Protein AF-A0A4V1ZKJ9-F1 (afdb_monomer_lite)

Secondary structure (DSSP, 8-state):
-PPPPPPPTT------HHHHHHHHHHHHSS--TT---HHHHHHHHHHT--HHHHHHHHHHS-HHHHHHHHS-SS--HHHHHHHHHHHHHTTTS---GGGGGSHHHHHHHHHHHHH-HHHHHHHHHHHHHH-HHHHHHTSTT--HHHHHHHHHHH-THHHHHHHHHHT-HHHHHHHHHHHH-GGGT------PPPPPPPPPPPPP----HHHHHHHHHHHHHHHHHHHHHHHHHHHHHHHHHHHHHHHHHHHHHHHHHHHHHHHHHHHHHHHHHHHHHHHHHHHHHHHHHHHHHHHHHHHHHHHHHHHHHHHHHHHHHHHHHHHHHHHHHHHHHHHHHHHHHHHHHHHHHHHTT----------PPPPPP-----------GGG-EEEEEETTEEEEEEHHHHHHHHHTT-HHHHHHHHHHHHTB-GGGHHHHHHHHHHHHTT-HHHHHHHHS--EEEEEEHHHHHHTSB-TTS-B-HHHHHHHHHHHHHHTEEEEEEEE-GGGGGSBS-HHHHHHHHHHTSEEEPPTTS-HHHHHHHHHHHH--EEE-S-TTTTTTT-TT----EE-EEEETTEEEETT-

pLDDT: mean 84.05, std 17.79, range [28.64, 98.5]

Structure (mmCIF, N/CA/C/O backbone):
data_AF-A0A4V1ZKJ9-F1
#
_entry.id   AF-A0A4V1ZKJ9-F1
#
loop_
_atom_site.group_PDB
_atom_site.id
_atom_site.type_symbol
_atom_site.label_atom_id
_atom_site.label_alt_id
_atom_site.label_comp_id
_atom_site.label_asym_id
_atom_site.label_entity_id
_atom_site.label_seq_id
_atom_site.pdbx_PDB_ins_code
_atom_site.Cartn_x
_atom_site.Cartn_y
_atom_site.Cartn_z
_atom_site.occupancy
_atom_site.B_iso_or_equiv
_atom_site.auth_seq_id
_atom_site.auth_comp_id
_atom_site.auth_asym_id
_atom_site.auth_atom_id
_atom_site.pdbx_PDB_model_num
ATOM 1 N N . MET A 1 1 ? -34.339 -5.865 -39.884 1.00 40.44 1 MET A N 1
ATOM 2 C CA . MET A 1 1 ? -33.201 -5.173 -39.247 1.00 40.44 1 MET A CA 1
ATOM 3 C C . MET A 1 1 ? -32.028 -6.129 -39.272 1.00 40.44 1 MET A C 1
ATOM 5 O O . MET A 1 1 ? -32.041 -7.119 -38.556 1.00 40.44 1 MET A O 1
ATOM 9 N N . THR A 1 2 ? -31.114 -5.911 -40.208 1.00 28.64 2 THR A N 1
ATOM 10 C CA . THR A 1 2 ? -29.888 -6.688 -40.403 1.00 28.64 2 THR A CA 1
ATOM 11 C C . THR A 1 2 ? -28.915 -6.398 -39.261 1.00 28.64 2 THR A C 1
ATOM 13 O O . THR A 1 2 ? -28.700 -5.240 -38.908 1.00 28.64 2 THR A O 1
ATOM 16 N N . VAL A 1 3 ? -28.387 -7.458 -38.651 1.00 33.72 3 VAL A N 1
ATOM 17 C CA . VAL A 1 3 ? -27.419 -7.398 -37.550 1.00 33.72 3 VAL A CA 1
ATOM 18 C C . VAL A 1 3 ? -26.058 -7.035 -38.138 1.00 33.72 3 VAL A C 1
ATOM 20 O O . VAL A 1 3 ? -25.574 -7.729 -39.027 1.00 33.72 3 VAL A O 1
ATOM 23 N N . ALA A 1 4 ? -25.481 -5.925 -37.680 1.00 30.28 4 ALA A N 1
ATOM 24 C CA . ALA A 1 4 ? -24.136 -5.502 -38.048 1.00 30.28 4 ALA A CA 1
ATOM 25 C C . ALA A 1 4 ? -23.095 -6.315 -37.264 1.00 30.28 4 ALA A C 1
ATOM 27 O O . ALA A 1 4 ? -23.229 -6.495 -36.052 1.00 30.28 4 ALA A O 1
ATOM 28 N N . GLU A 1 5 ? -22.077 -6.805 -37.968 1.00 30.25 5 GLU A N 1
ATOM 29 C CA . GLU A 1 5 ? -20.934 -7.529 -37.407 1.00 30.25 5 GLU A CA 1
ATOM 30 C C . GLU A 1 5 ? -20.033 -6.618 -36.546 1.00 30.25 5 GLU A C 1
ATOM 32 O O . GLU A 1 5 ? -19.982 -5.402 -36.772 1.00 30.25 5 GLU A O 1
ATOM 37 N N . PRO A 1 6 ? -19.317 -7.178 -35.551 1.00 34.59 6 PRO A N 1
ATOM 38 C CA . PRO A 1 6 ? -18.464 -6.404 -34.659 1.00 34.59 6 PRO A CA 1
ATOM 39 C C . PRO A 1 6 ? -17.169 -5.980 -35.369 1.00 34.59 6 PRO A C 1
ATOM 41 O O . PRO A 1 6 ? -16.446 -6.807 -35.921 1.00 34.59 6 PRO A O 1
ATOM 44 N N . ARG A 1 7 ? -16.871 -4.676 -35.331 1.00 31.25 7 ARG A N 1
ATOM 45 C CA . ARG A 1 7 ? -15.583 -4.107 -35.755 1.00 31.25 7 ARG A CA 1
ATOM 46 C C . ARG A 1 7 ? -14.477 -4.532 -34.782 1.00 31.25 7 ARG A C 1
ATOM 48 O O . ARG A 1 7 ? -14.687 -4.506 -33.574 1.00 31.25 7 ARG A O 1
ATOM 55 N N . SER A 1 8 ? -13.316 -4.911 -35.312 1.00 32.84 8 SER A N 1
ATOM 56 C CA . SER A 1 8 ? -12.093 -5.188 -34.553 1.00 32.84 8 SER A CA 1
ATOM 57 C C . SER A 1 8 ? -11.481 -3.893 -34.005 1.00 32.84 8 SER A C 1
ATOM 59 O O . SER A 1 8 ? -11.223 -2.969 -34.773 1.00 32.84 8 SER A O 1
ATOM 61 N N . ASP A 1 9 ? -11.203 -3.849 -32.703 1.00 34.47 9 ASP A N 1
ATOM 62 C CA . ASP A 1 9 ? -10.701 -2.677 -31.961 1.00 34.47 9 ASP A CA 1
ATOM 63 C C . ASP A 1 9 ? -9.195 -2.352 -32.164 1.00 34.47 9 ASP A C 1
ATOM 65 O O . ASP A 1 9 ? -8.625 -1.590 -31.385 1.00 34.47 9 ASP A O 1
ATOM 69 N N . ASP A 1 10 ? -8.536 -2.869 -33.209 1.00 34.28 10 ASP A N 1
ATOM 70 C CA . ASP A 1 10 ? -7.093 -2.642 -33.458 1.00 34.28 10 ASP A CA 1
ATOM 71 C C . ASP A 1 10 ? -6.773 -1.548 -34.501 1.00 34.28 10 ASP A C 1
ATOM 73 O O . ASP A 1 10 ? -5.603 -1.259 -34.766 1.00 34.28 10 ASP A O 1
ATOM 77 N N . GLU A 1 11 ? -7.772 -0.868 -35.069 1.00 31.95 11 GLU A N 1
ATOM 78 C CA . GLU A 1 11 ? -7.526 0.273 -35.960 1.00 31.95 11 GLU A CA 1
ATOM 79 C C . GLU A 1 11 ? -7.388 1.577 -35.157 1.00 31.95 11 GLU A C 1
ATOM 81 O O . GLU A 1 11 ? -8.350 2.302 -34.896 1.00 31.95 11 GLU A O 1
ATOM 86 N N . LEU A 1 12 ? -6.151 1.887 -34.752 1.00 38.09 12 LEU A N 1
ATOM 87 C CA . LEU A 1 12 ? -5.776 3.230 -34.304 1.00 38.09 12 LEU A CA 1
ATOM 88 C C . LEU A 1 12 ? -6.080 4.263 -35.409 1.00 38.09 12 LEU A C 1
ATOM 90 O O . LEU A 1 12 ? -5.963 3.946 -36.594 1.00 38.09 12 LEU A O 1
ATOM 94 N N . PRO A 1 13 ? -6.405 5.523 -35.056 1.00 36.84 13 PRO A N 1
ATOM 95 C CA . PRO A 1 13 ? -6.551 6.582 -36.045 1.00 36.84 13 PRO A CA 1
ATOM 96 C C . PRO A 1 13 ? -5.250 6.700 -36.843 1.00 36.84 13 PRO A C 1
ATOM 98 O O . PRO A 1 13 ? -4.185 6.916 -36.259 1.00 36.84 13 PRO A O 1
ATOM 101 N N . ASN A 1 14 ? -5.350 6.526 -38.165 1.00 43.41 14 ASN A N 1
ATOM 102 C CA . ASN A 1 14 ? -4.244 6.650 -39.110 1.00 43.41 14 ASN A CA 1
ATOM 103 C C . ASN A 1 14 ? -3.388 7.870 -38.758 1.00 43.41 14 ASN A C 1
ATOM 105 O O . ASN A 1 14 ? -3.849 9.010 -38.837 1.00 43.41 14 ASN A O 1
ATOM 109 N N . PHE A 1 15 ? -2.141 7.620 -38.357 1.00 44.50 15 PHE A N 1
ATOM 110 C CA . PHE A 1 15 ? -1.123 8.651 -38.220 1.00 44.50 15 PHE A CA 1
ATOM 111 C C . PHE A 1 15 ? -0.969 9.330 -39.587 1.00 44.50 15 PHE A C 1
ATOM 113 O O . PHE A 1 15 ? -0.374 8.768 -40.505 1.00 44.50 15 PHE A O 1
ATOM 120 N N . ASN A 1 16 ? -1.581 10.506 -39.753 1.00 56.38 16 ASN A N 1
ATOM 121 C CA . ASN A 1 16 ? -1.550 11.234 -41.014 1.00 56.38 16 ASN A CA 1
ATOM 122 C C . ASN A 1 16 ? -0.203 11.951 -41.145 1.00 56.38 16 ASN A C 1
ATOM 124 O O . ASN A 1 16 ? -0.035 13.092 -40.712 1.00 56.38 16 ASN A O 1
ATOM 128 N N . VAL A 1 17 ? 0.751 11.246 -41.751 1.00 45.47 17 VAL A N 1
ATOM 129 C CA . VAL A 1 17 ? 2.124 11.699 -42.020 1.00 45.47 17 VAL A CA 1
ATOM 130 C C . VAL A 1 17 ? 2.145 13.074 -42.707 1.00 45.47 17 VAL A C 1
ATOM 132 O O . VAL A 1 17 ? 2.996 13.901 -42.392 1.00 45.47 17 VAL A O 1
ATOM 135 N N . ARG A 1 18 ? 1.161 13.369 -43.570 1.00 47.19 18 ARG A N 1
ATOM 136 C CA . ARG A 1 18 ? 1.062 14.650 -44.292 1.00 47.19 18 ARG A CA 1
ATOM 137 C C . ARG A 1 18 ? 0.609 15.814 -43.411 1.00 47.19 18 ARG A C 1
ATOM 139 O O . ARG A 1 18 ? 1.107 16.925 -43.567 1.00 47.19 18 ARG A O 1
ATOM 146 N N . ASP A 1 19 ? -0.320 15.582 -42.481 1.00 51.22 19 ASP A N 1
ATOM 147 C CA . ASP A 1 19 ? -0.752 16.625 -41.532 1.00 51.22 19 ASP A CA 1
ATOM 148 C C . ASP A 1 19 ? 0.359 16.958 -40.530 1.00 51.22 19 ASP A C 1
ATOM 150 O O . ASP A 1 19 ? 0.494 18.105 -40.100 1.00 51.22 19 ASP A O 1
ATOM 154 N N . PHE A 1 20 ? 1.168 15.957 -40.183 1.00 48.69 20 PHE A N 1
ATOM 155 C CA . PHE A 1 20 ? 2.356 16.107 -39.352 1.00 48.69 20 PHE A CA 1
ATOM 156 C C . PHE A 1 20 ? 3.432 16.962 -40.045 1.00 48.69 20 PHE A C 1
ATOM 158 O O . PHE A 1 20 ? 3.874 17.947 -39.459 1.00 48.69 20 PHE A O 1
ATOM 165 N N . ALA A 1 21 ? 3.785 16.659 -41.299 1.00 46.66 21 ALA A N 1
ATOM 166 C CA . ALA A 1 21 ? 4.784 17.420 -42.054 1.00 46.66 21 ALA A CA 1
ATOM 167 C C . ALA A 1 21 ? 4.358 18.872 -42.340 1.00 46.66 21 ALA A C 1
ATOM 169 O O . ALA A 1 21 ? 5.161 19.797 -42.227 1.00 46.66 21 ALA A O 1
ATOM 170 N N . ARG A 1 22 ? 3.066 19.105 -42.615 1.00 53.69 22 ARG A N 1
ATOM 171 C CA . ARG A 1 22 ? 2.527 20.458 -42.829 1.00 53.69 22 ARG A CA 1
ATOM 172 C C . ARG A 1 22 ? 2.668 21.345 -41.587 1.00 53.69 22 ARG A C 1
ATOM 174 O O . ARG A 1 22 ? 3.196 22.443 -41.692 1.00 53.69 22 ARG A O 1
ATOM 181 N N . ARG A 1 23 ? 2.260 20.855 -40.407 1.00 51.94 23 ARG A N 1
ATOM 182 C CA . ARG A 1 23 ? 2.394 21.601 -39.137 1.00 51.94 23 ARG A CA 1
ATOM 183 C C . ARG A 1 23 ? 3.852 21.868 -38.755 1.00 51.94 23 ARG A C 1
ATOM 185 O O . ARG A 1 23 ? 4.117 22.784 -37.989 1.00 51.94 23 ARG A O 1
ATOM 192 N N . TRP A 1 24 ? 4.775 21.051 -39.257 1.00 50.19 24 TRP A N 1
ATOM 193 C CA . TRP A 1 24 ? 6.209 21.165 -39.010 1.00 50.19 24 TRP A CA 1
ATOM 194 C C . TRP A 1 24 ? 6.863 22.266 -39.842 1.00 50.19 24 TRP A C 1
ATOM 196 O O . TRP A 1 24 ? 7.629 23.067 -39.312 1.00 50.19 24 TRP A O 1
ATOM 206 N N . LYS A 1 25 ? 6.500 22.345 -41.125 1.00 51.47 25 LYS A N 1
ATOM 207 C CA . LYS A 1 25 ? 6.930 23.411 -42.032 1.00 51.47 25 LYS A CA 1
ATOM 208 C C . LYS A 1 25 ? 6.532 24.799 -41.506 1.00 51.47 25 LYS A C 1
ATOM 210 O O . LYS A 1 25 ? 7.367 25.694 -41.468 1.00 51.47 25 LYS A O 1
ATOM 215 N N . ASP A 1 26 ? 5.312 24.927 -40.979 1.00 54.53 26 ASP A N 1
ATOM 216 C CA . ASP A 1 26 ? 4.792 26.182 -40.412 1.00 54.53 26 ASP A CA 1
ATOM 217 C C . ASP A 1 26 ? 5.560 26.662 -39.156 1.00 54.53 26 ASP A C 1
ATOM 219 O O . ASP A 1 26 ? 5.637 27.861 -38.898 1.00 54.53 26 ASP A O 1
ATOM 223 N N . VAL A 1 27 ? 6.129 25.745 -38.360 1.00 51.62 27 VAL A N 1
ATOM 224 C CA . VAL A 1 27 ? 6.942 26.074 -37.168 1.00 51.62 27 VAL A CA 1
ATOM 225 C C . VAL A 1 27 ? 8.355 26.518 -37.558 1.00 51.62 27 VAL A C 1
ATOM 227 O O . VAL A 1 27 ? 8.963 27.320 -36.853 1.00 51.62 27 VAL A O 1
ATOM 230 N N . TRP A 1 28 ? 8.875 25.997 -38.669 1.00 47.66 28 TRP A N 1
ATOM 231 C CA . TRP A 1 28 ? 10.239 26.243 -39.134 1.00 47.66 28 TRP A CA 1
ATOM 232 C C . TRP A 1 28 ? 10.366 27.511 -39.989 1.00 47.66 28 TRP A C 1
ATOM 234 O O . TRP A 1 28 ? 11.391 28.177 -39.937 1.00 47.66 28 TRP A O 1
ATOM 244 N N . GLU A 1 29 ? 9.324 27.896 -40.731 1.00 54.41 29 GLU A N 1
ATOM 245 C CA . GLU A 1 29 ? 9.313 29.122 -41.551 1.00 54.41 29 GLU A CA 1
ATOM 246 C C . GLU A 1 29 ? 9.174 30.429 -40.724 1.00 54.41 29 GLU A C 1
ATOM 248 O O . GLU A 1 29 ? 9.190 31.522 -41.291 1.00 54.41 29 GLU A O 1
ATOM 253 N N . GLY A 1 30 ? 9.071 30.351 -39.389 1.00 49.09 30 GLY A N 1
ATOM 254 C CA . GLY A 1 30 ? 9.054 31.511 -38.487 1.00 49.09 30 GLY A CA 1
ATOM 255 C C . GLY A 1 30 ? 10.456 31.985 -38.070 1.00 49.09 30 GLY A C 1
ATOM 256 O O . GLY A 1 30 ? 11.146 31.274 -37.348 1.00 49.09 30 GLY A O 1
ATOM 257 N N . ASP A 1 31 ? 10.847 33.194 -38.507 1.00 48.91 31 ASP A N 1
ATOM 258 C CA . ASP A 1 31 ? 12.057 33.979 -38.162 1.00 48.91 31 ASP A CA 1
ATOM 259 C C . ASP A 1 31 ? 13.334 33.176 -37.814 1.00 48.91 31 ASP A C 1
ATOM 261 O O . ASP A 1 31 ? 13.815 33.134 -36.680 1.00 48.91 31 ASP A O 1
ATOM 265 N N . VAL A 1 32 ? 13.935 32.593 -38.857 1.00 44.16 32 VAL A N 1
ATOM 266 C CA . VAL A 1 32 ? 15.170 31.781 -38.831 1.00 44.16 32 VAL A CA 1
ATOM 267 C C . VAL A 1 32 ? 16.464 32.623 -38.764 1.00 44.16 32 VAL A C 1
ATOM 269 O O . VAL A 1 32 ? 17.537 32.092 -38.483 1.00 44.16 32 VAL A O 1
ATOM 272 N N . GLU A 1 33 ? 16.403 33.948 -38.938 1.00 45.47 33 GLU A N 1
ATOM 273 C CA . GLU A 1 33 ? 17.594 34.815 -39.073 1.00 45.47 33 GLU A CA 1
ATOM 274 C C . GLU A 1 33 ? 18.464 34.994 -37.801 1.00 45.47 33 GLU A C 1
ATOM 276 O O . GLU A 1 33 ? 19.472 35.694 -37.857 1.00 45.47 33 GLU A O 1
ATOM 281 N N . GLN A 1 34 ? 18.156 34.365 -36.655 1.00 44.09 34 GLN A N 1
ATOM 282 C CA . GLN A 1 34 ? 18.895 34.591 -35.391 1.00 44.09 34 GLN A CA 1
ATOM 283 C C . GLN A 1 34 ? 19.581 33.368 -34.742 1.00 44.09 34 GLN A C 1
ATOM 285 O O . GLN A 1 34 ? 20.068 33.480 -33.616 1.00 44.09 34 GLN A O 1
ATOM 290 N N . LEU A 1 35 ? 19.661 32.196 -35.386 1.00 43.91 35 LEU A N 1
ATOM 291 C CA . LEU A 1 35 ? 20.007 30.945 -34.680 1.00 43.91 35 LEU A CA 1
ATOM 292 C C . LEU A 1 35 ? 21.227 30.196 -35.256 1.00 43.91 35 LEU A C 1
ATOM 294 O O . LEU A 1 35 ? 21.085 29.143 -35.867 1.00 43.91 35 LEU A O 1
ATOM 298 N N . GLU A 1 36 ? 22.442 30.682 -34.976 1.00 41.34 36 GLU A N 1
ATOM 299 C CA . GLU A 1 36 ? 23.720 30.077 -35.420 1.00 41.34 36 GLU A CA 1
ATOM 300 C C . GLU A 1 36 ? 24.306 28.980 -34.487 1.00 41.34 36 GLU A C 1
ATOM 302 O O . GLU A 1 36 ? 25.503 28.701 -34.528 1.00 41.34 36 GLU A O 1
ATOM 307 N N . HIS A 1 37 ? 23.528 28.327 -33.612 1.00 55.03 37 HIS A N 1
ATOM 308 C CA . HIS A 1 37 ? 24.042 27.220 -32.775 1.00 55.03 37 HIS A CA 1
ATOM 309 C C . HIS A 1 37 ? 23.110 25.999 -32.787 1.00 55.03 37 HIS A C 1
ATOM 311 O O . HIS A 1 37 ? 21.963 26.086 -32.350 1.00 55.03 37 HIS A O 1
ATOM 317 N N . ASN A 1 38 ? 23.640 24.835 -33.192 1.00 54.88 38 ASN A N 1
ATOM 318 C CA . ASN A 1 38 ? 22.926 23.547 -33.302 1.00 54.88 38 ASN A CA 1
ATOM 319 C C . ASN A 1 38 ? 22.143 23.152 -32.032 1.00 54.88 38 ASN A C 1
ATOM 321 O O . ASN A 1 38 ? 21.087 22.528 -32.112 1.00 54.88 38 ASN A O 1
ATOM 325 N N . GLY A 1 39 ? 22.616 23.554 -30.845 1.00 56.22 39 GLY A N 1
ATOM 326 C CA . GLY A 1 39 ? 21.907 23.305 -29.584 1.00 56.22 39 GLY A CA 1
ATOM 327 C C . GLY A 1 39 ? 20.585 24.074 -29.444 1.00 56.22 39 GLY A C 1
ATOM 328 O O . GLY A 1 39 ? 19.665 23.596 -28.783 1.00 56.22 39 GLY A O 1
ATOM 329 N N . THR A 1 40 ? 20.455 25.240 -30.080 1.00 64.69 40 THR A N 1
ATOM 330 C CA . THR A 1 40 ? 19.247 26.074 -30.006 1.00 64.69 40 THR A CA 1
ATOM 331 C C . THR A 1 40 ? 18.155 25.560 -30.944 1.00 64.69 40 THR A C 1
ATOM 333 O O . THR A 1 40 ? 16.985 25.541 -30.566 1.00 64.69 40 THR A O 1
ATOM 336 N N . GLN A 1 41 ? 18.533 25.042 -32.117 1.00 65.69 41 GLN A N 1
ATOM 337 C CA . GLN A 1 41 ? 17.602 24.443 -33.080 1.00 65.69 41 GLN A CA 1
ATOM 338 C C . GLN A 1 41 ? 16.984 23.142 -32.548 1.00 65.69 41 GLN A C 1
ATOM 340 O O . GLN A 1 41 ? 15.765 22.989 -32.558 1.00 65.69 41 GLN A O 1
ATOM 345 N N . GLN A 1 42 ? 17.793 22.237 -31.980 1.00 67.50 42 GLN A N 1
ATOM 346 C CA . GLN A 1 42 ? 17.291 20.997 -31.362 1.00 67.50 42 GLN A CA 1
ATOM 347 C C . GLN A 1 42 ? 16.326 21.268 -30.199 1.00 67.50 42 GLN A C 1
ATOM 349 O O . GLN A 1 42 ? 15.373 20.518 -29.981 1.00 67.50 42 GLN A O 1
ATOM 354 N N . LYS A 1 43 ? 16.569 22.341 -29.441 1.00 71.06 43 LYS A N 1
ATOM 355 C CA . LYS A 1 43 ? 15.706 22.749 -28.334 1.00 71.06 43 LYS A CA 1
ATOM 356 C C . LYS A 1 43 ? 14.352 23.260 -28.839 1.00 71.06 43 LYS A C 1
ATOM 358 O O . LYS A 1 43 ? 13.328 22.770 -28.371 1.00 71.06 43 LYS A O 1
ATOM 363 N N . LEU A 1 44 ? 14.346 24.151 -29.833 1.00 73.19 44 LEU A N 1
ATOM 364 C CA . LEU A 1 44 ? 13.125 24.667 -30.471 1.00 73.19 44 LEU A CA 1
ATOM 365 C C . LEU A 1 44 ? 12.297 23.560 -31.142 1.00 73.19 44 LEU A C 1
ATOM 367 O O . LEU A 1 44 ? 11.071 23.547 -31.029 1.00 73.19 44 LEU A O 1
ATOM 371 N N . LEU A 1 45 ? 12.961 22.589 -31.779 1.00 70.81 45 LEU A N 1
ATOM 372 C CA . LEU A 1 45 ? 12.321 21.407 -32.369 1.00 70.81 45 LEU A CA 1
ATOM 373 C C . LEU A 1 45 ? 11.545 20.589 -31.331 1.00 70.81 45 LEU A C 1
ATOM 375 O O . LEU A 1 45 ? 10.462 20.081 -31.611 1.00 70.81 45 LEU A O 1
ATOM 379 N N . ILE A 1 46 ? 12.084 20.464 -30.121 1.00 75.25 46 ILE A N 1
ATOM 380 C CA . ILE A 1 46 ? 11.489 19.650 -29.057 1.00 75.25 46 ILE A CA 1
ATOM 381 C C . ILE A 1 46 ? 10.416 20.414 -28.284 1.00 75.25 46 ILE A C 1
ATOM 383 O O . ILE A 1 46 ? 9.401 19.817 -27.907 1.00 75.25 46 ILE A O 1
ATOM 387 N N . GLU A 1 47 ? 10.603 21.722 -28.096 1.00 80.19 47 GLU A N 1
ATOM 388 C CA . GLU A 1 47 ? 9.589 22.621 -27.534 1.00 80.19 47 GLU A CA 1
ATOM 389 C C . GLU A 1 47 ? 8.304 22.610 -28.374 1.00 80.19 47 GLU A C 1
ATOM 391 O O . GLU A 1 47 ? 7.212 22.605 -27.807 1.00 80.19 47 GLU A O 1
ATOM 396 N N . ASN A 1 48 ? 8.429 22.480 -29.699 1.00 79.88 48 ASN A N 1
ATOM 397 C CA . ASN A 1 48 ? 7.301 22.440 -30.633 1.00 79.88 48 ASN A CA 1
ATOM 398 C C . ASN A 1 48 ? 6.936 21.030 -31.138 1.00 79.88 48 ASN A C 1
ATOM 400 O O . ASN A 1 48 ? 6.057 20.887 -31.990 1.00 79.88 48 ASN A O 1
ATOM 404 N N . ALA A 1 49 ? 7.580 19.971 -30.632 1.00 77.69 49 ALA A N 1
ATOM 405 C CA . ALA A 1 49 ? 7.324 18.609 -31.098 1.00 77.69 49 ALA A CA 1
ATOM 406 C C . ALA A 1 49 ? 5.860 18.198 -30.847 1.00 77.69 49 ALA A C 1
ATOM 408 O O . ALA A 1 49 ? 5.390 18.286 -29.717 1.00 77.69 49 ALA A O 1
ATOM 409 N N . PRO A 1 50 ? 5.107 17.689 -31.829 1.00 81.56 50 PRO A N 1
ATOM 410 C CA . PRO A 1 50 ? 3.748 17.225 -31.568 1.00 81.56 50 PRO A CA 1
ATOM 411 C C . PRO A 1 50 ? 3.756 15.975 -30.673 1.00 81.56 50 PRO A C 1
ATOM 413 O O . PRO A 1 50 ? 4.706 15.192 -30.658 1.00 81.56 50 PRO A O 1
ATOM 416 N N . GLU A 1 51 ? 2.661 15.736 -29.951 1.00 83.31 51 GLU A N 1
ATOM 417 C CA . GLU A 1 51 ? 2.535 14.615 -29.006 1.00 83.31 51 GLU A CA 1
ATOM 418 C C . GLU A 1 51 ? 2.831 13.243 -29.648 1.00 83.31 51 GLU A C 1
ATOM 420 O O . GLU A 1 51 ? 3.405 12.350 -29.021 1.00 83.31 51 GLU A O 1
ATOM 425 N N . THR A 1 52 ? 2.494 13.069 -30.929 1.00 79.94 52 THR A N 1
ATOM 426 C CA . THR A 1 52 ? 2.787 11.848 -31.695 1.00 79.94 52 THR A CA 1
ATOM 427 C C . THR A 1 52 ? 4.284 11.548 -31.772 1.00 79.94 52 THR A C 1
ATOM 429 O O . THR A 1 52 ? 4.674 10.381 -31.755 1.00 79.94 52 THR A O 1
ATOM 432 N N . TRP A 1 53 ? 5.127 12.582 -31.791 1.00 83.81 53 TRP A N 1
ATOM 433 C CA . TRP A 1 53 ? 6.580 12.450 -31.760 1.00 83.81 53 TRP A CA 1
ATOM 434 C C . TRP A 1 53 ? 7.078 11.997 -30.386 1.00 83.81 53 TRP A C 1
ATOM 436 O O . TRP A 1 53 ? 7.902 11.093 -30.289 1.00 83.81 53 TRP A O 1
ATOM 446 N N . LEU A 1 54 ? 6.518 12.542 -29.303 1.00 85.88 54 LEU A N 1
ATOM 447 C CA . LEU A 1 54 ? 6.836 12.077 -27.950 1.00 85.88 54 LEU A CA 1
ATOM 448 C C . LEU A 1 54 ? 6.439 10.607 -27.753 1.00 85.88 54 LEU A C 1
ATOM 450 O O . LEU A 1 54 ? 7.186 9.844 -27.140 1.00 85.88 54 LEU A O 1
ATOM 454 N N . ARG A 1 55 ? 5.297 10.182 -28.316 1.00 86.50 55 ARG A N 1
ATOM 455 C CA . ARG A 1 55 ? 4.871 8.768 -28.322 1.00 86.50 55 ARG A CA 1
ATOM 456 C C . ARG A 1 55 ? 5.865 7.884 -29.061 1.00 86.50 55 ARG A C 1
ATOM 458 O O . ARG A 1 55 ? 6.250 6.842 -28.534 1.00 86.50 55 ARG A O 1
ATOM 465 N N . ALA A 1 56 ? 6.291 8.310 -30.246 1.00 82.31 56 ALA A N 1
ATOM 466 C CA . ALA A 1 56 ? 7.327 7.636 -31.018 1.00 82.31 56 ALA A CA 1
ATOM 467 C C . ALA A 1 56 ? 8.623 7.494 -30.211 1.00 82.31 56 ALA A C 1
ATOM 469 O O . ALA A 1 56 ? 9.117 6.386 -30.021 1.00 82.31 56 ALA A O 1
ATOM 470 N N . LEU A 1 57 ? 9.122 8.597 -29.654 1.00 84.69 57 LEU A N 1
ATOM 471 C CA . LEU A 1 57 ? 10.350 8.625 -28.868 1.00 84.69 57 LEU A CA 1
ATOM 472 C C . LEU A 1 57 ? 10.284 7.672 -27.664 1.00 84.69 57 LEU A C 1
ATOM 474 O O . LEU A 1 57 ? 11.188 6.865 -27.462 1.00 84.69 57 LEU A O 1
ATOM 478 N N . VAL A 1 58 ? 9.195 7.705 -26.889 1.00 87.62 58 VAL A N 1
ATOM 479 C CA . VAL A 1 58 ? 8.994 6.808 -25.736 1.00 87.62 58 VAL A CA 1
ATOM 480 C C . VAL A 1 58 ? 8.944 5.335 -26.147 1.00 87.62 58 VAL A C 1
ATOM 482 O O . VAL A 1 58 ? 9.406 4.475 -25.395 1.00 87.62 58 VAL A O 1
ATOM 485 N N . ARG A 1 59 ? 8.389 5.032 -27.323 1.00 86.44 59 ARG A N 1
ATOM 486 C CA . ARG A 1 59 ? 8.256 3.662 -27.824 1.00 86.44 59 ARG A CA 1
ATOM 487 C C . ARG A 1 59 ? 9.582 3.089 -28.323 1.00 86.44 59 ARG A C 1
ATOM 489 O O . ARG A 1 59 ? 9.869 1.925 -28.052 1.00 86.44 59 ARG A O 1
ATOM 496 N N . GLU A 1 60 ? 10.365 3.896 -29.034 1.00 83.38 60 GLU A N 1
ATOM 497 C CA . GLU A 1 60 ? 11.602 3.455 -29.688 1.00 83.38 60 GLU A CA 1
ATOM 498 C C . GLU A 1 60 ? 12.815 3.450 -28.740 1.00 83.38 60 GLU A C 1
ATOM 500 O O . GLU A 1 60 ? 13.772 2.703 -28.956 1.00 83.38 60 GLU A O 1
ATOM 505 N N . VAL A 1 61 ? 12.807 4.239 -27.656 1.00 82.88 61 VAL A N 1
ATOM 506 C CA . VAL A 1 61 ? 13.884 4.182 -26.654 1.00 82.88 61 VAL A CA 1
ATOM 507 C C . VAL A 1 61 ? 13.837 2.837 -25.910 1.00 82.88 61 VAL A C 1
ATOM 509 O O . VAL A 1 61 ? 12.823 2.500 -25.291 1.00 82.88 61 VAL A O 1
ATOM 512 N N . PRO A 1 62 ? 14.943 2.064 -25.870 1.00 84.75 62 PRO A N 1
ATOM 513 C CA . PRO A 1 62 ? 14.981 0.803 -25.142 1.00 84.75 62 PRO A CA 1
ATOM 514 C C . PRO A 1 62 ? 14.595 0.975 -23.672 1.00 84.75 62 PRO A C 1
ATOM 516 O O . PRO A 1 62 ? 15.169 1.791 -22.949 1.00 84.75 62 PRO A O 1
ATOM 519 N N . ALA A 1 63 ? 13.672 0.136 -23.201 1.00 85.12 63 ALA A N 1
ATOM 520 C CA . ALA A 1 63 ? 13.126 0.223 -21.849 1.00 85.12 63 ALA A CA 1
ATOM 521 C C . ALA A 1 63 ? 14.198 0.205 -20.738 1.00 85.12 63 ALA A C 1
ATOM 523 O O . ALA A 1 63 ? 14.026 0.840 -19.707 1.00 85.12 63 ALA A O 1
ATOM 524 N N . THR A 1 64 ? 15.337 -0.466 -20.944 1.00 82.19 64 THR A N 1
ATOM 525 C CA . THR A 1 64 ? 16.468 -0.479 -19.996 1.00 82.19 64 THR A CA 1
ATOM 526 C C . THR A 1 64 ? 17.181 0.869 -19.883 1.00 82.19 64 THR A C 1
ATOM 528 O O . THR A 1 64 ? 17.628 1.243 -18.800 1.00 82.19 64 THR A O 1
ATOM 531 N N . ILE A 1 65 ? 17.271 1.613 -20.982 1.00 79.94 65 ILE A N 1
ATOM 532 C CA . ILE A 1 65 ? 17.880 2.947 -21.030 1.00 79.94 65 ILE A CA 1
ATOM 533 C C . ILE A 1 65 ? 16.919 3.953 -20.439 1.00 79.94 65 ILE A C 1
ATOM 535 O O . ILE A 1 65 ? 17.302 4.744 -19.581 1.00 79.94 65 ILE A O 1
ATOM 539 N N . LEU A 1 66 ? 15.654 3.852 -20.836 1.00 84.75 66 LEU A N 1
ATOM 540 C CA . LEU A 1 66 ? 14.592 4.655 -20.270 1.00 84.75 66 LEU A CA 1
ATOM 541 C C . LEU A 1 66 ? 14.487 4.452 -18.752 1.00 84.75 66 LEU A C 1
ATOM 543 O O . LEU A 1 66 ? 14.346 5.406 -17.994 1.00 84.75 66 LEU A O 1
ATOM 547 N N . TRP A 1 67 ? 14.658 3.213 -18.290 1.00 89.75 67 TRP A N 1
ATOM 548 C CA . TRP A 1 67 ? 14.726 2.874 -16.875 1.00 89.75 67 TRP A CA 1
ATOM 549 C C . TRP A 1 67 ? 15.919 3.515 -16.164 1.00 89.75 67 TRP A C 1
ATOM 551 O O . TRP A 1 67 ? 15.753 4.133 -15.115 1.00 89.75 67 TRP A O 1
ATOM 561 N N . ALA A 1 68 ? 17.124 3.392 -16.728 1.00 85.06 68 ALA A N 1
ATOM 562 C CA . ALA A 1 68 ? 18.322 4.024 -16.178 1.00 85.06 68 ALA A CA 1
ATOM 563 C C . ALA A 1 68 ? 18.194 5.556 -16.152 1.00 85.06 68 ALA A C 1
ATOM 565 O O . ALA A 1 68 ? 18.679 6.214 -15.228 1.00 85.06 68 ALA A O 1
ATOM 566 N N . PHE A 1 69 ? 17.494 6.127 -17.134 1.00 86.31 69 PHE A N 1
ATOM 567 C CA . PHE A 1 69 ? 17.157 7.537 -17.140 1.00 86.31 69 PHE A CA 1
ATOM 568 C C . PHE A 1 69 ? 16.189 7.884 -16.005 1.00 86.31 69 PHE A C 1
ATOM 570 O O . PHE A 1 69 ? 16.480 8.744 -15.187 1.00 86.31 69 PHE A O 1
ATOM 577 N N . LEU A 1 70 ? 15.070 7.192 -15.871 1.00 88.06 70 LEU A N 1
ATOM 578 C CA . LEU A 1 70 ? 14.089 7.487 -14.826 1.00 88.06 70 LEU A CA 1
ATOM 579 C C . LEU A 1 70 ? 14.585 7.143 -13.405 1.00 88.06 70 LEU A C 1
ATOM 581 O O . LEU A 1 70 ? 13.990 7.576 -12.421 1.00 88.06 70 LEU A O 1
ATOM 585 N N . ASN A 1 71 ? 15.685 6.393 -13.274 1.00 87.00 71 ASN A N 1
ATOM 586 C CA . ASN A 1 71 ? 16.254 5.960 -11.998 1.00 87.00 71 ASN A CA 1
ATOM 587 C C . ASN A 1 71 ? 17.715 6.430 -11.803 1.00 87.00 71 ASN A C 1
ATOM 589 O O . ASN A 1 71 ? 18.643 5.612 -11.820 1.00 87.00 71 ASN A O 1
ATOM 593 N N . PRO A 1 72 ? 17.951 7.746 -11.641 1.00 82.94 72 PRO A N 1
ATOM 594 C CA . PRO A 1 72 ? 19.294 8.277 -11.443 1.00 82.94 72 PRO A CA 1
ATOM 595 C C . PRO A 1 72 ? 19.914 7.809 -10.118 1.00 82.94 72 PRO A C 1
ATOM 597 O O . PRO A 1 72 ? 19.246 7.722 -9.092 1.00 82.94 72 PRO A O 1
ATOM 600 N N . LYS A 1 73 ? 21.230 7.556 -10.125 1.00 77.62 73 LYS A N 1
ATOM 601 C CA . LYS A 1 73 ? 21.986 7.133 -8.929 1.00 77.62 73 LYS A CA 1
ATOM 602 C C . LYS A 1 73 ? 22.384 8.284 -7.994 1.00 77.62 73 LYS A C 1
ATOM 604 O O . LYS A 1 73 ? 22.732 8.025 -6.847 1.00 77.62 73 LYS A O 1
ATOM 609 N N . SER A 1 74 ? 22.379 9.532 -8.467 1.00 74.00 74 SER A N 1
ATOM 610 C CA . SER A 1 74 ? 22.766 10.715 -7.680 1.00 74.00 74 SER A CA 1
ATOM 611 C C . SER A 1 74 ? 21.556 11.594 -7.345 1.00 74.00 74 SER A C 1
ATOM 613 O O . SER A 1 74 ? 20.488 11.443 -7.934 1.00 74.00 74 SER A O 1
ATOM 615 N N . LYS A 1 75 ? 21.703 12.529 -6.401 1.00 59.44 75 LYS A N 1
ATOM 616 C CA . LYS A 1 75 ? 20.665 13.506 -6.027 1.00 59.44 75 LYS A CA 1
ATOM 617 C C . LYS A 1 75 ? 21.058 14.902 -6.528 1.00 59.44 75 LYS A C 1
ATOM 619 O O . LYS A 1 75 ? 21.725 15.631 -5.807 1.00 59.44 75 LYS A O 1
ATOM 624 N N . SER A 1 76 ? 20.709 15.243 -7.765 1.00 79.25 76 SER A N 1
ATOM 625 C CA . SER A 1 76 ? 20.744 16.621 -8.280 1.00 79.25 76 SER A CA 1
ATOM 626 C C . SER A 1 76 ? 19.316 17.110 -8.530 1.00 79.25 76 SER A C 1
ATOM 628 O O . SER A 1 76 ? 18.413 16.284 -8.656 1.00 79.25 76 SER A O 1
ATOM 630 N N . ASP A 1 77 ? 19.096 18.419 -8.655 1.00 53.38 77 ASP A N 1
ATOM 631 C CA . ASP A 1 77 ? 17.760 18.982 -8.936 1.00 53.38 77 ASP A CA 1
ATOM 632 C C . ASP A 1 77 ? 17.162 18.416 -10.235 1.00 53.38 77 ASP A C 1
ATOM 634 O O . ASP A 1 77 ? 15.985 18.070 -10.309 1.00 53.38 77 ASP A O 1
ATOM 638 N N . PHE A 1 78 ? 18.014 18.171 -11.232 1.00 67.00 78 PHE A N 1
ATOM 639 C CA . PHE A 1 78 ? 17.633 17.503 -12.475 1.00 67.00 78 PHE A CA 1
ATOM 640 C C . PHE A 1 78 ? 17.175 16.045 -12.263 1.00 67.00 78 PHE A C 1
ATOM 642 O O . PHE A 1 78 ? 16.356 15.503 -13.007 1.00 67.00 78 PHE A O 1
ATOM 649 N N . ASN A 1 79 ? 17.679 15.387 -11.220 1.00 76.81 79 ASN A N 1
ATOM 650 C CA . ASN A 1 79 ? 17.239 14.050 -10.843 1.00 76.81 79 ASN A CA 1
ATOM 651 C C . ASN A 1 79 ? 15.889 14.062 -10.128 1.00 76.81 79 ASN A C 1
ATOM 653 O O . ASN A 1 79 ? 15.206 13.044 -10.187 1.00 76.81 79 ASN A O 1
ATOM 657 N N . GLN A 1 80 ? 15.469 15.183 -9.530 1.00 77.81 80 GLN A N 1
ATOM 658 C CA . GLN A 1 80 ? 14.133 15.294 -8.950 1.00 77.81 80 GLN A CA 1
ATOM 659 C C . GLN A 1 80 ? 13.057 15.245 -10.040 1.00 77.81 80 GLN A C 1
ATOM 661 O O . GLN A 1 80 ? 12.183 14.390 -9.966 1.00 77.81 80 GLN A O 1
ATOM 666 N N . LEU A 1 81 ? 13.206 16.017 -11.124 1.00 79.12 81 LEU A N 1
ATOM 667 C CA . LEU A 1 81 ? 12.322 15.933 -12.300 1.00 79.12 81 LEU A CA 1
ATOM 668 C C . LEU A 1 81 ? 12.232 14.500 -12.850 1.00 79.12 81 LEU A C 1
ATOM 670 O O . LEU A 1 81 ? 11.148 13.998 -13.138 1.00 79.12 81 LEU A O 1
ATOM 674 N N . ARG A 1 82 ? 13.364 13.791 -12.937 1.00 83.06 82 ARG A N 1
ATOM 675 C CA . ARG A 1 82 ? 13.408 12.385 -13.386 1.00 83.06 82 ARG A CA 1
ATOM 676 C C . ARG A 1 82 ? 12.680 11.444 -12.422 1.00 83.06 82 ARG A C 1
ATOM 678 O O . ARG A 1 82 ? 11.988 10.529 -12.869 1.00 83.06 82 ARG A O 1
ATOM 685 N N . ILE A 1 83 ? 12.826 11.667 -11.114 1.00 82.38 83 ILE A N 1
ATOM 686 C CA . ILE A 1 83 ? 12.119 10.921 -10.068 1.00 82.38 83 ILE A CA 1
ATOM 687 C C . ILE A 1 83 ? 10.612 11.173 -10.163 1.00 82.38 83 ILE A C 1
ATOM 689 O O . ILE A 1 83 ? 9.849 10.211 -10.077 1.00 82.38 83 ILE A O 1
ATOM 693 N N . ASP A 1 84 ? 10.188 12.411 -10.400 1.00 86.56 84 ASP A N 1
ATOM 694 C CA . ASP A 1 84 ? 8.779 12.781 -10.530 1.00 86.56 84 ASP A CA 1
ATOM 695 C C . ASP A 1 84 ? 8.170 12.137 -11.781 1.00 86.56 84 ASP A C 1
ATOM 697 O O . ASP A 1 84 ? 7.140 11.466 -11.697 1.00 86.56 84 ASP A O 1
ATOM 701 N N . GLY A 1 85 ? 8.865 12.206 -12.923 1.00 86.00 85 GLY A N 1
ATOM 702 C CA . GLY A 1 85 ? 8.474 11.508 -14.150 1.00 86.00 85 GLY A CA 1
ATOM 703 C C . GLY A 1 85 ? 8.345 10.000 -13.956 1.00 86.00 85 GLY A C 1
ATOM 704 O O . GLY A 1 85 ? 7.367 9.393 -14.397 1.00 86.00 85 GLY A O 1
ATOM 705 N N . ARG A 1 86 ? 9.277 9.388 -13.212 1.00 89.75 86 ARG A N 1
ATOM 706 C CA . ARG A 1 86 ? 9.191 7.974 -12.824 1.00 89.75 86 ARG A CA 1
ATOM 707 C C . ARG A 1 86 ? 7.953 7.702 -11.975 1.00 89.75 86 ARG A C 1
ATOM 709 O O . ARG A 1 86 ? 7.234 6.746 -12.247 1.00 89.75 86 ARG A O 1
ATOM 716 N N . GLN A 1 87 ? 7.717 8.499 -10.935 1.00 89.44 87 GLN A N 1
ATOM 717 C CA . GLN A 1 87 ? 6.585 8.312 -10.027 1.00 89.44 87 GLN A CA 1
ATOM 718 C C . GLN A 1 87 ? 5.248 8.462 -10.758 1.00 89.44 87 GLN A C 1
ATOM 720 O O . GLN A 1 87 ? 4.344 7.660 -10.534 1.00 89.44 87 GLN A O 1
ATOM 725 N N . ILE A 1 88 ? 5.142 9.434 -11.667 1.00 88.06 88 ILE A N 1
ATOM 726 C CA . ILE A 1 88 ? 3.952 9.676 -12.486 1.00 88.06 88 ILE A CA 1
ATOM 727 C C . ILE A 1 88 ? 3.727 8.519 -13.464 1.00 88.06 88 ILE A C 1
ATOM 729 O O . ILE A 1 88 ? 2.644 7.927 -13.477 1.00 88.06 88 ILE A O 1
ATOM 733 N N . ALA A 1 89 ? 4.745 8.157 -14.252 1.00 86.56 89 ALA A N 1
ATOM 734 C CA . ALA A 1 89 ? 4.630 7.108 -15.262 1.00 86.56 89 ALA A CA 1
ATOM 735 C C . ALA A 1 89 ? 4.309 5.744 -14.629 1.00 86.56 89 ALA A C 1
ATOM 737 O O . ALA A 1 89 ? 3.417 5.034 -15.096 1.00 86.56 89 ALA A O 1
ATOM 738 N N . LEU A 1 90 ? 4.979 5.410 -13.521 1.00 87.75 90 LEU A N 1
ATOM 739 C CA . LEU A 1 90 ? 4.896 4.102 -12.866 1.00 87.75 90 LEU A CA 1
ATOM 740 C C . LEU A 1 90 ? 3.843 4.015 -11.755 1.00 87.75 90 LEU A C 1
ATOM 742 O O . LEU A 1 90 ? 3.789 3.012 -11.043 1.00 87.75 90 LEU A O 1
ATOM 746 N N . ARG A 1 91 ? 3.000 5.038 -11.565 1.00 85.75 91 ARG A N 1
ATOM 747 C CA . ARG A 1 91 ? 2.009 5.051 -10.479 1.00 85.75 91 ARG A CA 1
ATOM 748 C C . ARG A 1 91 ? 1.082 3.828 -10.544 1.00 85.75 91 ARG A C 1
ATOM 750 O O . ARG A 1 91 ? 0.303 3.693 -11.486 1.00 85.75 91 ARG A O 1
ATOM 757 N N . GLY A 1 92 ? 1.127 2.973 -9.522 1.00 79.94 92 GLY A N 1
ATOM 758 C CA . GLY A 1 92 ? 0.308 1.753 -9.448 1.00 79.94 92 GLY A CA 1
ATOM 759 C C . GLY A 1 92 ? 0.842 0.569 -10.262 1.00 79.94 92 GLY A C 1
ATOM 760 O O . GLY A 1 92 ? 0.109 -0.382 -10.503 1.00 79.94 92 GLY A O 1
ATOM 761 N N . PHE A 1 93 ? 2.100 0.627 -10.699 1.00 84.31 93 PHE A N 1
ATOM 762 C CA . PHE A 1 93 ? 2.776 -0.448 -11.416 1.00 84.31 93 PHE A CA 1
ATOM 763 C C . PHE A 1 93 ? 4.054 -0.876 -10.682 1.00 84.31 93 PHE A C 1
ATOM 765 O O . PHE A 1 93 ? 4.694 -0.074 -9.999 1.00 84.31 93 PHE A O 1
ATOM 772 N N . GLN A 1 94 ? 4.455 -2.142 -10.842 1.00 83.31 94 GLN A N 1
ATOM 773 C CA . GLN A 1 94 ? 5.720 -2.631 -10.297 1.00 83.31 94 GLN A CA 1
ATOM 774 C C . GLN A 1 94 ? 6.895 -1.915 -10.972 1.00 83.31 94 GLN A C 1
ATOM 776 O O . GLN A 1 94 ? 6.964 -1.816 -12.197 1.00 83.31 94 GLN A O 1
ATOM 781 N N . GLN A 1 95 ? 7.844 -1.439 -10.171 1.00 89.12 95 GLN A N 1
ATOM 782 C CA . GLN A 1 95 ? 8.997 -0.669 -10.629 1.00 89.12 95 GLN A CA 1
ATOM 783 C C . GLN A 1 95 ? 10.065 -1.568 -11.282 1.00 89.12 95 GLN A C 1
ATOM 785 O O . GLN A 1 95 ? 11.125 -1.811 -10.711 1.00 89.12 95 GLN A O 1
ATOM 790 N N . THR A 1 96 ? 9.790 -2.045 -12.499 1.00 88.88 96 THR A N 1
ATOM 791 C CA . THR A 1 96 ? 10.714 -2.853 -13.312 1.00 88.88 96 THR A CA 1
ATOM 792 C C . THR A 1 96 ? 10.922 -2.243 -14.704 1.00 88.88 96 THR A C 1
ATOM 794 O O . THR A 1 96 ? 10.025 -1.580 -15.216 1.00 88.88 96 THR A O 1
ATOM 797 N N . PRO A 1 97 ? 12.065 -2.477 -15.380 1.00 89.56 97 PRO A N 1
ATOM 798 C CA . PRO A 1 97 ? 12.290 -1.954 -16.730 1.00 89.56 97 PRO A CA 1
ATOM 799 C C . PRO A 1 97 ? 11.229 -2.390 -17.749 1.00 89.56 97 PRO A C 1
ATOM 801 O O . PRO A 1 97 ? 10.860 -1.612 -18.621 1.00 89.56 97 PRO A O 1
ATOM 804 N N . SER A 1 98 ? 10.710 -3.618 -17.644 1.00 87.75 98 SER A N 1
ATOM 805 C CA . SER A 1 98 ? 9.719 -4.163 -18.583 1.00 87.75 98 SER A CA 1
ATOM 806 C C . SER A 1 98 ? 8.397 -3.395 -18.569 1.00 87.75 98 SER A C 1
ATOM 808 O O . SER A 1 98 ? 7.736 -3.310 -19.604 1.00 87.75 98 SER A O 1
ATOM 810 N N . ILE A 1 99 ? 8.035 -2.780 -17.440 1.00 91.69 99 ILE A N 1
ATOM 811 C CA . ILE A 1 99 ? 6.751 -2.090 -17.283 1.00 91.69 99 ILE A CA 1
ATOM 812 C C . ILE A 1 99 ? 6.636 -0.826 -18.139 1.00 91.69 99 ILE A C 1
ATOM 814 O O . ILE A 1 99 ? 5.534 -0.398 -18.469 1.00 91.69 99 ILE A O 1
ATOM 818 N N . LEU A 1 100 ? 7.771 -0.257 -18.558 1.00 90.31 100 LEU A N 1
ATOM 819 C CA . LEU A 1 100 ? 7.821 0.910 -19.439 1.00 90.31 100 LEU A CA 1
ATOM 820 C C . LEU A 1 100 ? 7.292 0.617 -20.850 1.00 90.31 100 LEU A C 1
ATOM 822 O O . LEU A 1 100 ? 7.034 1.550 -21.603 1.00 90.31 100 LEU A O 1
ATOM 826 N N . ARG A 1 101 ? 7.103 -0.660 -21.213 1.00 91.19 101 ARG A N 1
ATOM 827 C CA . ARG A 1 101 ? 6.445 -1.059 -22.468 1.00 91.19 101 ARG A CA 1
ATOM 828 C C . ARG A 1 101 ? 4.920 -1.080 -22.374 1.00 91.19 101 ARG A C 1
ATOM 830 O O . ARG A 1 101 ? 4.256 -1.223 -23.393 1.00 91.19 101 ARG A O 1
ATOM 837 N N . HIS A 1 102 ? 4.354 -0.968 -21.174 1.00 91.12 102 HIS A N 1
ATOM 838 C CA . HIS A 1 102 ? 2.910 -0.994 -20.993 1.00 91.12 102 HIS A CA 1
ATOM 839 C C . HIS A 1 102 ? 2.280 0.295 -21.540 1.00 91.12 102 HIS A C 1
ATOM 841 O O . HIS A 1 102 ? 2.701 1.391 -21.169 1.00 91.12 102 HIS A O 1
ATOM 847 N N . ALA A 1 103 ? 1.230 0.183 -22.359 1.00 89.19 103 ALA A N 1
ATOM 848 C CA . ALA A 1 103 ? 0.620 1.324 -23.052 1.00 89.19 103 ALA A CA 1
ATOM 849 C C . ALA A 1 103 ? 0.198 2.458 -22.096 1.00 89.19 103 ALA A C 1
ATOM 851 O O . ALA A 1 103 ? 0.467 3.630 -22.345 1.00 89.19 103 ALA A O 1
ATOM 852 N N . THR A 1 104 ? -0.395 2.124 -20.944 1.00 87.25 104 THR A N 1
ATOM 853 C CA . THR A 1 104 ? -0.760 3.118 -19.915 1.00 87.25 104 THR A CA 1
ATOM 854 C C . THR A 1 104 ? 0.451 3.865 -19.352 1.00 87.25 104 THR A C 1
ATOM 856 O O . THR A 1 104 ? 0.364 5.065 -19.101 1.00 87.25 104 THR A O 1
ATOM 859 N N . VAL A 1 105 ? 1.576 3.172 -19.153 1.00 90.06 105 VAL A N 1
ATOM 860 C CA . VAL A 1 105 ? 2.816 3.772 -18.641 1.00 90.06 105 VAL A CA 1
ATOM 861 C C . VAL A 1 105 ? 3.429 4.675 -19.708 1.00 90.06 105 VAL A C 1
ATOM 863 O O . VAL A 1 105 ? 3.802 5.804 -19.398 1.00 90.06 105 VAL A O 1
ATOM 866 N N . GLN A 1 106 ? 3.451 4.227 -20.967 1.00 93.00 106 GLN A N 1
ATOM 867 C CA . GLN A 1 106 ? 3.916 5.028 -22.101 1.00 93.00 106 GLN A CA 1
ATOM 868 C C . GLN A 1 106 ? 3.084 6.300 -22.276 1.00 93.00 106 GLN A C 1
ATOM 870 O O . GLN A 1 106 ? 3.654 7.380 -22.355 1.00 93.00 106 GLN A O 1
ATOM 875 N N . ASN A 1 107 ? 1.751 6.207 -22.239 1.00 89.81 107 ASN A N 1
ATOM 876 C CA . ASN A 1 107 ? 0.873 7.374 -22.353 1.00 89.81 107 ASN A CA 1
ATOM 877 C C . ASN A 1 107 ? 1.118 8.388 -21.229 1.00 89.81 107 ASN A C 1
ATOM 879 O O . ASN A 1 107 ? 1.223 9.581 -21.489 1.00 89.81 107 ASN A O 1
ATOM 883 N N . ARG A 1 108 ? 1.274 7.927 -19.981 1.00 92.69 108 ARG A N 1
ATOM 884 C CA . ARG A 1 108 ? 1.597 8.820 -18.855 1.00 92.69 108 ARG A CA 1
ATOM 885 C C . ARG A 1 108 ? 2.959 9.475 -19.013 1.00 92.69 108 ARG A C 1
ATOM 887 O O . ARG A 1 108 ? 3.109 10.645 -18.676 1.00 92.69 108 ARG A O 1
ATOM 894 N N . LEU A 1 109 ? 3.938 8.728 -19.512 1.00 92.94 109 LEU A N 1
ATOM 895 C CA . LEU A 1 109 ? 5.271 9.252 -19.754 1.00 92.94 109 LEU A CA 1
ATOM 896 C C . LEU A 1 109 ? 5.265 10.296 -20.873 1.00 92.94 109 LEU A C 1
ATOM 898 O O . LEU A 1 109 ? 5.911 11.323 -20.734 1.00 92.94 109 LEU A O 1
ATOM 902 N N . VAL A 1 110 ? 4.480 10.082 -21.927 1.00 93.62 110 VAL A N 1
ATOM 903 C CA . VAL A 1 110 ? 4.250 11.057 -23.001 1.00 93.62 110 VAL A CA 1
ATOM 904 C C . VAL A 1 110 ? 3.598 12.321 -22.454 1.00 93.62 110 VAL A C 1
ATOM 906 O O . VAL A 1 110 ? 4.124 13.402 -22.677 1.00 93.62 110 VAL A O 1
ATOM 909 N N . THR A 1 111 ? 2.518 12.203 -21.673 1.00 92.69 111 THR A N 1
ATOM 910 C CA . THR A 1 111 ? 1.874 13.361 -21.024 1.00 92.69 111 THR A CA 1
ATOM 911 C C . THR A 1 111 ? 2.833 14.108 -20.099 1.00 92.69 111 THR A C 1
ATOM 913 O O . THR A 1 111 ? 2.747 15.324 -19.959 1.00 92.69 111 THR A O 1
ATOM 916 N N . TRP A 1 112 ? 3.740 13.390 -19.437 1.00 94.06 112 TRP A N 1
ATOM 917 C CA . TRP A 1 112 ? 4.761 14.006 -18.602 1.00 94.06 112 TRP A CA 1
ATOM 918 C C . TRP A 1 112 ? 5.819 14.735 -19.443 1.00 94.06 112 TRP A C 1
ATOM 920 O O . TRP A 1 112 ? 6.098 15.896 -19.168 1.00 94.06 112 TRP A O 1
ATOM 930 N N . LEU A 1 113 ? 6.346 14.114 -20.501 1.00 92.12 113 LEU A N 1
ATOM 931 C CA . LEU A 1 113 ? 7.301 14.748 -21.419 1.00 92.12 113 LEU A CA 1
ATOM 932 C C . LEU A 1 113 ? 6.713 15.967 -22.137 1.00 92.12 113 LEU A C 1
ATOM 934 O O . LEU A 1 113 ? 7.428 16.929 -22.384 1.00 92.12 113 LEU A O 1
ATOM 938 N N . ASP A 1 114 ? 5.415 15.944 -22.433 1.00 90.62 114 ASP A N 1
ATOM 939 C CA . ASP A 1 114 ? 4.695 17.059 -23.049 1.00 90.62 114 ASP A CA 1
ATOM 940 C C . ASP A 1 114 ? 4.704 18.310 -22.158 1.00 90.62 114 ASP A C 1
ATOM 942 O O . ASP A 1 114 ? 4.884 19.426 -22.645 1.00 90.62 114 ASP A O 1
ATOM 946 N N . LYS A 1 115 ? 4.603 18.105 -20.837 1.00 90.12 115 LYS A N 1
ATOM 947 C CA . LYS A 1 115 ? 4.690 19.155 -19.809 1.00 90.12 115 LYS A CA 1
ATOM 948 C C . LYS A 1 115 ? 6.125 19.555 -19.455 1.00 90.12 115 LYS A C 1
ATOM 950 O O . LYS A 1 115 ? 6.318 20.625 -18.890 1.00 90.12 115 LYS A O 1
ATOM 955 N N . HIS A 1 116 ? 7.098 18.697 -19.759 1.00 90.62 116 HIS A N 1
ATOM 956 C CA . HIS A 1 116 ? 8.512 18.844 -19.403 1.00 90.62 116 HIS A CA 1
ATOM 957 C C . HIS A 1 116 ? 9.398 18.656 -20.641 1.00 90.62 116 HIS A C 1
ATOM 959 O O . HIS A 1 116 ? 10.181 17.702 -20.746 1.00 90.62 116 HIS A O 1
ATOM 965 N N . ARG A 1 117 ? 9.243 19.561 -21.613 1.00 88.50 117 ARG A N 1
ATOM 966 C CA . ARG A 1 117 ? 9.904 19.500 -22.928 1.00 88.50 117 ARG A CA 1
ATOM 967 C C . ARG A 1 117 ? 11.427 19.493 -22.828 1.00 88.50 117 ARG A C 1
ATOM 969 O O . ARG A 1 117 ? 12.097 18.818 -23.607 1.00 88.50 117 ARG A O 1
ATOM 976 N N . GLU A 1 118 ? 11.979 20.144 -21.812 1.00 83.19 118 GLU A N 1
ATOM 977 C CA . GLU A 1 118 ? 13.402 20.122 -21.487 1.00 83.19 118 GLU A CA 1
ATOM 978 C C . GLU A 1 118 ? 13.933 18.701 -21.221 1.00 83.19 118 GLU A C 1
ATOM 980 O O . GLU A 1 118 ? 15.094 18.400 -21.501 1.00 83.19 118 GLU A O 1
ATOM 985 N N . VAL A 1 119 ? 13.079 17.793 -20.738 1.00 86.44 119 VAL A N 1
ATOM 986 C CA . VAL A 1 119 ? 13.439 16.392 -20.499 1.00 86.44 119 VAL A CA 1
ATOM 987 C C . VAL A 1 119 ? 13.299 15.545 -21.766 1.00 86.44 119 VAL A C 1
ATOM 989 O O . VAL A 1 119 ? 14.093 14.624 -21.976 1.00 86.44 119 VAL A O 1
ATOM 992 N N . ALA A 1 120 ? 12.359 15.877 -22.655 1.00 85.62 120 ALA A N 1
ATOM 993 C CA . ALA A 1 120 ? 12.227 15.217 -23.956 1.00 85.62 120 ALA A CA 1
ATOM 994 C C . ALA A 1 120 ? 13.498 15.373 -24.810 1.00 85.62 120 ALA A C 1
ATOM 996 O O . ALA A 1 120 ? 13.887 14.438 -25.511 1.00 85.62 120 ALA A O 1
ATOM 997 N N . HIS A 1 121 ? 14.215 16.492 -24.663 1.00 82.06 121 HIS A N 1
ATOM 998 C CA . HIS A 1 121 ? 15.511 16.681 -25.313 1.00 82.06 121 HIS A 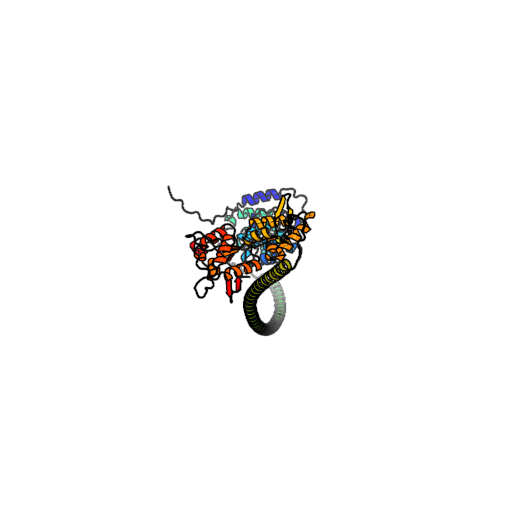CA 1
ATOM 999 C C . HIS A 1 121 ? 16.540 15.638 -24.885 1.00 82.06 121 HIS A C 1
ATOM 1001 O O . HIS A 1 121 ? 17.208 15.029 -25.719 1.00 82.06 121 HIS A O 1
ATOM 1007 N N . LEU A 1 122 ? 16.609 15.333 -23.591 1.00 81.81 122 LEU A N 1
ATOM 1008 C CA . LEU A 1 122 ? 17.511 14.295 -23.105 1.00 81.81 122 LEU A CA 1
ATOM 1009 C C . LEU A 1 122 ? 17.119 12.901 -23.584 1.00 81.81 122 LEU A C 1
ATOM 1011 O O . LEU A 1 122 ? 17.996 12.072 -23.811 1.00 81.81 122 LEU A O 1
ATOM 1015 N N . PHE A 1 123 ? 15.826 12.631 -23.763 1.00 81.38 123 PHE A N 1
ATOM 1016 C CA . PHE A 1 123 ? 15.381 11.369 -24.352 1.00 81.38 123 PHE A CA 1
ATOM 1017 C C . PHE A 1 123 ? 15.863 11.226 -25.796 1.00 81.38 123 PHE A C 1
ATOM 1019 O O . PHE A 1 123 ? 16.299 10.140 -26.175 1.00 81.38 123 PHE A O 1
ATOM 1026 N N . LEU A 1 124 ? 15.844 12.313 -26.571 1.00 82.12 124 LEU A N 1
ATOM 1027 C CA . LEU A 1 124 ? 16.379 12.324 -27.930 1.00 82.12 124 LEU A CA 1
ATOM 1028 C C . LEU A 1 124 ? 17.893 12.061 -27.944 1.00 82.12 124 LEU A C 1
ATOM 1030 O O . LEU A 1 124 ? 18.359 11.229 -28.719 1.00 82.12 124 LEU A O 1
ATOM 1034 N N . LEU A 1 125 ? 18.652 12.677 -27.030 1.00 80.50 125 LEU A N 1
ATOM 1035 C CA . LEU A 1 125 ? 20.092 12.412 -26.883 1.00 80.50 125 LEU A CA 1
ATOM 1036 C C . LEU A 1 125 ? 20.384 10.949 -26.505 1.00 80.50 125 LEU A C 1
ATOM 1038 O O . LEU A 1 125 ? 21.307 10.326 -27.031 1.00 80.50 125 LEU A O 1
ATOM 1042 N N . LEU A 1 126 ? 19.589 10.363 -25.607 1.00 77.31 126 LEU A N 1
ATOM 1043 C CA . LEU A 1 126 ? 19.737 8.955 -25.217 1.00 77.31 126 LEU A CA 1
ATOM 1044 C C . LEU A 1 126 ? 19.391 7.999 -26.356 1.00 77.31 126 LEU A C 1
ATOM 1046 O O . LEU A 1 126 ? 20.048 6.966 -26.511 1.00 77.31 126 LEU A O 1
ATOM 1050 N N . TRP A 1 127 ? 18.372 8.336 -27.148 1.00 85.12 127 TRP A N 1
ATOM 1051 C CA . TRP A 1 127 ? 18.040 7.609 -28.365 1.00 85.12 127 TRP A CA 1
ATOM 1052 C C . TRP A 1 127 ? 19.206 7.669 -29.365 1.00 85.12 127 TRP A C 1
ATOM 1054 O O . TRP A 1 127 ? 19.628 6.628 -29.876 1.00 85.12 127 TRP A O 1
ATOM 1064 N N . GLN A 1 128 ? 19.797 8.850 -29.567 1.00 84.38 128 GLN A N 1
ATOM 1065 C CA . GLN A 1 128 ? 20.920 9.074 -30.481 1.00 84.38 128 GLN A CA 1
ATOM 1066 C C . GLN A 1 128 ? 22.165 8.258 -30.106 1.00 84.38 128 GLN A C 1
ATOM 1068 O O . GLN A 1 128 ? 22.753 7.618 -30.974 1.00 84.38 128 GLN A O 1
ATOM 1073 N N . GLN A 1 129 ? 22.537 8.185 -28.824 1.00 79.00 129 GLN A N 1
ATOM 1074 C CA . GLN A 1 129 ? 23.707 7.401 -28.389 1.00 79.00 129 GLN A CA 1
ATOM 1075 C C . GLN A 1 129 ? 23.650 5.919 -28.789 1.00 79.00 129 GLN A C 1
ATOM 1077 O O . GLN A 1 129 ? 24.692 5.278 -28.937 1.00 79.00 129 GLN A O 1
ATOM 1082 N N . LYS A 1 130 ? 22.452 5.347 -28.940 1.00 76.94 130 LYS A N 1
ATOM 1083 C CA . LYS A 1 130 ? 22.274 3.952 -29.373 1.00 76.94 130 LYS A CA 1
ATOM 1084 C C . LYS A 1 130 ? 22.047 3.792 -30.860 1.00 76.94 130 LYS A C 1
ATOM 1086 O O . LYS A 1 130 ? 22.367 2.735 -31.391 1.00 76.94 130 LYS A O 1
ATOM 1091 N N . ASN A 1 131 ? 21.538 4.830 -31.505 1.00 81.56 131 ASN A N 1
ATOM 1092 C CA . ASN A 1 131 ? 21.246 4.850 -32.928 1.00 81.56 131 ASN A CA 1
ATOM 1093 C C . ASN A 1 131 ? 22.252 5.737 -33.673 1.00 81.56 131 ASN A C 1
ATOM 1095 O O . ASN A 1 131 ? 21.912 6.389 -34.652 1.00 81.56 131 ASN A O 1
ATOM 1099 N N . ILE A 1 132 ? 23.512 5.760 -33.220 1.00 82.69 132 ILE A N 1
ATOM 1100 C CA . ILE A 1 132 ? 24.558 6.589 -33.832 1.00 82.69 132 ILE A CA 1
ATOM 1101 C C . ILE A 1 132 ? 24.792 6.213 -35.299 1.00 82.69 132 ILE A C 1
ATOM 1103 O O . ILE A 1 132 ? 25.123 7.074 -36.101 1.00 82.69 132 ILE A O 1
ATOM 1107 N N . GLU A 1 133 ? 24.578 4.945 -35.660 1.00 79.00 133 GLU A N 1
ATOM 1108 C CA . GLU A 1 133 ? 24.630 4.467 -37.046 1.00 79.00 133 GLU A CA 1
ATOM 1109 C C . GLU A 1 133 ? 23.530 5.096 -37.906 1.00 79.00 133 GLU A C 1
ATOM 1111 O O . GLU A 1 133 ? 23.800 5.466 -39.041 1.00 79.00 133 GLU A O 1
ATOM 1116 N N . VAL A 1 134 ? 22.325 5.275 -37.350 1.00 83.25 134 VAL A N 1
ATOM 1117 C CA . VAL A 1 134 ? 21.210 5.965 -38.016 1.00 83.25 134 VAL A CA 1
ATOM 1118 C C . VAL A 1 134 ? 21.572 7.427 -38.233 1.00 83.25 134 VAL A C 1
ATOM 1120 O O . VAL A 1 134 ? 21.452 7.922 -39.340 1.00 83.25 134 VAL A O 1
ATOM 1123 N N . VAL A 1 135 ? 22.080 8.105 -37.203 1.00 83.81 135 VAL A N 1
ATOM 1124 C CA . VAL A 1 135 ? 22.472 9.519 -37.311 1.00 83.81 135 VAL A CA 1
ATOM 1125 C C . VAL A 1 135 ? 23.624 9.715 -38.300 1.00 83.81 135 VAL A C 1
ATOM 1127 O O . VAL A 1 135 ? 23.568 10.630 -39.106 1.00 83.81 135 VAL A O 1
ATOM 1130 N N . ARG A 1 136 ? 24.634 8.835 -38.296 1.00 84.19 136 ARG A N 1
ATOM 1131 C CA . ARG A 1 136 ? 25.747 8.872 -39.263 1.00 84.19 136 ARG A CA 1
ATOM 1132 C C . ARG A 1 136 ? 25.297 8.602 -40.693 1.00 84.19 136 ARG A C 1
ATOM 1134 O O . ARG A 1 136 ? 25.832 9.199 -41.613 1.00 84.19 136 ARG A O 1
ATOM 1141 N N . ALA A 1 137 ? 24.338 7.700 -40.879 1.00 80.75 137 ALA A N 1
ATOM 1142 C CA . ALA A 1 137 ? 23.762 7.429 -42.191 1.00 80.75 137 ALA A CA 1
ATOM 1143 C C . ALA A 1 137 ? 22.880 8.581 -42.703 1.00 80.75 137 ALA A C 1
ATOM 1145 O O . ALA A 1 137 ? 22.538 8.591 -43.880 1.00 80.75 137 ALA A O 1
ATOM 1146 N N . LEU A 1 138 ? 22.513 9.523 -41.828 1.00 83.19 138 LEU A N 1
ATOM 1147 C CA . LEU A 1 138 ? 21.691 10.691 -42.140 1.00 83.19 138 LEU A CA 1
ATOM 1148 C C . LEU A 1 138 ? 22.498 12.006 -42.203 1.00 83.19 138 LEU A C 1
ATOM 1150 O O . LEU A 1 138 ? 21.894 13.064 -42.345 1.00 83.19 138 LEU A O 1
ATOM 1154 N N . ASP A 1 139 ? 23.827 11.951 -42.085 1.00 83.25 139 ASP A N 1
ATOM 1155 C CA . ASP A 1 139 ? 24.724 13.119 -42.124 1.00 83.25 139 ASP A CA 1
ATOM 1156 C C . ASP A 1 139 ? 24.711 13.831 -43.497 1.00 83.25 139 ASP A C 1
ATOM 1158 O O . ASP A 1 139 ? 24.295 13.232 -44.478 1.00 83.25 139 ASP A O 1
ATOM 1162 N N . GLU A 1 140 ? 25.149 15.092 -43.593 1.00 68.50 140 GLU A N 1
ATOM 1163 C CA . GLU A 1 140 ? 24.810 16.069 -44.664 1.00 68.50 140 GLU A CA 1
ATOM 1164 C C . GLU A 1 140 ? 24.920 15.599 -46.139 1.00 68.50 140 GLU A C 1
ATOM 1166 O O . GLU A 1 140 ? 24.216 16.127 -47.009 1.00 68.50 140 GLU A O 1
ATOM 1171 N N . ASP A 1 141 ? 25.716 14.567 -46.419 1.00 77.06 141 ASP A N 1
ATOM 1172 C CA . ASP A 1 141 ? 25.892 13.940 -47.734 1.00 77.06 141 ASP A CA 1
ATOM 1173 C C . ASP A 1 141 ? 25.011 12.692 -47.956 1.00 77.06 141 ASP A C 1
ATOM 1175 O O . ASP A 1 141 ? 25.411 11.765 -48.665 1.00 77.06 141 ASP A O 1
ATOM 1179 N N . VAL A 1 142 ? 23.815 12.626 -47.356 1.00 75.31 142 VAL A N 1
ATOM 1180 C CA . VAL A 1 142 ? 22.964 11.432 -47.493 1.00 75.31 142 VAL A CA 1
ATOM 1181 C C . VAL A 1 142 ? 22.598 11.147 -48.950 1.00 75.31 142 VAL A C 1
ATOM 1183 O O . VAL A 1 142 ? 21.871 11.903 -49.597 1.00 75.31 142 VAL A O 1
ATOM 1186 N N . ASP A 1 143 ? 23.057 9.995 -49.424 1.00 83.00 143 ASP A N 1
ATOM 1187 C CA . ASP A 1 143 ? 22.541 9.293 -50.594 1.00 83.00 143 ASP A CA 1
ATOM 1188 C C . ASP A 1 143 ? 21.193 8.632 -50.240 1.00 83.00 143 ASP A C 1
ATOM 1190 O O . ASP A 1 143 ? 21.041 8.016 -49.179 1.00 83.00 143 ASP A O 1
ATOM 1194 N N . GLU A 1 144 ? 20.216 8.736 -51.143 1.00 86.31 144 GLU A N 1
ATOM 1195 C CA . GLU A 1 144 ? 18.916 8.053 -51.090 1.00 86.31 144 GLU A CA 1
ATOM 1196 C C . GLU A 1 144 ? 19.048 6.572 -50.688 1.00 86.31 144 GLU A C 1
ATOM 1198 O O . GLU A 1 144 ? 18.278 6.073 -49.867 1.00 86.31 144 GLU A O 1
ATOM 1203 N N . THR A 1 145 ? 20.085 5.886 -51.171 1.00 85.94 145 THR A N 1
ATOM 1204 C CA . THR A 1 145 ? 20.409 4.489 -50.858 1.00 85.94 145 THR A CA 1
ATOM 1205 C C . THR A 1 145 ? 20.659 4.265 -49.364 1.00 85.94 145 THR A C 1
ATOM 1207 O O . THR A 1 145 ? 20.170 3.290 -48.785 1.00 85.94 145 THR A O 1
ATOM 1210 N N . ALA A 1 146 ? 21.384 5.173 -48.704 1.00 85.19 146 ALA A N 1
ATOM 1211 C CA . ALA A 1 146 ? 21.636 5.094 -47.267 1.00 85.19 146 ALA A CA 1
ATOM 1212 C C . ALA A 1 146 ? 20.344 5.335 -46.472 1.00 85.19 146 ALA A C 1
ATOM 1214 O O . ALA A 1 146 ? 20.068 4.619 -45.506 1.00 85.19 146 ALA A O 1
ATOM 1215 N N . LEU A 1 147 ? 19.507 6.273 -46.920 1.00 86.12 147 LEU A N 1
ATOM 1216 C CA . LEU A 1 147 ? 18.209 6.556 -46.306 1.00 86.12 147 LEU A CA 1
ATOM 1217 C C . LEU A 1 147 ? 17.252 5.355 -46.437 1.00 86.12 147 LEU A C 1
ATOM 1219 O O . LEU A 1 147 ? 16.620 4.961 -45.455 1.00 86.12 147 LEU A O 1
ATOM 1223 N N . ILE A 1 148 ? 17.210 4.708 -47.609 1.00 86.69 148 ILE A N 1
ATOM 1224 C CA . ILE A 1 148 ? 16.460 3.467 -47.866 1.00 86.69 148 ILE A CA 1
ATOM 1225 C C . ILE A 1 148 ? 16.969 2.328 -46.979 1.00 86.69 148 ILE A C 1
ATOM 1227 O O . ILE A 1 148 ? 16.167 1.607 -46.382 1.00 86.69 148 ILE A O 1
ATOM 1231 N N . TYR A 1 149 ? 18.289 2.171 -46.846 1.00 86.88 149 TYR A N 1
ATOM 1232 C CA . TYR A 1 149 ? 18.876 1.165 -45.962 1.00 86.88 149 TYR A CA 1
ATOM 1233 C C . TYR A 1 149 ? 18.433 1.371 -44.509 1.00 86.88 149 TYR A C 1
ATOM 1235 O O . TYR A 1 149 ? 18.011 0.420 -43.845 1.00 86.88 149 TYR A O 1
ATOM 1243 N N . VAL A 1 150 ? 18.477 2.612 -44.015 1.00 85.31 150 VAL A N 1
ATOM 1244 C CA . VAL A 1 150 ? 18.035 2.942 -42.656 1.00 85.31 150 VAL A CA 1
ATOM 1245 C C . VAL A 1 150 ? 16.531 2.700 -42.497 1.00 85.31 150 VAL A C 1
ATOM 1247 O O . VAL A 1 150 ? 16.124 2.098 -41.502 1.00 85.31 150 VAL A O 1
ATOM 1250 N N . LEU A 1 151 ? 15.712 3.100 -43.474 1.00 84.31 151 LEU A N 1
ATOM 1251 C CA . LEU A 1 151 ? 14.266 2.856 -43.490 1.00 84.31 151 LEU A CA 1
ATOM 1252 C C . LEU A 1 151 ? 13.939 1.359 -43.424 1.00 84.31 151 LEU A C 1
ATOM 1254 O O . LEU A 1 151 ? 13.128 0.950 -42.593 1.00 84.31 151 LEU A O 1
ATOM 1258 N N . LYS A 1 152 ? 14.608 0.531 -44.237 1.00 83.56 152 LYS A N 1
ATOM 1259 C CA . LYS A 1 152 ? 14.431 -0.930 -44.242 1.00 83.56 152 LYS A CA 1
ATOM 1260 C C . LYS A 1 152 ? 14.879 -1.566 -42.924 1.00 83.56 152 LYS A C 1
ATOM 1262 O O . LYS A 1 152 ? 14.198 -2.443 -42.400 1.00 83.56 152 LYS A O 1
ATOM 1267 N N . LYS A 1 153 ? 16.025 -1.140 -42.381 1.00 83.06 153 LYS A N 1
ATOM 1268 C CA . LYS A 1 153 ? 16.649 -1.775 -41.209 1.00 83.06 153 LYS A CA 1
ATOM 1269 C C . LYS A 1 153 ? 16.032 -1.351 -39.876 1.00 83.06 153 LYS A C 1
ATOM 1271 O O . LYS A 1 153 ? 15.947 -2.175 -38.967 1.00 83.06 153 LYS A O 1
ATOM 1276 N N . TYR A 1 154 ? 15.630 -0.089 -39.743 1.00 79.75 154 TYR A N 1
ATOM 1277 C CA . TYR A 1 154 ? 15.181 0.497 -38.473 1.00 79.75 154 TYR A CA 1
ATOM 1278 C C . TYR A 1 154 ? 13.728 1.005 -38.507 1.00 79.75 154 TYR A C 1
ATOM 1280 O O . TYR A 1 154 ? 13.208 1.433 -37.477 1.00 79.75 154 TYR A O 1
ATOM 1288 N N . GLY A 1 155 ? 13.053 0.930 -39.659 1.00 83.44 155 GLY A N 1
ATOM 1289 C CA . GLY A 1 155 ? 11.673 1.380 -39.846 1.00 83.44 155 GLY A CA 1
ATOM 1290 C C . GLY A 1 155 ? 11.541 2.895 -40.028 1.00 83.44 155 GLY A C 1
ATOM 1291 O O . GLY A 1 155 ? 12.481 3.654 -39.817 1.00 83.44 155 GLY A O 1
ATOM 1292 N N . ALA A 1 156 ? 10.335 3.351 -40.386 1.00 80.00 156 ALA A N 1
ATOM 1293 C CA . ALA A 1 156 ? 10.038 4.748 -40.735 1.00 80.00 156 ALA A CA 1
ATOM 1294 C C . ALA A 1 156 ? 10.381 5.780 -39.646 1.00 80.00 156 ALA A C 1
ATOM 1296 O O . ALA A 1 156 ? 10.730 6.914 -39.951 1.00 80.00 156 ALA A O 1
ATOM 1297 N N . LEU A 1 157 ? 10.285 5.408 -38.370 1.00 75.62 157 LEU A N 1
ATOM 1298 C CA . LEU A 1 157 ? 10.425 6.347 -37.253 1.00 75.62 157 LEU A CA 1
ATOM 1299 C C . LEU A 1 157 ? 11.872 6.701 -36.917 1.00 75.62 157 LEU A C 1
ATOM 1301 O O . LEU A 1 157 ? 12.129 7.808 -36.446 1.00 75.62 157 LEU A O 1
ATOM 1305 N N . ALA A 1 158 ? 12.816 5.789 -37.153 1.00 79.88 158 ALA A N 1
ATOM 1306 C CA . ALA A 1 158 ? 14.217 6.027 -36.832 1.00 79.88 158 ALA A CA 1
ATOM 1307 C C . ALA A 1 158 ? 14.848 7.134 -37.707 1.00 79.88 158 ALA A C 1
ATOM 1309 O O . ALA A 1 158 ? 15.482 8.023 -37.136 1.00 79.88 158 ALA A O 1
ATOM 1310 N N . PRO A 1 159 ? 14.623 7.183 -39.036 1.00 81.31 159 PRO A N 1
ATOM 1311 C CA . PRO A 1 159 ? 15.024 8.311 -39.872 1.00 81.31 159 PRO A CA 1
ATOM 1312 C C . PRO A 1 159 ? 14.419 9.647 -39.447 1.00 81.31 159 PRO A C 1
ATOM 1314 O O . PRO A 1 159 ? 15.137 10.636 -39.405 1.00 81.31 159 PRO A O 1
ATOM 1317 N N . TRP A 1 160 ? 13.138 9.683 -39.058 1.00 79.75 160 TRP A N 1
ATOM 1318 C CA . TRP A 1 160 ? 12.495 10.910 -38.564 1.00 79.75 160 TRP A CA 1
ATOM 1319 C C . TRP A 1 160 ? 13.134 11.431 -37.272 1.00 79.75 160 TRP A C 1
ATOM 1321 O O . TRP A 1 160 ? 13.364 12.630 -37.130 1.00 79.75 160 TRP A O 1
ATOM 1331 N N . LEU A 1 161 ? 13.441 10.539 -36.325 1.00 77.38 161 LEU A N 1
ATOM 1332 C CA . LEU A 1 161 ? 14.134 10.903 -35.085 1.00 77.38 161 LEU A CA 1
ATOM 1333 C C . LEU A 1 161 ? 15.584 11.341 -35.347 1.00 77.38 161 LEU A C 1
ATOM 1335 O O . LEU A 1 161 ? 16.069 12.266 -34.697 1.00 77.38 161 LEU A O 1
ATOM 1339 N N . GLY A 1 162 ? 16.256 10.720 -36.320 1.00 82.00 162 GLY A N 1
ATOM 1340 C CA . GLY A 1 162 ? 17.596 11.106 -36.760 1.00 82.00 162 GLY A CA 1
ATOM 1341 C C . GLY A 1 162 ? 17.629 12.463 -37.467 1.00 82.00 162 GLY A C 1
ATOM 1342 O O . GLY A 1 162 ? 18.460 13.299 -37.122 1.00 82.00 162 GLY A O 1
ATOM 1343 N N . ALA A 1 163 ? 16.680 12.726 -38.368 1.00 80.38 163 ALA A N 1
ATOM 1344 C CA . ALA A 1 163 ? 16.505 14.019 -39.031 1.00 80.38 163 ALA A CA 1
ATOM 1345 C C . ALA A 1 163 ? 16.205 15.133 -38.014 1.00 80.38 163 ALA A C 1
ATOM 1347 O O . ALA A 1 163 ? 16.835 16.189 -38.047 1.00 80.38 163 ALA A O 1
ATOM 1348 N N . ALA A 1 164 ? 15.323 14.864 -37.041 1.00 73.75 164 ALA A N 1
ATOM 1349 C CA . ALA A 1 164 ? 15.018 15.786 -35.945 1.00 73.75 164 ALA A CA 1
ATOM 1350 C C . ALA A 1 164 ? 16.229 16.087 -35.058 1.00 73.75 164 ALA A C 1
ATOM 1352 O O . ALA A 1 164 ? 16.375 17.205 -34.576 1.00 73.75 164 ALA A O 1
ATOM 1353 N N . TYR A 1 165 ? 17.107 15.107 -34.847 1.00 79.25 165 TYR A N 1
ATOM 1354 C CA . TYR A 1 165 ? 18.357 15.332 -34.132 1.00 79.25 165 TYR A CA 1
ATOM 1355 C C . TYR A 1 165 ? 19.335 16.192 -34.944 1.00 79.25 165 TYR A C 1
ATOM 1357 O O . TYR A 1 165 ? 19.954 17.096 -34.389 1.00 79.25 165 TYR A O 1
ATOM 1365 N N . LEU A 1 166 ? 19.479 15.930 -36.243 1.00 81.25 166 LEU A N 1
ATOM 1366 C CA . LEU A 1 166 ? 20.403 16.670 -37.106 1.00 81.25 166 LEU A CA 1
ATOM 1367 C C . LEU A 1 166 ? 19.930 18.095 -37.415 1.00 81.25 166 LEU A C 1
ATOM 1369 O O . LEU A 1 166 ? 20.753 18.933 -37.757 1.00 81.25 166 LEU A O 1
ATOM 1373 N N . GLY A 1 167 ? 18.627 18.373 -37.301 1.00 77.56 167 GLY A N 1
ATOM 1374 C CA . GLY A 1 167 ? 18.058 19.674 -37.662 1.00 77.56 167 GLY A CA 1
ATOM 1375 C C . GLY A 1 167 ? 18.146 19.980 -39.163 1.00 77.56 167 GLY A C 1
ATOM 1376 O O . GLY A 1 167 ? 18.009 21.132 -39.556 1.00 77.56 167 GLY A O 1
ATOM 1377 N N . SER A 1 168 ? 18.386 18.966 -40.005 1.00 81.00 168 SER A N 1
ATOM 1378 C CA . SER A 1 168 ? 18.603 19.137 -41.445 1.00 81.00 168 SER A CA 1
ATOM 1379 C C . SER A 1 168 ? 17.293 19.053 -42.227 1.00 81.00 168 SER A C 1
ATOM 1381 O O . SER A 1 168 ? 16.708 17.977 -42.373 1.00 81.00 168 SER A O 1
ATOM 1383 N N . GLU A 1 169 ? 16.852 20.187 -42.772 1.00 75.00 169 GLU A N 1
ATOM 1384 C CA . GLU A 1 169 ? 15.639 20.301 -43.596 1.00 75.00 169 GLU A CA 1
ATOM 1385 C C . GLU A 1 169 ? 15.676 19.373 -44.819 1.00 75.00 169 GLU A C 1
ATOM 1387 O O . GLU A 1 169 ? 14.682 18.728 -45.153 1.00 75.00 169 GLU A O 1
ATOM 1392 N N . ARG A 1 170 ? 16.852 19.231 -45.442 1.00 81.38 170 ARG A N 1
ATOM 1393 C CA . ARG A 1 170 ? 17.055 18.340 -46.590 1.00 81.38 170 ARG A CA 1
ATOM 1394 C C . ARG A 1 170 ? 16.763 16.884 -46.230 1.00 81.38 170 ARG A C 1
ATOM 1396 O O . ARG A 1 170 ? 16.058 16.203 -46.968 1.00 81.38 170 ARG A O 1
ATOM 1403 N N . VAL A 1 171 ? 17.279 16.415 -45.093 1.00 80.25 171 VAL A N 1
ATOM 1404 C CA . VAL A 1 171 ? 17.063 15.036 -44.627 1.00 80.25 171 VAL A CA 1
ATOM 1405 C C . VAL A 1 171 ? 15.587 14.816 -44.301 1.00 80.25 171 VAL A C 1
ATOM 1407 O O . VAL A 1 171 ? 15.029 13.781 -44.655 1.00 80.25 171 VAL A O 1
ATOM 1410 N N . PHE A 1 172 ? 14.928 15.800 -43.687 1.00 80.00 172 PHE A N 1
ATOM 1411 C CA . PHE A 1 172 ? 13.489 15.758 -43.428 1.00 80.00 172 PHE A CA 1
ATOM 1412 C C . PHE A 1 172 ? 12.659 15.621 -44.710 1.00 80.00 172 PHE A C 1
ATOM 1414 O O . PHE A 1 172 ? 11.822 14.721 -44.796 1.00 80.00 172 PHE A O 1
ATOM 1421 N N . ALA A 1 173 ? 12.918 16.472 -45.705 1.00 82.69 173 ALA A N 1
ATOM 1422 C CA . ALA A 1 173 ? 12.219 16.440 -46.987 1.00 82.69 173 ALA A CA 1
ATOM 1423 C C . ALA A 1 173 ? 12.418 15.097 -47.709 1.00 82.69 173 ALA A C 1
ATOM 1425 O O . ALA A 1 173 ? 11.478 14.556 -48.289 1.00 82.69 173 ALA A O 1
ATOM 1426 N N . GLU A 1 174 ? 13.619 14.524 -47.624 1.00 84.06 174 GLU A N 1
ATOM 1427 C CA . GLU A 1 174 ? 13.945 13.254 -48.270 1.00 84.06 174 GLU A CA 1
ATOM 1428 C C . GLU A 1 174 ? 13.287 12.051 -47.573 1.00 84.06 174 GLU A C 1
ATOM 1430 O O . GLU A 1 174 ? 12.704 11.186 -48.233 1.00 84.06 174 GLU A O 1
ATOM 1435 N N . VAL A 1 175 ? 13.280 12.030 -46.233 1.00 83.56 175 VAL A N 1
ATOM 1436 C CA . VAL A 1 175 ? 12.535 11.031 -45.447 1.00 83.56 175 VAL A CA 1
ATOM 1437 C C . VAL A 1 175 ? 11.036 11.114 -45.762 1.00 83.56 175 VAL A C 1
ATOM 1439 O O . VAL A 1 175 ? 10.388 10.084 -45.959 1.00 83.56 175 VAL A O 1
ATOM 1442 N N . GLU A 1 176 ? 10.470 12.321 -45.844 1.00 83.31 176 GLU A N 1
ATOM 1443 C CA . GLU A 1 176 ? 9.060 12.523 -46.193 1.00 83.31 176 GLU A CA 1
ATOM 1444 C C . GLU A 1 176 ? 8.745 12.058 -47.622 1.00 83.31 176 GLU A C 1
ATOM 1446 O O . GLU A 1 176 ? 7.728 11.387 -47.845 1.00 83.31 176 GLU A O 1
ATOM 1451 N N . ARG A 1 177 ? 9.626 12.364 -48.584 1.00 88.69 177 ARG A N 1
ATOM 1452 C CA . ARG A 1 177 ? 9.492 11.952 -49.986 1.00 88.69 177 ARG A CA 1
ATOM 1453 C C . ARG A 1 177 ? 9.431 10.432 -50.112 1.00 88.69 177 ARG A C 1
ATOM 1455 O O . ARG A 1 177 ? 8.514 9.930 -50.767 1.00 88.69 177 ARG A O 1
ATOM 1462 N N . LEU A 1 178 ? 10.353 9.716 -49.464 1.00 86.00 178 LEU A N 1
ATOM 1463 C CA . LEU A 1 178 ? 10.407 8.249 -49.489 1.00 86.00 178 LEU A CA 1
ATOM 1464 C C . LEU A 1 178 ? 9.213 7.607 -48.778 1.00 86.00 178 LEU A C 1
ATOM 1466 O O . LEU A 1 178 ? 8.654 6.625 -49.259 1.00 86.00 178 LEU A O 1
ATOM 1470 N N . LEU A 1 179 ? 8.762 8.165 -47.655 1.00 81.00 179 LEU A N 1
ATOM 1471 C CA . LEU A 1 179 ? 7.594 7.630 -46.948 1.00 81.00 179 LEU A CA 1
ATOM 1472 C C . LEU A 1 179 ? 6.274 7.900 -47.670 1.00 81.00 179 LEU A C 1
ATOM 1474 O O . LEU A 1 179 ? 5.321 7.141 -47.503 1.00 81.00 179 LEU A O 1
ATOM 1478 N N . SER A 1 180 ? 6.215 8.959 -48.476 1.00 83.56 180 SER A N 1
ATOM 1479 C CA . SER A 1 180 ? 5.051 9.270 -49.308 1.00 83.56 180 SER A CA 1
ATOM 1480 C C . SER A 1 180 ? 4.918 8.356 -50.530 1.00 83.56 180 SER A C 1
ATOM 1482 O O . SER A 1 180 ? 3.833 8.313 -51.107 1.00 83.56 180 SER A O 1
ATOM 1484 N N . HIS A 1 181 ? 5.987 7.635 -50.891 1.00 85.75 181 HIS A N 1
ATOM 1485 C CA . HIS A 1 181 ? 6.059 6.727 -52.039 1.00 85.75 181 HIS A CA 1
ATOM 1486 C C . HIS A 1 181 ? 6.644 5.371 -51.605 1.00 85.75 181 HIS A C 1
ATOM 1488 O O . HIS A 1 181 ? 7.772 5.040 -51.968 1.00 85.75 181 HIS A O 1
ATOM 1494 N N . PRO A 1 182 ? 5.933 4.582 -50.779 1.00 80.44 182 PRO A N 1
ATOM 1495 C CA . PRO A 1 182 ? 6.456 3.331 -50.226 1.00 80.44 182 PRO A CA 1
ATOM 1496 C C . PRO A 1 182 ? 6.942 2.331 -51.286 1.00 80.44 182 PRO A C 1
ATOM 1498 O O . PRO A 1 182 ? 7.857 1.549 -51.032 1.00 80.44 182 PRO A O 1
ATOM 1501 N N . GLU A 1 183 ? 6.385 2.394 -52.493 1.00 83.75 183 GLU A N 1
ATOM 1502 C CA . GLU A 1 183 ? 6.794 1.623 -53.664 1.00 83.75 183 GLU A CA 1
ATOM 1503 C C . GLU A 1 183 ? 8.258 1.823 -54.085 1.00 83.75 183 GLU A C 1
ATOM 1505 O O . GLU A 1 183 ? 8.837 0.904 -54.660 1.00 83.75 183 GLU A O 1
ATOM 1510 N N . THR A 1 184 ? 8.886 2.966 -53.787 1.00 78.62 184 THR A N 1
ATOM 1511 C CA . THR A 1 184 ? 10.275 3.230 -54.207 1.00 78.62 184 THR A CA 1
ATOM 1512 C C . THR A 1 184 ? 11.301 2.479 -53.368 1.00 78.62 184 THR A C 1
ATOM 1514 O O . THR A 1 184 ? 12.383 2.166 -53.857 1.00 78.62 184 THR A O 1
ATOM 1517 N N . TRP A 1 185 ? 10.969 2.143 -52.120 1.00 81.50 185 TRP A N 1
ATOM 1518 C CA . TRP A 1 185 ? 11.890 1.475 -51.201 1.00 81.50 185 TRP A CA 1
ATOM 1519 C C . TRP A 1 185 ? 11.424 0.086 -50.761 1.00 81.50 185 TRP A C 1
ATOM 1521 O O . TRP A 1 185 ? 12.207 -0.647 -50.165 1.00 81.50 185 TRP A O 1
ATOM 1531 N N . ALA A 1 186 ? 10.198 -0.330 -51.086 1.00 75.12 186 ALA A N 1
ATOM 1532 C CA . ALA A 1 186 ? 9.692 -1.674 -50.793 1.00 75.12 186 ALA A CA 1
ATOM 1533 C C . ALA A 1 186 ? 10.179 -2.772 -51.766 1.00 75.12 186 ALA A C 1
ATOM 1535 O O . ALA A 1 186 ? 9.839 -3.936 -51.572 1.00 75.12 186 ALA A O 1
ATOM 1536 N N . ILE A 1 187 ? 10.973 -2.442 -52.793 1.00 68.56 187 ILE A N 1
ATOM 1537 C CA . ILE A 1 187 ? 11.447 -3.425 -53.781 1.00 68.56 187 ILE A CA 1
ATOM 1538 C C . ILE A 1 187 ? 12.462 -4.381 -53.121 1.00 68.56 187 ILE A C 1
ATOM 1540 O O . ILE A 1 187 ? 13.486 -3.947 -52.571 1.00 68.56 187 ILE A O 1
ATOM 1544 N N . GLU A 1 188 ? 12.144 -5.681 -53.133 1.00 55.84 188 GLU A N 1
ATOM 1545 C CA . GLU A 1 188 ? 13.029 -6.778 -52.726 1.00 55.84 188 GLU A CA 1
ATOM 1546 C C . GLU A 1 188 ? 14.142 -6.949 -53.771 1.00 55.84 188 GLU A C 1
ATOM 1548 O O . GLU A 1 188 ? 13.873 -7.035 -54.966 1.00 55.84 188 GLU A O 1
ATOM 1553 N N . GLU A 1 189 ? 15.404 -6.968 -53.331 1.00 51.47 189 GLU A N 1
ATOM 1554 C CA . GLU A 1 189 ? 16.548 -7.195 -54.220 1.00 51.47 189 GLU A CA 1
ATOM 1555 C C . GLU A 1 189 ? 16.523 -8.632 -54.761 1.00 51.47 189 GLU A C 1
ATOM 1557 O O . GLU A 1 189 ? 16.854 -9.593 -54.059 1.00 51.47 189 GLU A O 1
ATOM 1562 N N . GLU A 1 190 ? 16.159 -8.775 -56.033 1.00 46.94 190 GLU A N 1
ATOM 1563 C CA . GLU A 1 190 ? 16.377 -9.991 -56.808 1.00 46.94 190 GLU A CA 1
ATOM 1564 C C . GLU A 1 190 ? 17.889 -10.117 -57.078 1.00 46.94 190 GLU A C 1
ATOM 1566 O O . GLU A 1 190 ? 18.483 -9.338 -57.823 1.00 46.94 190 GLU A O 1
ATOM 1571 N N . LYS A 1 191 ? 18.550 -11.062 -56.398 1.00 43.53 191 LYS A N 1
ATOM 1572 C CA . LYS A 1 191 ? 19.994 -11.318 -56.527 1.00 43.53 191 LYS A CA 1
ATOM 1573 C C . LYS A 1 191 ? 20.351 -11.731 -57.961 1.00 43.53 191 LYS A C 1
ATOM 1575 O O . LYS A 1 191 ? 20.125 -12.878 -58.335 1.00 43.53 191 LYS A O 1
ATOM 1580 N N . SER A 1 192 ? 20.980 -10.843 -58.726 1.00 44.44 192 SER A N 1
ATOM 1581 C CA . SER A 1 192 ? 21.636 -11.183 -59.994 1.00 44.44 192 SER A CA 1
ATOM 1582 C C . SER A 1 192 ? 23.082 -11.644 -59.754 1.00 44.44 192 SER A C 1
ATOM 1584 O O . SER A 1 192 ? 23.887 -10.899 -59.192 1.00 44.44 192 SER A O 1
ATOM 1586 N N . GLU A 1 193 ? 23.408 -12.870 -60.168 1.00 36.59 193 GLU A N 1
ATOM 1587 C CA . GLU A 1 193 ? 24.765 -13.438 -60.143 1.00 36.59 193 GLU A CA 1
ATOM 1588 C C . GLU A 1 193 ? 25.681 -12.798 -61.211 1.00 36.59 193 GLU A C 1
ATOM 1590 O O . GLU A 1 193 ? 25.201 -12.450 -62.292 1.00 36.59 193 GLU A O 1
ATOM 1595 N N . PRO A 1 194 ? 26.995 -12.644 -60.949 1.00 45.12 194 PRO A N 1
ATOM 1596 C CA . PRO A 1 194 ? 27.919 -12.010 -61.886 1.00 45.12 194 PRO A CA 1
ATOM 1597 C C . PRO A 1 194 ? 28.436 -12.996 -62.947 1.00 45.12 194 PRO A C 1
ATOM 1599 O O . PRO A 1 194 ? 28.986 -14.049 -62.627 1.00 45.12 194 PRO A O 1
ATOM 1602 N N . THR A 1 195 ? 28.311 -12.618 -64.218 1.00 37.38 195 THR A N 1
ATOM 1603 C CA . THR A 1 195 ? 28.887 -13.310 -65.380 1.00 37.38 195 THR A CA 1
ATOM 1604 C C . THR A 1 195 ? 30.352 -12.919 -65.597 1.00 37.38 195 THR A C 1
ATOM 1606 O O . THR A 1 195 ? 30.674 -11.742 -65.734 1.00 37.38 195 THR A O 1
ATOM 1609 N N . THR A 1 196 ? 31.229 -13.921 -65.650 1.00 40.59 196 THR A N 1
ATOM 1610 C CA . THR A 1 196 ? 32.644 -13.856 -66.055 1.00 40.59 196 THR A CA 1
ATOM 1611 C C . THR A 1 196 ? 32.796 -13.709 -67.574 1.00 40.59 196 THR A C 1
ATOM 1613 O O . THR A 1 196 ? 32.292 -14.555 -68.310 1.00 40.59 196 THR A O 1
ATOM 1616 N N . GLU A 1 197 ? 33.518 -12.680 -68.027 1.00 37.84 197 GLU A N 1
ATOM 1617 C CA . GLU A 1 197 ? 33.976 -12.498 -69.416 1.00 37.84 197 GLU A CA 1
ATOM 1618 C C . GLU A 1 197 ? 35.362 -13.142 -69.632 1.00 37.84 197 GLU A C 1
ATOM 1620 O O . GLU A 1 197 ? 36.240 -13.051 -68.772 1.00 37.84 197 GLU A O 1
ATOM 1625 N N . GLU A 1 198 ? 35.529 -13.822 -70.773 1.00 38.00 198 GLU A N 1
ATOM 1626 C CA . GLU A 1 198 ? 36.741 -14.524 -71.221 1.00 38.00 198 GLU A CA 1
ATOM 1627 C C . GLU A 1 198 ? 37.645 -13.617 -72.082 1.00 38.00 198 GLU A C 1
ATOM 1629 O O . GLU A 1 198 ? 37.179 -12.987 -73.033 1.00 38.00 198 GLU A O 1
ATOM 1634 N N . ASP A 1 199 ? 38.951 -13.615 -71.791 1.00 38.47 199 ASP A N 1
ATOM 1635 C CA . ASP A 1 199 ? 40.002 -12.952 -72.576 1.00 38.47 199 ASP A CA 1
ATOM 1636 C C . ASP A 1 199 ? 40.421 -13.782 -73.809 1.00 38.47 199 ASP A C 1
ATOM 1638 O O . ASP A 1 199 ? 40.726 -14.974 -73.713 1.00 38.47 199 ASP A O 1
ATOM 1642 N N . GLY A 1 200 ? 40.495 -13.131 -74.975 1.00 38.19 200 GLY A N 1
ATOM 1643 C CA . GLY A 1 200 ? 40.988 -13.705 -76.235 1.00 38.19 200 GLY A CA 1
ATOM 1644 C C . GLY A 1 200 ? 42.512 -13.551 -76.444 1.00 38.19 200 GLY A C 1
ATOM 1645 O O . GLY A 1 200 ? 43.120 -12.631 -75.896 1.00 38.19 200 GLY A O 1
ATOM 1646 N N . PRO A 1 201 ? 43.161 -14.416 -77.255 1.00 46.88 201 PRO A N 1
ATOM 1647 C CA . PRO A 1 201 ? 44.618 -14.454 -77.399 1.00 46.88 201 PRO A CA 1
ATOM 1648 C C . PRO A 1 201 ? 45.148 -13.484 -78.473 1.00 46.88 201 PRO A C 1
ATOM 1650 O O . PRO A 1 201 ? 44.587 -13.373 -79.564 1.00 46.88 201 PRO A O 1
ATOM 1653 N N . VAL A 1 202 ? 46.279 -12.831 -78.183 1.00 42.81 202 VAL A N 1
ATOM 1654 C CA . VAL A 1 202 ? 47.016 -11.933 -79.094 1.00 42.81 202 VAL A CA 1
ATOM 1655 C C . VAL A 1 202 ? 48.250 -12.654 -79.648 1.00 42.81 202 VAL A C 1
ATOM 1657 O O . VAL A 1 202 ? 48.993 -13.284 -78.898 1.00 42.81 202 VAL A O 1
ATOM 1660 N N . GLY A 1 203 ? 48.428 -12.581 -80.971 1.00 43.84 203 GLY A N 1
ATOM 1661 C CA . GLY A 1 203 ? 49.458 -13.279 -81.743 1.00 43.84 203 GLY A CA 1
ATOM 1662 C C . GLY A 1 203 ? 50.871 -12.690 -81.652 1.00 43.84 203 GLY A C 1
ATOM 1663 O O . GLY A 1 203 ? 51.068 -11.511 -81.361 1.00 43.84 203 GLY A O 1
ATOM 1664 N N . GLU A 1 204 ? 51.844 -13.556 -81.933 1.00 49.84 204 GLU A N 1
ATOM 1665 C CA . GLU A 1 204 ? 53.286 -13.294 -81.985 1.00 49.84 204 GLU A CA 1
ATOM 1666 C C . GLU A 1 204 ? 53.682 -12.479 -83.231 1.00 49.84 204 GLU A C 1
ATOM 1668 O O . GLU A 1 204 ? 53.230 -12.810 -84.332 1.00 49.84 204 GLU A O 1
ATOM 1673 N N . PRO A 1 205 ? 54.578 -11.480 -83.106 1.00 46.25 205 PRO A N 1
ATOM 1674 C CA . PRO A 1 205 ? 55.320 -10.961 -84.243 1.00 46.25 205 PRO A CA 1
ATOM 1675 C C . PRO A 1 205 ? 56.826 -11.248 -84.163 1.00 46.25 205 PRO A C 1
ATOM 1677 O O . PRO A 1 205 ? 57.424 -11.427 -83.100 1.00 46.25 205 PRO A O 1
ATOM 1680 N N . GLU A 1 206 ? 57.391 -11.305 -85.364 1.00 48.03 206 GLU A N 1
ATOM 1681 C CA . GLU A 1 206 ? 58.730 -11.735 -85.741 1.00 48.03 206 GLU A CA 1
ATOM 1682 C C . GLU A 1 206 ? 59.872 -10.881 -85.164 1.00 48.03 206 GLU A C 1
ATOM 1684 O O . GLU A 1 206 ? 59.725 -9.718 -84.792 1.00 48.03 206 GLU A O 1
ATOM 1689 N N . ALA A 1 207 ? 61.036 -11.526 -85.078 1.00 50.78 207 ALA A N 1
ATOM 1690 C CA . ALA A 1 207 ? 62.227 -11.066 -84.387 1.00 50.78 207 ALA A CA 1
ATOM 1691 C C . ALA A 1 207 ? 62.994 -9.980 -85.159 1.00 50.78 207 ALA A C 1
ATOM 1693 O O . ALA A 1 207 ? 63.834 -10.286 -86.005 1.00 50.78 207 ALA A O 1
ATOM 1694 N N . ASP A 1 208 ? 62.784 -8.727 -84.762 1.00 51.00 208 ASP A N 1
ATOM 1695 C CA . ASP A 1 208 ? 63.704 -7.624 -85.034 1.00 51.00 208 ASP A CA 1
ATOM 1696 C C . ASP A 1 208 ? 64.708 -7.449 -83.884 1.00 51.00 208 ASP A C 1
ATOM 1698 O O . ASP A 1 208 ? 64.410 -7.676 -82.713 1.00 51.00 208 ASP A O 1
ATOM 1702 N N . SER A 1 209 ? 65.928 -7.022 -84.211 1.00 57.22 209 SER A N 1
ATOM 1703 C CA . SER A 1 209 ? 67.060 -6.828 -83.286 1.00 57.22 209 SER A CA 1
ATOM 1704 C C . SER A 1 209 ? 66.780 -5.874 -82.105 1.00 57.22 209 SER A C 1
ATOM 1706 O O . SER A 1 209 ? 67.559 -5.845 -81.149 1.00 57.22 209 SER A O 1
ATOM 1708 N N . GLU A 1 210 ? 65.681 -5.119 -82.133 1.00 57.31 210 GLU A N 1
ATOM 1709 C CA . GLU A 1 210 ? 65.180 -4.311 -81.013 1.00 57.31 210 GLU A CA 1
ATOM 1710 C C . GLU A 1 210 ? 64.498 -5.169 -79.932 1.00 57.31 210 GLU A C 1
ATOM 1712 O O . GLU A 1 210 ? 64.578 -4.855 -78.742 1.00 57.31 210 GLU A O 1
ATOM 1717 N N . ALA A 1 211 ? 63.932 -6.322 -80.308 1.00 60.25 211 ALA A N 1
ATOM 1718 C CA . ALA A 1 211 ? 63.335 -7.276 -79.379 1.00 60.25 211 ALA A CA 1
ATOM 1719 C C . ALA A 1 211 ? 64.375 -7.817 -78.388 1.00 60.25 211 ALA A C 1
ATOM 1721 O O . ALA A 1 211 ? 64.073 -7.984 -77.213 1.00 60.25 211 ALA A O 1
ATOM 1722 N N . ALA A 1 212 ? 65.624 -8.036 -78.809 1.00 65.69 212 ALA A N 1
ATOM 1723 C CA . ALA A 1 212 ? 66.677 -8.518 -77.911 1.00 65.69 212 ALA A CA 1
ATOM 1724 C C . ALA A 1 212 ? 67.032 -7.499 -76.809 1.00 65.69 212 ALA A C 1
ATOM 1726 O O . ALA A 1 212 ? 67.246 -7.885 -75.658 1.00 65.69 212 ALA A O 1
ATOM 1727 N N . GLN A 1 213 ? 67.056 -6.199 -77.131 1.00 74.38 213 GLN A N 1
ATOM 1728 C CA . GLN A 1 213 ? 67.263 -5.143 -76.131 1.00 74.38 213 GLN A CA 1
ATOM 1729 C C . GLN A 1 213 ? 66.052 -5.014 -75.203 1.00 74.38 213 GLN A C 1
ATOM 1731 O O . GLN A 1 213 ? 66.224 -4.962 -73.985 1.00 74.38 213 GLN A O 1
ATOM 1736 N N . PHE A 1 214 ? 64.841 -5.079 -75.762 1.00 80.25 214 PHE A N 1
ATOM 1737 C CA . PHE A 1 214 ? 63.600 -5.121 -74.993 1.00 80.25 214 PHE A CA 1
ATOM 1738 C C . PHE A 1 214 ? 63.567 -6.303 -74.012 1.00 80.25 214 PHE A C 1
ATOM 1740 O O . PHE A 1 214 ? 63.262 -6.123 -72.835 1.00 80.25 214 PHE A O 1
ATOM 1747 N N . TRP A 1 215 ? 63.953 -7.507 -74.446 1.00 80.56 215 TRP A N 1
ATOM 1748 C CA . TRP A 1 215 ? 64.000 -8.690 -73.585 1.00 80.56 215 TRP A CA 1
ATOM 1749 C C . TRP A 1 215 ? 65.075 -8.591 -72.498 1.00 80.56 215 TRP A C 1
ATOM 1751 O O . TRP A 1 215 ? 64.840 -9.050 -71.380 1.00 80.56 215 TRP A O 1
ATOM 1761 N N . HIS A 1 216 ? 66.219 -7.955 -72.765 1.00 80.75 216 HIS A N 1
ATOM 1762 C CA . HIS A 1 216 ? 67.230 -7.697 -71.736 1.00 80.75 216 HIS A CA 1
ATOM 1763 C C . HIS A 1 216 ? 66.767 -6.677 -70.691 1.00 80.75 216 HIS A C 1
ATOM 1765 O O . HIS A 1 216 ? 66.953 -6.904 -69.492 1.00 80.75 216 HIS A O 1
ATOM 1771 N N . GLU A 1 217 ? 66.131 -5.584 -71.113 1.00 86.31 217 GLU A N 1
ATOM 1772 C CA . GLU A 1 217 ? 65.568 -4.592 -70.195 1.00 86.31 217 GLU A CA 1
ATOM 1773 C C . GLU A 1 217 ? 64.402 -5.180 -69.388 1.00 86.31 217 GLU A C 1
ATOM 1775 O O . GLU A 1 217 ? 64.340 -5.012 -68.167 1.00 86.31 217 GLU A O 1
ATOM 1780 N N . ARG A 1 218 ? 63.550 -5.988 -70.029 1.00 90.56 218 ARG A N 1
ATOM 1781 C CA . ARG A 1 218 ? 62.463 -6.724 -69.376 1.00 90.56 218 ARG A CA 1
ATOM 1782 C C . ARG A 1 218 ? 62.982 -7.753 -68.376 1.00 90.56 218 ARG A C 1
ATOM 1784 O O . ARG A 1 218 ? 62.443 -7.847 -67.277 1.00 90.56 218 ARG A O 1
ATOM 1791 N N . ALA A 1 219 ? 64.042 -8.490 -68.705 1.00 87.19 219 ALA A N 1
ATOM 1792 C CA . ALA A 1 219 ? 64.678 -9.425 -67.779 1.00 87.19 219 ALA A CA 1
ATOM 1793 C C . ALA A 1 219 ? 65.286 -8.697 -66.567 1.00 87.19 219 ALA A C 1
ATOM 1795 O O . ALA A 1 219 ? 65.121 -9.146 -65.433 1.00 87.19 219 ALA A O 1
ATOM 1796 N N . ALA A 1 220 ? 65.925 -7.541 -66.776 1.00 89.00 220 ALA A N 1
ATOM 1797 C CA . ALA A 1 220 ? 66.442 -6.715 -65.686 1.00 89.00 220 ALA A CA 1
ATOM 1798 C C . ALA A 1 220 ? 65.316 -6.138 -64.808 1.00 89.00 220 ALA A C 1
ATOM 1800 O O . ALA A 1 220 ? 65.457 -6.083 -63.586 1.00 89.00 220 ALA A O 1
ATOM 1801 N N . GLN A 1 221 ? 64.189 -5.738 -65.405 1.00 93.25 221 GLN A N 1
ATOM 1802 C CA . GLN A 1 221 ? 62.999 -5.298 -64.676 1.00 93.25 221 GLN A CA 1
ATOM 1803 C C . GLN A 1 221 ? 62.410 -6.434 -63.832 1.00 93.25 221 GLN A C 1
ATOM 1805 O O . GLN A 1 221 ? 62.188 -6.247 -62.638 1.00 93.25 221 GLN A O 1
ATOM 1810 N N . LEU A 1 222 ? 62.234 -7.621 -64.419 1.00 92.75 222 LEU A N 1
ATOM 1811 C CA . LEU A 1 222 ? 61.743 -8.807 -63.714 1.00 92.75 222 LEU A CA 1
ATOM 1812 C C . LEU A 1 222 ? 62.666 -9.199 -62.556 1.00 92.75 222 LEU A C 1
ATOM 1814 O O . LEU A 1 222 ? 62.185 -9.548 -61.482 1.00 92.75 222 LEU A O 1
ATOM 1818 N N . GLN A 1 223 ? 63.985 -9.078 -62.727 1.00 91.88 223 GLN A N 1
ATOM 1819 C CA . GLN A 1 223 ? 64.930 -9.324 -61.640 1.00 91.88 223 GLN A CA 1
ATOM 1820 C C . GLN A 1 223 ? 64.752 -8.324 -60.483 1.00 91.88 223 GLN A C 1
ATOM 1822 O O . GLN A 1 223 ? 64.745 -8.731 -59.323 1.00 91.88 223 GLN A O 1
ATOM 1827 N N . ARG A 1 224 ? 64.534 -7.030 -60.772 1.00 93.69 224 ARG A N 1
ATOM 1828 C CA . ARG A 1 224 ? 64.227 -6.026 -59.732 1.00 93.69 224 ARG A CA 1
ATOM 1829 C C . ARG A 1 224 ? 62.899 -6.321 -59.033 1.00 93.69 224 ARG A C 1
ATOM 1831 O O . ARG A 1 224 ? 62.817 -6.185 -57.815 1.00 93.69 224 ARG A O 1
ATOM 1838 N N . GLU A 1 225 ? 61.874 -6.736 -59.775 1.00 93.81 225 GLU A N 1
ATOM 1839 C CA . GLU A 1 225 ? 60.577 -7.127 -59.208 1.00 93.81 225 GLU A CA 1
ATOM 1840 C C . GLU A 1 225 ? 60.705 -8.352 -58.291 1.00 93.81 225 GLU A C 1
ATOM 1842 O O . GLU A 1 225 ? 60.127 -8.371 -57.203 1.00 93.81 225 GLU A O 1
ATOM 1847 N N . LEU A 1 226 ? 61.508 -9.349 -58.679 1.00 93.69 226 LEU A N 1
ATOM 1848 C CA . LEU A 1 226 ? 61.808 -10.513 -57.842 1.00 93.69 226 LEU A CA 1
ATOM 1849 C C . LEU A 1 226 ? 62.558 -10.122 -56.564 1.00 93.69 226 LEU A C 1
ATOM 1851 O O . LEU A 1 226 ? 62.216 -10.619 -55.491 1.00 93.69 226 LEU A O 1
ATOM 1855 N N . ASP A 1 227 ? 63.520 -9.203 -56.648 1.00 93.25 227 ASP A N 1
ATOM 1856 C CA . ASP A 1 227 ? 64.251 -8.709 -55.478 1.00 93.25 227 ASP A CA 1
ATOM 1857 C C . ASP A 1 227 ? 63.343 -7.919 -54.519 1.00 93.25 227 ASP A C 1
ATOM 1859 O O . ASP A 1 227 ? 63.469 -8.053 -53.298 1.00 93.25 227 ASP A O 1
ATOM 1863 N N . ILE A 1 228 ? 62.405 -7.120 -55.044 1.00 94.25 228 ILE A N 1
ATOM 1864 C CA . ILE A 1 228 ? 61.388 -6.421 -54.240 1.00 94.25 228 ILE A CA 1
ATOM 1865 C C . ILE A 1 228 ? 60.486 -7.441 -53.540 1.00 94.25 228 ILE A C 1
ATOM 1867 O O . ILE A 1 228 ? 60.381 -7.411 -52.313 1.00 94.25 228 ILE A O 1
ATOM 1871 N N . ARG A 1 229 ? 59.933 -8.412 -54.279 1.00 92.88 229 ARG A N 1
ATOM 1872 C CA . ARG A 1 229 ? 59.096 -9.480 -53.706 1.00 92.88 229 ARG A CA 1
ATOM 1873 C C . ARG A 1 229 ? 59.840 -10.306 -52.661 1.00 92.88 229 ARG A C 1
ATOM 1875 O O . ARG A 1 229 ? 59.261 -10.691 -51.649 1.00 92.88 229 ARG A O 1
ATOM 1882 N N . ALA A 1 230 ? 61.131 -10.568 -52.858 1.00 93.38 230 ALA A N 1
ATOM 1883 C CA . ALA A 1 230 ? 61.947 -11.278 -51.879 1.00 93.38 230 ALA A CA 1
ATOM 1884 C C . ALA A 1 230 ? 62.097 -10.486 -50.566 1.00 93.38 230 ALA A C 1
ATOM 1886 O O . ALA A 1 230 ? 62.059 -11.080 -49.484 1.00 93.38 230 ALA A O 1
ATOM 1887 N N . ARG A 1 231 ? 62.224 -9.151 -50.636 1.00 94.19 231 ARG A N 1
ATOM 1888 C CA . ARG A 1 231 ? 62.240 -8.278 -49.447 1.00 94.19 231 ARG A CA 1
ATOM 1889 C C . ARG A 1 231 ? 60.878 -8.223 -48.764 1.00 94.19 231 ARG A C 1
ATOM 1891 O O . ARG A 1 231 ? 60.832 -8.347 -47.544 1.00 94.19 231 ARG A O 1
ATOM 1898 N N . GLU A 1 232 ? 59.795 -8.110 -49.527 1.00 94.12 232 GLU A N 1
ATOM 1899 C CA . GLU A 1 232 ? 58.423 -8.139 -48.999 1.00 94.12 232 GLU A CA 1
ATOM 1900 C C . GLU A 1 232 ? 58.129 -9.460 -48.279 1.00 94.12 232 GLU A C 1
ATOM 1902 O O . GLU A 1 232 ? 57.638 -9.458 -47.154 1.00 94.12 232 GLU A O 1
ATOM 1907 N N . LEU A 1 233 ? 58.519 -10.599 -48.863 1.00 94.25 233 LEU A N 1
ATOM 1908 C CA . LEU A 1 233 ? 58.379 -11.910 -48.222 1.00 94.25 233 LEU A CA 1
ATOM 1909 C C . LEU A 1 233 ? 59.212 -12.032 -46.945 1.00 94.25 233 LEU A C 1
ATOM 1911 O O . LEU A 1 233 ? 58.801 -12.718 -46.008 1.00 94.25 233 LEU A O 1
ATOM 1915 N N . LYS A 1 234 ? 60.386 -11.394 -46.890 1.00 95.25 234 LYS A N 1
ATOM 1916 C CA . LYS A 1 234 ? 61.203 -11.360 -45.675 1.00 95.25 234 LYS A CA 1
ATOM 1917 C C . LYS A 1 234 ? 60.522 -10.534 -44.578 1.00 95.25 234 LYS A C 1
ATOM 1919 O O . LYS A 1 234 ? 60.398 -11.037 -43.465 1.00 95.25 234 LYS A O 1
ATOM 1924 N N . LEU A 1 235 ? 60.024 -9.340 -44.907 1.00 94.94 235 LEU A N 1
ATOM 1925 C CA . LEU A 1 235 ? 59.287 -8.480 -43.977 1.00 94.94 235 LEU A CA 1
ATOM 1926 C C . LEU A 1 235 ? 58.018 -9.179 -43.462 1.00 94.94 235 LEU A C 1
ATOM 1928 O O . LEU A 1 235 ? 57.805 -9.265 -42.259 1.00 94.94 235 LEU A O 1
ATOM 1932 N N . ALA A 1 236 ? 57.250 -9.812 -44.352 1.00 92.56 236 ALA A N 1
ATOM 1933 C CA . ALA A 1 236 ? 56.060 -10.575 -43.983 1.00 92.56 236 ALA A CA 1
ATOM 1934 C C . ALA A 1 236 ? 56.376 -11.770 -43.064 1.00 92.56 236 ALA A C 1
ATOM 1936 O O . ALA A 1 236 ? 55.554 -12.160 -42.233 1.00 92.56 236 ALA A O 1
ATOM 1937 N N . ARG A 1 237 ? 57.558 -12.393 -43.188 1.00 94.00 237 ARG A N 1
ATOM 1938 C CA . ARG A 1 237 ? 58.001 -13.444 -42.253 1.00 94.00 237 ARG A CA 1
ATOM 1939 C C . ARG A 1 237 ? 58.331 -12.863 -40.881 1.00 94.00 237 ARG A C 1
ATOM 1941 O O . ARG A 1 237 ? 57.933 -13.461 -39.886 1.00 94.00 237 ARG A O 1
ATOM 1948 N N . GLU A 1 238 ? 59.008 -11.719 -40.827 1.00 94.75 238 GLU A N 1
ATOM 1949 C CA . GLU A 1 238 ? 59.319 -11.012 -39.577 1.00 94.75 238 GLU A CA 1
ATOM 1950 C C . GLU A 1 238 ? 58.025 -10.575 -38.861 1.00 94.75 238 GLU A C 1
ATOM 1952 O O . GLU A 1 238 ? 57.818 -10.936 -37.700 1.00 94.75 238 GLU A O 1
ATOM 1957 N N . GLU A 1 239 ? 57.080 -9.958 -39.574 1.00 94.81 239 GLU A N 1
ATOM 1958 C CA . GLU A 1 239 ? 55.752 -9.606 -39.047 1.00 94.81 239 GLU A CA 1
ATOM 1959 C C . GLU A 1 239 ? 54.981 -10.836 -38.544 1.00 94.81 239 GLU A C 1
ATOM 1961 O O . GLU A 1 239 ? 54.403 -10.822 -37.455 1.00 94.81 239 GLU A O 1
ATOM 1966 N N . ASN A 1 240 ? 55.011 -11.951 -39.283 1.00 92.50 240 ASN A N 1
ATOM 1967 C CA . ASN A 1 240 ? 54.370 -13.191 -38.840 1.00 92.50 240 ASN A CA 1
ATOM 1968 C C . ASN A 1 240 ? 55.003 -13.755 -37.561 1.00 92.50 240 ASN A C 1
ATOM 1970 O O . ASN A 1 240 ? 54.282 -14.278 -36.703 1.00 92.50 240 ASN A O 1
ATOM 1974 N N . THR A 1 241 ? 56.325 -13.639 -37.394 1.00 94.94 241 THR A N 1
ATOM 1975 C CA . THR A 1 241 ? 56.975 -14.027 -36.136 1.00 94.94 241 THR A CA 1
ATOM 1976 C C . THR A 1 241 ? 56.536 -13.128 -34.985 1.00 94.94 241 THR A C 1
ATOM 1978 O O . THR 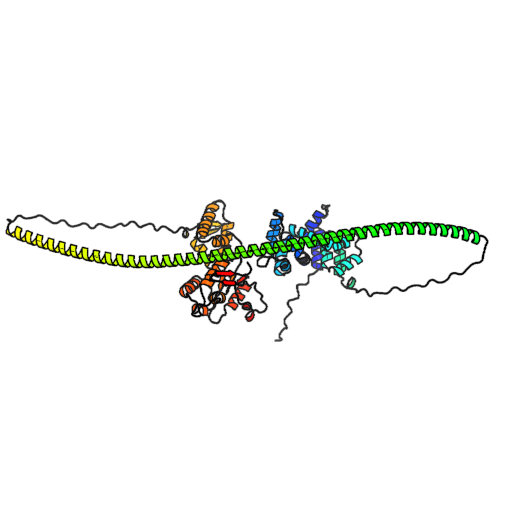A 1 241 ? 56.158 -13.649 -33.935 1.00 94.94 241 THR A O 1
ATOM 1981 N N . GLU A 1 242 ? 56.451 -11.811 -35.182 1.00 95.56 242 GLU A N 1
ATOM 1982 C CA . GLU A 1 242 ? 55.979 -10.882 -34.153 1.00 95.56 242 GLU A CA 1
ATOM 1983 C C . GLU A 1 242 ? 54.523 -11.172 -33.753 1.00 95.56 242 GLU A C 1
ATOM 1985 O O . GLU A 1 242 ? 54.230 -11.360 -32.567 1.00 95.56 242 GLU A O 1
ATOM 1990 N N . ILE A 1 243 ? 53.633 -11.357 -34.734 1.00 93.75 243 ILE A N 1
ATOM 1991 C CA . ILE A 1 243 ? 52.234 -11.755 -34.515 1.00 93.75 243 ILE A CA 1
ATOM 1992 C C . ILE A 1 243 ? 52.152 -13.073 -33.732 1.00 93.75 243 ILE A C 1
ATOM 1994 O O . ILE A 1 243 ? 51.302 -13.215 -32.846 1.00 93.75 243 ILE A O 1
ATOM 1998 N N . SER A 1 244 ? 53.026 -14.045 -34.017 1.00 94.25 244 SER A N 1
ATOM 1999 C CA . SER A 1 244 ? 53.052 -15.316 -33.284 1.00 94.25 244 SER A CA 1
ATOM 2000 C C . SER A 1 244 ? 53.419 -15.121 -31.807 1.00 94.25 244 SER A C 1
ATOM 2002 O O . SER A 1 244 ? 52.699 -15.612 -30.933 1.00 94.25 244 SER A O 1
ATOM 2004 N N . THR A 1 245 ? 54.441 -14.308 -31.509 1.00 95.62 245 THR A N 1
ATOM 2005 C CA . THR A 1 245 ? 54.844 -14.013 -30.125 1.00 95.62 245 THR A CA 1
ATOM 2006 C C . THR A 1 245 ? 53.773 -13.225 -29.365 1.00 95.62 245 THR A C 1
ATOM 2008 O O . THR A 1 245 ? 53.510 -13.498 -28.190 1.00 95.62 245 THR A O 1
ATOM 2011 N N . LEU A 1 246 ? 53.080 -12.294 -30.032 1.00 95.50 246 LEU A N 1
ATOM 2012 C CA . LEU A 1 246 ? 51.948 -11.566 -29.455 1.00 95.50 246 LEU A CA 1
ATOM 2013 C C . LEU A 1 246 ? 50.784 -12.509 -29.128 1.00 95.50 246 LEU A C 1
ATOM 2015 O O . LEU A 1 246 ? 50.217 -12.431 -28.036 1.00 95.50 246 LEU A O 1
ATOM 2019 N N . ARG A 1 247 ? 50.459 -13.455 -30.020 1.00 95.38 247 ARG A N 1
ATOM 2020 C CA . ARG A 1 247 ? 49.429 -14.478 -29.767 1.00 95.38 247 ARG A CA 1
ATOM 2021 C C . ARG A 1 247 ? 49.781 -15.367 -28.577 1.00 95.38 247 ARG A C 1
ATOM 2023 O O . ARG A 1 247 ? 48.893 -15.700 -27.792 1.00 95.38 247 ARG A O 1
ATOM 2030 N N . GLU A 1 248 ? 51.048 -15.728 -28.402 1.00 96.06 248 GLU A N 1
ATOM 2031 C CA . GLU A 1 248 ? 51.502 -16.489 -27.233 1.00 96.06 248 GLU A CA 1
ATOM 2032 C C . GLU A 1 248 ? 51.374 -15.690 -25.932 1.00 96.06 248 GLU A C 1
ATOM 2034 O O . GLU A 1 248 ? 50.832 -16.209 -24.951 1.00 96.06 248 GLU A O 1
ATOM 2039 N N . ARG A 1 249 ? 51.765 -14.408 -25.931 1.00 96.62 249 ARG A N 1
ATOM 2040 C CA . ARG A 1 249 ? 51.582 -13.515 -24.773 1.00 96.62 249 ARG A CA 1
ATOM 2041 C C . ARG A 1 249 ? 50.109 -13.336 -24.410 1.00 96.62 249 ARG A C 1
ATOM 2043 O O . ARG A 1 249 ? 49.763 -13.429 -23.233 1.00 96.62 249 ARG A O 1
ATOM 2050 N N . MET A 1 250 ? 49.229 -13.156 -25.398 1.00 94.56 250 MET A N 1
ATOM 2051 C CA . MET A 1 250 ? 47.782 -13.082 -25.162 1.00 94.56 250 MET A CA 1
ATOM 2052 C C . MET A 1 250 ? 47.235 -14.384 -24.567 1.00 94.56 250 MET A C 1
ATOM 2054 O O . MET A 1 250 ? 46.466 -14.342 -23.610 1.00 94.56 250 MET A O 1
ATOM 2058 N N . ARG A 1 251 ? 47.666 -15.551 -25.067 1.00 95.44 251 ARG A N 1
ATOM 2059 C CA . ARG A 1 251 ? 47.275 -16.855 -24.499 1.00 95.44 251 ARG A CA 1
ATOM 2060 C C . ARG A 1 251 ? 47.757 -17.024 -23.056 1.00 95.44 251 ARG A C 1
ATOM 2062 O O . ARG A 1 251 ? 47.017 -17.567 -22.240 1.00 95.44 251 ARG A O 1
ATOM 2069 N N . ALA A 1 252 ? 48.968 -16.573 -22.730 1.00 95.25 252 ALA A N 1
ATOM 2070 C CA . ALA A 1 252 ? 49.490 -16.605 -21.364 1.00 95.25 252 ALA A CA 1
ATOM 2071 C C . ALA A 1 252 ? 48.699 -15.675 -20.427 1.00 95.25 252 ALA A C 1
ATOM 2073 O O . ALA A 1 252 ? 48.275 -16.103 -19.355 1.00 95.25 252 ALA A O 1
ATOM 2074 N N . SER A 1 253 ? 48.415 -14.444 -20.864 1.00 93.69 253 SER A N 1
ATOM 2075 C CA . SER A 1 253 ? 47.589 -13.491 -20.113 1.00 93.69 253 SER A CA 1
ATOM 2076 C C . SER A 1 253 ? 46.167 -14.017 -19.885 1.00 93.69 253 SER A C 1
ATOM 2078 O O . SER A 1 253 ? 45.653 -13.941 -18.769 1.00 93.69 253 SER A O 1
ATOM 2080 N N . GLN A 1 254 ? 45.563 -14.653 -20.895 1.00 95.31 254 GLN A N 1
ATOM 2081 C CA . GLN A 1 254 ? 44.241 -15.266 -20.771 1.00 95.31 254 GLN A CA 1
ATOM 2082 C C . GLN A 1 254 ? 44.220 -16.394 -19.728 1.00 95.31 254 GLN A C 1
ATOM 2084 O O . GLN A 1 254 ? 43.284 -16.475 -18.935 1.00 95.31 254 GLN A O 1
ATOM 2089 N N . LYS A 1 255 ? 45.269 -17.229 -19.672 1.00 97.12 255 LYS A N 1
ATOM 2090 C CA . LYS A 1 255 ? 45.395 -18.286 -18.654 1.00 97.12 255 LYS A CA 1
ATOM 2091 C C . LYS A 1 255 ? 45.486 -17.722 -17.232 1.00 97.12 255 LYS A C 1
ATOM 2093 O O . LYS A 1 255 ? 44.871 -18.288 -16.329 1.00 97.12 255 LYS A O 1
ATOM 2098 N N . GLU A 1 256 ? 46.209 -16.621 -17.029 1.00 96.69 256 GLU A N 1
ATOM 2099 C CA . GLU A 1 256 ? 46.274 -15.949 -15.723 1.00 96.69 256 GLU A CA 1
ATOM 2100 C C . GLU A 1 256 ? 44.928 -15.321 -15.334 1.00 96.69 256 GLU A C 1
ATOM 2102 O O . GLU A 1 256 ? 44.470 -15.500 -14.205 1.00 96.69 256 GLU A O 1
ATOM 2107 N N . LEU A 1 257 ? 44.223 -14.680 -16.273 1.00 94.25 257 LEU A N 1
ATOM 2108 C CA . LEU A 1 257 ? 42.869 -14.169 -16.025 1.00 94.25 257 LEU A CA 1
ATOM 2109 C C . LEU A 1 257 ? 41.892 -15.287 -15.640 1.00 94.25 257 LEU A C 1
ATOM 2111 O O . LEU A 1 257 ? 41.094 -15.123 -14.717 1.00 94.25 257 LEU A O 1
ATOM 2115 N N . ASP A 1 258 ? 41.965 -16.442 -16.300 1.00 94.62 258 ASP A N 1
ATOM 2116 C CA . ASP A 1 258 ? 41.116 -17.589 -15.972 1.00 94.62 258 ASP A CA 1
ATOM 2117 C C . ASP A 1 258 ? 41.454 -18.192 -14.600 1.00 94.62 258 ASP A C 1
ATOM 2119 O O . ASP A 1 258 ? 40.556 -18.668 -13.897 1.00 94.62 258 ASP A O 1
ATOM 2123 N N . LYS A 1 259 ? 42.724 -18.140 -14.179 1.00 97.56 259 LYS A N 1
ATOM 2124 C CA . LYS A 1 259 ? 43.152 -18.532 -12.830 1.00 97.56 259 LYS A CA 1
ATOM 2125 C C . LYS A 1 259 ? 42.583 -17.586 -11.770 1.00 97.56 259 LYS A C 1
ATOM 2127 O O . LYS A 1 259 ? 41.941 -18.061 -10.834 1.00 97.56 259 LYS A O 1
ATOM 2132 N N . VAL A 1 260 ? 42.717 -16.271 -11.957 1.00 96.44 260 VAL A N 1
ATOM 2133 C CA . VAL A 1 260 ? 42.149 -15.257 -11.048 1.00 96.44 260 VAL A CA 1
ATOM 2134 C C . VAL A 1 260 ? 40.629 -15.400 -10.953 1.00 96.44 260 VAL A C 1
ATOM 2136 O O . VAL A 1 260 ? 40.086 -15.455 -9.852 1.00 96.44 260 VAL A O 1
ATOM 2139 N N . ARG A 1 261 ? 39.932 -15.587 -12.082 1.00 94.81 261 ARG A N 1
ATOM 2140 C CA . ARG A 1 261 ? 38.475 -15.821 -12.101 1.00 94.81 261 ARG A CA 1
ATOM 2141 C C . ARG A 1 261 ? 38.060 -17.065 -11.315 1.00 94.81 261 ARG A C 1
ATOM 2143 O O . ARG A 1 261 ? 37.009 -17.064 -10.675 1.00 94.81 261 ARG A O 1
ATOM 2150 N N . LYS A 1 262 ? 38.846 -18.147 -11.363 1.00 96.75 262 LYS A N 1
ATOM 2151 C CA . LYS A 1 262 ? 38.584 -19.355 -10.560 1.00 96.75 262 LYS A CA 1
ATOM 2152 C C . LYS A 1 262 ? 38.769 -19.088 -9.067 1.00 96.75 262 LYS A C 1
ATOM 2154 O O . LYS A 1 262 ? 37.941 -19.532 -8.274 1.00 96.75 262 LYS A O 1
ATOM 2159 N N . GLU A 1 263 ? 39.808 -18.348 -8.687 1.00 96.75 263 GLU A N 1
ATOM 2160 C CA . GLU A 1 263 ? 40.047 -17.956 -7.294 1.00 96.75 263 GLU A CA 1
ATOM 2161 C C . GLU A 1 263 ? 38.947 -17.025 -6.761 1.00 96.75 263 GLU A C 1
ATOM 2163 O O . GLU A 1 263 ? 38.455 -17.233 -5.650 1.00 96.75 263 GLU A O 1
ATOM 2168 N N . GLU A 1 264 ? 38.495 -16.053 -7.558 1.00 95.25 264 GLU A N 1
ATOM 2169 C CA . GLU A 1 264 ? 37.387 -15.158 -7.205 1.00 95.25 264 GLU A CA 1
ATOM 2170 C C . GLU A 1 264 ? 36.075 -15.919 -7.006 1.00 95.25 264 GLU A C 1
ATOM 2172 O O . GLU A 1 264 ? 35.435 -15.747 -5.970 1.00 95.25 264 GLU A O 1
ATOM 2177 N N . LYS A 1 265 ? 35.720 -16.843 -7.911 1.00 93.94 265 LYS A N 1
ATOM 2178 C CA . LYS A 1 265 ? 34.552 -17.726 -7.729 1.00 93.94 265 LYS A CA 1
ATOM 2179 C C . LYS A 1 265 ? 34.664 -18.583 -6.462 1.00 93.94 265 LYS A C 1
ATOM 2181 O O . LYS A 1 265 ? 33.676 -18.804 -5.758 1.00 93.94 265 LYS A O 1
ATOM 2186 N N . GLY A 1 266 ? 35.869 -19.050 -6.130 1.00 96.31 266 GLY A N 1
ATOM 2187 C CA . GLY A 1 266 ? 36.132 -19.762 -4.876 1.00 96.31 266 GLY A CA 1
ATOM 2188 C C . GLY A 1 266 ? 35.896 -18.889 -3.638 1.00 96.31 266 GLY A C 1
ATOM 2189 O O . GLY A 1 266 ? 35.282 -19.333 -2.667 1.00 96.31 266 GLY A O 1
ATOM 2190 N N . ARG A 1 267 ? 36.321 -17.621 -3.676 1.00 96.50 267 ARG A N 1
ATOM 2191 C CA . ARG A 1 267 ? 36.069 -16.656 -2.593 1.00 96.50 267 ARG A CA 1
ATOM 2192 C C . ARG A 1 267 ? 34.591 -16.299 -2.487 1.00 96.50 267 ARG A C 1
ATOM 2194 O O . ARG A 1 267 ? 34.071 -16.258 -1.377 1.00 96.50 267 ARG A O 1
ATOM 2201 N N . GLU A 1 268 ? 33.917 -16.077 -3.610 1.00 93.69 268 GLU A N 1
ATOM 2202 C CA . GLU A 1 268 ? 32.492 -15.745 -3.660 1.00 93.69 268 GLU A CA 1
ATOM 2203 C C . GLU A 1 268 ? 31.641 -16.862 -3.045 1.00 93.69 268 GLU A C 1
ATOM 2205 O O . GLU A 1 268 ? 30.850 -16.608 -2.138 1.00 93.69 268 GLU A O 1
ATOM 2210 N N . THR A 1 269 ? 31.875 -18.117 -3.437 1.00 94.44 269 THR A N 1
ATOM 2211 C CA . THR A 1 269 ? 31.164 -19.271 -2.857 1.00 94.44 269 THR A CA 1
ATOM 2212 C C . THR A 1 269 ? 31.453 -19.457 -1.362 1.00 94.44 269 THR A C 1
ATOM 2214 O O . THR A 1 269 ? 30.558 -19.821 -0.596 1.00 94.44 269 THR A O 1
ATOM 2217 N N . ALA A 1 270 ? 32.676 -19.167 -0.901 1.00 96.19 270 ALA A N 1
ATOM 2218 C CA . ALA A 1 270 ? 33.008 -19.179 0.524 1.00 96.19 270 ALA A CA 1
ATOM 2219 C C . ALA A 1 270 ? 32.293 -18.059 1.304 1.00 96.19 270 ALA A C 1
ATOM 2221 O O . ALA A 1 270 ? 31.815 -18.290 2.417 1.00 96.19 270 ALA A O 1
ATOM 2222 N N . TRP A 1 271 ? 32.188 -16.859 0.726 1.00 94.81 271 TRP A N 1
ATOM 2223 C CA . TRP A 1 271 ? 31.442 -15.740 1.305 1.00 94.81 271 TRP A CA 1
ATOM 2224 C C . TRP A 1 271 ? 29.937 -16.011 1.357 1.00 94.81 271 TRP A C 1
ATOM 2226 O O . TRP A 1 271 ? 29.326 -15.770 2.396 1.00 94.81 271 TRP A O 1
ATOM 2236 N N . GLN A 1 272 ? 29.357 -16.583 0.300 1.00 92.06 272 GLN A N 1
ATOM 2237 C CA . GLN A 1 272 ? 27.949 -16.990 0.269 1.00 92.06 272 GLN A CA 1
ATOM 2238 C C . GLN A 1 272 ? 27.634 -18.006 1.376 1.00 92.06 272 GLN A C 1
ATOM 2240 O O . GLN A 1 272 ? 26.704 -17.797 2.150 1.00 92.06 272 GLN A O 1
ATOM 2245 N N . LYS A 1 273 ? 28.474 -19.036 1.561 1.00 96.69 273 LYS A N 1
ATOM 2246 C CA . LYS A 1 273 ? 28.319 -19.999 2.670 1.00 96.69 273 LYS A CA 1
ATOM 2247 C C . LYS A 1 273 ? 28.392 -19.340 4.052 1.00 96.69 273 LYS A C 1
ATOM 2249 O O . LYS A 1 273 ? 27.630 -19.703 4.947 1.00 96.69 273 LYS A O 1
ATOM 2254 N N . LYS A 1 274 ? 29.294 -18.369 4.252 1.00 96.38 274 LYS A N 1
ATOM 2255 C CA . LYS A 1 274 ? 29.371 -17.604 5.512 1.00 96.38 274 LYS A CA 1
ATOM 2256 C C . LYS A 1 274 ? 28.114 -16.766 5.743 1.00 96.38 274 LYS A C 1
ATOM 2258 O O . LYS A 1 274 ? 27.627 -16.719 6.871 1.00 96.38 274 LYS A O 1
ATOM 2263 N N . LEU A 1 275 ? 27.583 -16.140 4.693 1.00 94.69 275 LEU A N 1
ATOM 2264 C CA . LEU A 1 275 ? 26.350 -15.359 4.758 1.00 94.69 275 LEU A CA 1
ATOM 2265 C C . LEU A 1 275 ? 25.146 -16.243 5.114 1.00 94.69 275 LEU A C 1
ATOM 2267 O O . LEU A 1 275 ? 24.389 -15.889 6.013 1.00 94.69 275 LEU A O 1
ATOM 2271 N N . GLU A 1 276 ? 25.013 -17.417 4.494 1.00 93.75 276 GLU A N 1
ATOM 2272 C CA . GLU A 1 276 ? 23.957 -18.387 4.818 1.00 93.75 276 GLU A CA 1
ATOM 2273 C C . GLU A 1 276 ? 24.025 -18.864 6.277 1.00 93.75 276 GLU A C 1
ATOM 2275 O O . GLU A 1 276 ? 23.000 -18.967 6.954 1.00 93.75 276 GLU A O 1
ATOM 2280 N N . LEU A 1 277 ? 25.229 -19.138 6.796 1.00 96.62 277 LEU A N 1
ATOM 2281 C CA . LEU A 1 277 ? 25.418 -19.510 8.203 1.00 96.62 277 LEU A CA 1
ATOM 2282 C C . LEU A 1 277 ? 25.036 -18.366 9.152 1.00 96.62 277 LEU A C 1
ATOM 2284 O O . LEU A 1 277 ? 24.358 -18.608 10.151 1.00 96.62 277 LEU A O 1
ATOM 2288 N N . ALA A 1 278 ? 25.416 -17.128 8.827 1.00 92.75 278 ALA A N 1
ATOM 2289 C CA . ALA A 1 278 ? 25.036 -15.953 9.608 1.00 92.75 278 ALA A CA 1
ATOM 2290 C C . ALA A 1 278 ? 23.512 -15.737 9.604 1.00 92.75 278 ALA A C 1
ATOM 2292 O O . ALA A 1 278 ? 22.920 -15.519 10.660 1.00 92.75 278 ALA A O 1
ATOM 2293 N N . GLN A 1 279 ? 22.856 -15.880 8.449 1.00 92.56 279 GLN A N 1
ATOM 2294 C CA . GLN A 1 279 ? 21.397 -15.796 8.331 1.00 92.56 279 GLN A CA 1
ATOM 2295 C C . GLN A 1 279 ? 20.694 -16.868 9.175 1.00 92.56 279 GLN A C 1
ATOM 2297 O O . GLN A 1 279 ? 19.764 -16.552 9.917 1.00 92.56 279 GLN A O 1
ATOM 2302 N N . LYS A 1 280 ? 21.164 -18.123 9.136 1.00 96.19 280 LYS A N 1
ATOM 2303 C CA . LYS A 1 280 ? 20.628 -19.205 9.983 1.00 96.19 280 LYS A CA 1
ATOM 2304 C C . LYS A 1 280 ? 20.797 -18.912 11.478 1.00 96.19 280 LYS A C 1
ATOM 2306 O O . LYS A 1 280 ? 19.880 -19.181 12.258 1.00 96.19 280 LYS A O 1
ATOM 2311 N N . ALA A 1 281 ? 21.931 -18.338 11.883 1.00 95.44 281 ALA A N 1
ATOM 2312 C CA . ALA A 1 281 ? 22.170 -17.947 13.272 1.00 95.44 281 ALA A CA 1
ATOM 2313 C C . ALA A 1 281 ? 21.195 -16.847 13.732 1.00 95.44 281 ALA A C 1
ATOM 2315 O O . ALA A 1 281 ? 20.578 -16.982 14.789 1.00 95.44 281 ALA A O 1
ATOM 2316 N N . VAL A 1 282 ? 20.983 -15.814 12.909 1.00 92.88 282 VAL A N 1
ATOM 2317 C CA . VAL A 1 282 ? 20.020 -14.732 13.186 1.00 92.88 282 VAL A CA 1
ATOM 2318 C C . VAL A 1 282 ? 18.589 -15.268 13.281 1.00 92.88 282 VAL A C 1
ATOM 2320 O O . VAL A 1 282 ? 17.874 -14.936 14.224 1.00 92.88 282 VAL A O 1
ATOM 2323 N N . LEU A 1 283 ? 18.173 -16.148 12.364 1.00 91.44 283 LEU A N 1
ATOM 2324 C CA . LEU A 1 283 ? 16.842 -16.767 12.411 1.00 91.44 283 LEU A CA 1
ATOM 2325 C C . LEU A 1 283 ? 16.629 -17.591 13.688 1.00 91.44 283 LEU A C 1
ATOM 2327 O O . LEU A 1 283 ? 15.555 -17.535 14.283 1.00 91.44 283 LEU A O 1
ATOM 2331 N N . THR A 1 284 ? 17.662 -18.302 14.145 1.00 96.06 284 THR A N 1
ATOM 2332 C CA . THR A 1 284 ? 17.616 -19.074 15.397 1.00 96.06 284 THR A CA 1
ATOM 2333 C C . THR A 1 284 ? 17.470 -18.157 16.617 1.00 96.06 284 THR A C 1
ATOM 2335 O O . THR A 1 284 ? 16.680 -18.443 17.515 1.00 96.06 284 THR A O 1
ATOM 2338 N N . GLN A 1 285 ? 18.184 -17.026 16.647 1.00 95.31 285 GLN A N 1
ATOM 2339 C CA . GLN A 1 285 ? 18.033 -16.022 17.709 1.00 95.31 285 GLN A CA 1
ATOM 2340 C C . GLN A 1 285 ? 16.632 -15.398 17.708 1.00 95.31 285 GLN A C 1
ATOM 2342 O O . GLN A 1 285 ? 16.033 -15.227 18.770 1.00 95.31 285 GLN A O 1
ATOM 2347 N N . LEU A 1 286 ? 16.083 -15.111 16.526 1.00 91.88 286 LEU A N 1
ATOM 2348 C CA . LEU A 1 286 ? 14.749 -14.535 16.368 1.00 91.88 286 LEU A CA 1
ATOM 2349 C C . LEU A 1 286 ? 13.646 -15.502 16.832 1.00 91.88 286 LEU A C 1
ATOM 2351 O O . LEU A 1 286 ? 12.707 -15.072 17.498 1.00 91.88 286 LEU A O 1
ATOM 2355 N N . ASP A 1 287 ? 13.775 -16.803 16.556 1.00 94.00 287 ASP A N 1
ATOM 2356 C CA . ASP A 1 287 ? 12.876 -17.835 17.099 1.00 94.00 287 ASP A CA 1
ATOM 2357 C C . ASP A 1 287 ? 12.963 -17.927 18.635 1.00 94.00 287 ASP A C 1
ATOM 2359 O O . ASP A 1 287 ? 11.947 -18.037 19.325 1.00 94.00 287 ASP A O 1
ATOM 2363 N N . GLY A 1 288 ? 14.172 -17.799 19.195 1.00 95.06 288 GLY A N 1
ATOM 2364 C CA . GLY A 1 288 ? 14.383 -17.712 20.641 1.00 95.06 288 GLY A CA 1
ATOM 2365 C C . GLY A 1 288 ? 13.675 -16.511 21.280 1.00 95.06 288 GLY A C 1
ATOM 2366 O O . GLY A 1 288 ? 13.003 -16.668 22.302 1.00 95.06 288 GLY A O 1
ATOM 2367 N N . LEU A 1 289 ? 13.771 -15.331 20.658 1.00 92.19 289 LEU A N 1
ATOM 2368 C CA . LEU A 1 289 ? 13.090 -14.115 21.114 1.00 92.19 289 LEU A CA 1
ATOM 2369 C C . LEU A 1 289 ? 11.566 -14.223 20.995 1.00 92.19 289 LEU A C 1
ATOM 2371 O O . LEU A 1 289 ? 10.869 -13.851 21.934 1.00 92.19 289 LEU A O 1
ATOM 2375 N N . LYS A 1 290 ? 11.041 -14.803 19.908 1.00 90.44 290 LYS A N 1
ATOM 2376 C CA . LYS A 1 290 ? 9.598 -15.067 19.758 1.00 90.44 290 LYS A CA 1
ATOM 2377 C C . LYS A 1 290 ? 9.065 -15.972 20.865 1.00 90.44 290 LYS A C 1
ATOM 2379 O O . LYS A 1 290 ? 8.075 -15.647 21.508 1.00 90.44 290 LYS A O 1
ATOM 2384 N N . LYS A 1 291 ? 9.761 -17.074 21.159 1.00 95.19 291 LYS A N 1
ATOM 2385 C CA . LYS A 1 291 ? 9.395 -17.971 22.268 1.00 95.19 291 LYS A CA 1
ATOM 2386 C C . LYS A 1 291 ? 9.455 -17.278 23.628 1.00 95.19 291 LYS A C 1
ATOM 2388 O O . LYS A 1 291 ? 8.683 -17.628 24.519 1.00 95.19 291 LYS A O 1
ATOM 2393 N N . HIS A 1 292 ? 10.382 -16.340 23.821 1.00 94.69 292 HIS A N 1
ATOM 2394 C CA . HIS A 1 292 ? 10.444 -15.530 25.036 1.00 94.69 292 HIS A CA 1
ATOM 2395 C C . HIS A 1 292 ? 9.239 -14.583 25.137 1.00 94.69 292 HIS A C 1
ATOM 2397 O O . HIS A 1 292 ? 8.573 -14.562 26.169 1.00 94.69 292 HIS A O 1
ATOM 2403 N N . ASP A 1 293 ? 8.916 -13.865 24.063 1.00 92.50 293 ASP A N 1
ATOM 2404 C CA . ASP A 1 293 ? 7.765 -12.957 23.985 1.00 92.50 293 ASP A CA 1
ATOM 2405 C C . ASP A 1 293 ? 6.427 -13.681 24.219 1.00 92.50 293 ASP A C 1
ATOM 2407 O O . ASP A 1 293 ? 5.600 -13.250 25.023 1.00 92.50 293 ASP A O 1
ATOM 2411 N N . GLU A 1 294 ? 6.251 -14.870 23.635 1.00 90.88 294 GLU A N 1
ATOM 2412 C CA . GLU A 1 294 ? 5.086 -15.724 23.891 1.00 90.88 294 GLU A CA 1
ATOM 2413 C C . GLU A 1 294 ? 4.962 -16.125 25.371 1.00 90.88 294 GLU A C 1
ATOM 2415 O O . GLU A 1 294 ? 3.854 -16.207 25.909 1.00 90.88 294 GLU A O 1
ATOM 2420 N N . ARG A 1 295 ? 6.086 -16.389 26.056 1.00 96.50 295 ARG A N 1
ATOM 2421 C CA . ARG A 1 295 ? 6.086 -16.708 27.495 1.00 96.50 295 ARG A CA 1
ATOM 2422 C C . ARG A 1 295 ? 5.710 -15.491 28.332 1.00 96.50 295 ARG A C 1
ATOM 2424 O O . ARG A 1 295 ? 4.917 -15.645 29.260 1.00 96.50 295 ARG A O 1
ATOM 2431 N N . GLU A 1 296 ? 6.234 -14.314 28.005 1.00 93.69 296 GLU A N 1
ATOM 2432 C CA . GLU A 1 296 ? 5.887 -13.063 28.689 1.00 93.69 296 GLU A CA 1
ATOM 2433 C C . GLU A 1 296 ? 4.421 -12.684 28.471 1.00 93.69 296 GLU A C 1
ATOM 2435 O O . GLU A 1 296 ? 3.722 -12.353 29.425 1.00 93.69 296 GLU A O 1
ATOM 2440 N N . THR A 1 297 ? 3.897 -12.871 27.262 1.00 89.75 297 THR A N 1
ATOM 2441 C CA . THR A 1 297 ? 2.479 -12.637 26.958 1.00 89.75 297 THR A CA 1
ATOM 2442 C C . THR A 1 297 ? 1.572 -13.561 27.776 1.00 89.75 297 THR A C 1
ATOM 2444 O O . THR A 1 297 ? 0.574 -13.124 28.349 1.00 89.75 297 THR A O 1
ATOM 2447 N N . ARG A 1 298 ? 1.939 -14.844 27.917 1.00 94.38 298 ARG A N 1
ATOM 2448 C CA . ARG A 1 298 ? 1.213 -15.784 28.792 1.00 94.38 298 ARG A CA 1
ATOM 2449 C C . ARG A 1 298 ? 1.288 -15.377 30.266 1.00 94.38 298 ARG A C 1
ATOM 2451 O O . ARG A 1 298 ? 0.292 -15.518 30.974 1.00 94.38 298 ARG A O 1
ATOM 2458 N N . ARG A 1 299 ? 2.441 -14.880 30.735 1.00 96.38 299 ARG A N 1
ATOM 2459 C CA . ARG A 1 299 ? 2.607 -14.363 32.107 1.00 96.38 299 ARG A CA 1
ATOM 2460 C C . ARG A 1 299 ? 1.732 -13.138 32.350 1.00 96.38 299 ARG A C 1
ATOM 2462 O O . ARG A 1 299 ? 1.059 -13.084 33.376 1.00 96.38 299 ARG A O 1
ATOM 2469 N N . LEU A 1 300 ? 1.691 -12.208 31.398 1.00 92.94 300 LEU A N 1
ATOM 2470 C CA . LEU A 1 300 ? 0.848 -11.019 31.457 1.00 92.94 300 LEU A CA 1
ATOM 2471 C C . LEU A 1 300 ? -0.633 -11.402 31.521 1.00 92.94 300 LEU A C 1
ATOM 2473 O O . LEU A 1 300 ? -1.337 -10.942 32.413 1.00 92.94 300 LEU A O 1
ATOM 2477 N N . HIS A 1 301 ? -1.083 -12.332 30.678 1.00 89.69 301 HIS A N 1
ATOM 2478 C CA . HIS A 1 301 ? -2.475 -12.781 30.694 1.00 89.69 301 HIS A CA 1
ATOM 2479 C C . HIS A 1 301 ? -2.860 -13.507 31.999 1.00 89.69 301 HIS A C 1
ATOM 2481 O O . HIS A 1 301 ? -3.965 -13.342 32.518 1.00 89.69 301 HIS A O 1
ATOM 2487 N N . ALA A 1 302 ? -1.939 -14.283 32.584 1.00 95.62 302 ALA A N 1
ATOM 2488 C CA . ALA A 1 302 ? -2.148 -14.886 33.901 1.00 95.62 302 ALA A CA 1
ATOM 2489 C C . ALA A 1 302 ? -2.249 -13.824 35.015 1.00 95.62 302 ALA A C 1
ATOM 2491 O O . ALA A 1 302 ? -3.090 -13.943 35.912 1.00 95.62 302 ALA A O 1
ATOM 2492 N N . ALA A 1 303 ? -1.432 -12.769 34.945 1.00 93.81 303 ALA A N 1
ATOM 2493 C CA . ALA A 1 303 ? -1.490 -11.641 35.871 1.00 93.81 303 ALA A CA 1
ATOM 2494 C C . ALA A 1 303 ? -2.793 -10.834 35.726 1.00 93.81 303 ALA A C 1
ATOM 2496 O O . ALA A 1 303 ? -3.405 -10.488 36.736 1.00 93.81 303 ALA A O 1
ATOM 2497 N N . GLU A 1 304 ? -3.265 -10.594 34.500 1.00 92.81 304 GLU A N 1
ATOM 2498 C CA . GLU A 1 304 ? -4.563 -9.958 34.228 1.00 92.81 304 GLU A CA 1
ATOM 2499 C C . GLU A 1 304 ? -5.721 -10.764 34.813 1.00 92.81 304 GLU A C 1
ATOM 2501 O O . GLU A 1 304 ? -6.549 -10.213 35.534 1.00 92.81 304 GLU A O 1
ATOM 2506 N N . LYS A 1 305 ? -5.731 -12.085 34.602 1.00 95.50 305 LYS A N 1
ATOM 2507 C CA . LYS A 1 305 ? -6.742 -12.964 35.198 1.00 95.50 305 LYS A CA 1
ATOM 2508 C C . LYS A 1 305 ? -6.746 -12.872 36.728 1.00 95.50 305 LYS A C 1
ATOM 2510 O O . LYS A 1 305 ? -7.807 -12.786 37.340 1.00 95.50 305 LYS A O 1
ATOM 2515 N N . THR A 1 306 ? -5.562 -12.839 37.341 1.00 95.25 306 THR A N 1
ATOM 2516 C CA . THR A 1 306 ? -5.414 -12.702 38.801 1.00 95.25 306 THR A CA 1
ATOM 2517 C C . THR A 1 306 ? -5.931 -11.342 39.279 1.00 95.25 306 THR A C 1
ATOM 2519 O O . THR A 1 306 ? -6.600 -11.254 40.307 1.00 95.25 306 THR A O 1
ATOM 2522 N N . ARG A 1 307 ? -5.670 -10.269 38.520 1.00 96.19 307 ARG A N 1
ATOM 2523 C CA . ARG A 1 307 ? -6.209 -8.930 38.793 1.00 96.19 307 ARG A CA 1
ATOM 2524 C C . ARG A 1 307 ? -7.736 -8.921 38.739 1.00 96.19 307 ARG A C 1
ATOM 2526 O O . ARG A 1 307 ? -8.358 -8.370 39.639 1.00 96.19 307 ARG A O 1
ATOM 2533 N N . ASP A 1 308 ? -8.336 -9.550 37.735 1.00 92.31 308 ASP A N 1
ATOM 2534 C CA . ASP A 1 308 ? -9.792 -9.592 37.581 1.00 92.31 308 ASP A CA 1
ATOM 2535 C C . ASP A 1 308 ? -10.463 -10.418 38.699 1.00 92.31 308 ASP A C 1
ATOM 2537 O O . ASP A 1 308 ? -11.519 -10.039 39.221 1.00 92.31 308 ASP A O 1
ATOM 2541 N N . GLU A 1 309 ? -9.824 -11.509 39.140 1.00 96.62 309 GLU A N 1
ATOM 2542 C CA . GLU A 1 309 ? -10.229 -12.270 40.329 1.00 96.62 309 GLU A CA 1
ATOM 2543 C C . GLU A 1 309 ? -10.164 -11.393 41.595 1.00 96.62 309 GLU A C 1
ATOM 2545 O O . GLU A 1 309 ? -11.141 -11.323 42.352 1.00 96.62 309 GLU A O 1
ATOM 2550 N N . LEU A 1 310 ? -9.078 -10.637 41.795 1.00 95.56 310 LEU A N 1
ATOM 2551 C CA . LEU A 1 310 ? -8.952 -9.679 42.900 1.00 95.56 310 LEU A CA 1
ATOM 2552 C C . LEU A 1 310 ? -10.010 -8.565 42.827 1.00 95.56 310 LEU A C 1
ATOM 2554 O O . LEU A 1 310 ? -10.653 -8.267 43.832 1.00 95.56 310 LEU A O 1
ATOM 2558 N N . ASP A 1 311 ? -10.291 -8.007 41.653 1.00 93.50 311 ASP A N 1
ATOM 2559 C CA . ASP A 1 311 ? -11.339 -6.995 41.482 1.00 93.50 311 ASP A CA 1
ATOM 2560 C C . ASP A 1 311 ? -12.731 -7.544 41.823 1.00 93.50 311 ASP A C 1
ATOM 2562 O O . ASP A 1 311 ? -13.566 -6.843 42.413 1.00 93.50 311 ASP A O 1
ATOM 2566 N N . SER A 1 312 ? -12.995 -8.812 41.497 1.00 94.19 312 SER A N 1
ATOM 2567 C CA . SER A 1 312 ? -14.238 -9.486 41.877 1.00 94.19 312 SER A CA 1
ATOM 2568 C C . SER A 1 312 ? -14.359 -9.644 43.400 1.00 94.19 312 SER A C 1
ATOM 2570 O O . SER A 1 312 ? -15.404 -9.310 43.970 1.00 94.19 312 SER A O 1
ATOM 2572 N N . THR A 1 313 ? -13.280 -10.038 44.088 1.00 96.25 313 THR A N 1
ATOM 2573 C CA . THR A 1 313 ? -13.266 -10.157 45.556 1.00 96.25 313 THR A CA 1
ATOM 2574 C C . THR A 1 313 ? -13.416 -8.797 46.238 1.00 96.25 313 THR A C 1
ATOM 2576 O O . THR A 1 313 ? -14.232 -8.661 47.152 1.00 96.25 313 THR A O 1
ATOM 2579 N N . VAL A 1 314 ? -12.756 -7.745 45.739 1.00 94.94 314 VAL A N 1
ATOM 2580 C CA . VAL A 1 314 ? -12.927 -6.365 46.226 1.00 94.94 314 VAL A CA 1
ATOM 2581 C C . VAL A 1 314 ? -14.377 -5.897 46.070 1.00 94.94 314 VAL A C 1
ATOM 2583 O O . VAL A 1 314 ? -14.924 -5.263 46.978 1.00 94.94 314 VAL A O 1
ATOM 2586 N N . LYS A 1 315 ? -15.052 -6.222 44.957 1.00 95.12 315 LYS A N 1
ATOM 2587 C CA . LYS A 1 315 ? -16.483 -5.913 44.770 1.00 95.12 315 LYS A CA 1
ATOM 2588 C C . LYS A 1 315 ? -17.366 -6.617 45.806 1.00 95.12 315 LYS A C 1
ATOM 2590 O O . LYS A 1 315 ? -18.279 -5.980 46.342 1.00 95.12 315 LYS A O 1
ATOM 2595 N N . VAL A 1 316 ? -17.097 -7.890 46.109 1.00 97.12 316 VAL A N 1
ATOM 2596 C CA . VAL A 1 316 ? -17.820 -8.655 47.142 1.00 97.12 316 VAL A CA 1
ATOM 2597 C C . VAL A 1 316 ? -17.594 -8.045 48.527 1.00 97.12 316 VAL A C 1
ATOM 2599 O O . VAL A 1 316 ? -18.569 -7.739 49.216 1.00 97.12 316 VAL A O 1
ATOM 2602 N N . LEU A 1 317 ? -16.343 -7.760 48.895 1.00 95.56 317 LEU A N 1
ATOM 2603 C CA . LEU A 1 317 ? -15.992 -7.126 50.170 1.00 95.56 317 LEU A CA 1
ATOM 2604 C C . LEU A 1 317 ? -16.656 -5.749 50.324 1.00 95.56 317 LEU A C 1
ATOM 2606 O O . LEU A 1 317 ? -17.229 -5.449 51.367 1.00 95.56 317 LEU A O 1
ATOM 2610 N N . ARG A 1 318 ? -16.694 -4.927 49.265 1.00 96.44 318 ARG A N 1
ATOM 2611 C CA . ARG A 1 318 ? -17.427 -3.644 49.268 1.00 96.44 318 ARG A CA 1
ATOM 2612 C C . ARG A 1 318 ? -18.934 -3.815 49.464 1.00 96.44 318 ARG A C 1
ATOM 2614 O O . ARG A 1 318 ? -19.590 -2.925 50.005 1.00 96.44 318 ARG A O 1
ATOM 2621 N N . LYS A 1 319 ? -19.527 -4.914 48.987 1.00 96.25 319 LYS A N 1
ATOM 2622 C CA . LYS A 1 319 ? -20.947 -5.223 49.223 1.00 96.25 319 LYS A CA 1
ATOM 2623 C C . LYS A 1 319 ? -21.180 -5.634 50.679 1.00 96.25 319 LYS A C 1
ATOM 2625 O O . LYS A 1 319 ? -22.122 -5.137 51.287 1.00 96.25 319 LYS A O 1
ATOM 2630 N N . GLN A 1 320 ? -20.304 -6.467 51.240 1.00 96.75 320 GLN A N 1
ATOM 2631 C CA . GLN A 1 320 ? -20.352 -6.861 52.651 1.00 96.75 320 GLN A CA 1
ATOM 2632 C C . GLN A 1 320 ? -20.164 -5.658 53.583 1.00 96.75 320 GLN A C 1
ATOM 2634 O O . GLN A 1 320 ? -20.954 -5.481 54.503 1.00 96.75 320 GLN A O 1
ATOM 2639 N N . LEU A 1 321 ? -19.199 -4.778 53.298 1.00 96.88 321 LEU A N 1
ATOM 2640 C CA . LEU A 1 321 ? -18.971 -3.560 54.078 1.00 96.88 321 LEU A CA 1
ATOM 2641 C C . LEU A 1 321 ? -20.210 -2.655 54.093 1.00 96.88 321 LEU A C 1
ATOM 2643 O O . LEU A 1 321 ? -20.616 -2.198 55.155 1.00 96.88 321 LEU A O 1
ATOM 2647 N N . ARG A 1 322 ? -20.865 -2.458 52.937 1.00 96.12 322 ARG A N 1
ATOM 2648 C CA . ARG A 1 322 ? -22.130 -1.704 52.855 1.00 96.12 322 ARG A CA 1
ATOM 2649 C C . ARG A 1 322 ? -23.235 -2.323 53.711 1.00 96.12 322 ARG A C 1
ATOM 2651 O O . ARG A 1 322 ? -23.970 -1.588 54.357 1.00 96.12 322 ARG A O 1
ATOM 2658 N N . HIS A 1 323 ? -23.341 -3.650 53.730 1.00 96.62 323 HIS A N 1
ATOM 2659 C CA . HIS A 1 323 ? -24.323 -4.344 54.561 1.00 96.62 323 HIS A CA 1
ATOM 2660 C C . HIS A 1 323 ? -24.036 -4.173 56.061 1.00 96.62 323 HIS A C 1
ATOM 2662 O O . HIS A 1 323 ? -24.943 -3.861 56.827 1.00 96.62 323 HIS A O 1
ATOM 2668 N N . VAL A 1 324 ? -22.771 -4.295 56.477 1.00 96.94 324 VAL A N 1
ATOM 2669 C CA . VAL A 1 324 ? -22.359 -4.051 57.870 1.00 96.94 324 VAL A CA 1
ATOM 2670 C C . VAL A 1 324 ? -22.629 -2.602 58.281 1.00 96.94 324 VAL A C 1
ATOM 2672 O O . VAL A 1 324 ? -23.155 -2.374 59.367 1.00 96.94 324 VAL A O 1
ATOM 2675 N N . SER A 1 325 ? -22.346 -1.623 57.413 1.00 96.38 325 SER A N 1
ATOM 2676 C CA . SER A 1 325 ? -22.682 -0.217 57.673 1.00 96.38 325 SER A CA 1
ATOM 2677 C C . SER A 1 325 ? -24.186 -0.004 57.864 1.00 96.38 325 SER A C 1
ATOM 2679 O O . SER A 1 325 ? -24.574 0.694 58.794 1.00 96.38 325 SER A O 1
ATOM 2681 N N . GLN A 1 326 ? -25.036 -0.645 57.054 1.00 97.06 326 GLN A N 1
ATOM 2682 C CA . GLN A 1 326 ? -26.495 -0.580 57.225 1.00 97.06 326 GLN A CA 1
ATOM 2683 C C . GLN A 1 326 ? -26.946 -1.167 58.570 1.00 97.06 326 GLN A C 1
ATOM 2685 O O . GLN A 1 326 ? -27.739 -0.546 59.273 1.00 97.06 326 GLN A O 1
ATOM 2690 N N . LEU A 1 327 ? -26.407 -2.325 58.965 1.00 97.19 327 LEU A N 1
ATOM 2691 C CA . LEU A 1 327 ? -26.706 -2.930 60.269 1.00 97.19 327 LEU A CA 1
ATOM 2692 C C . LEU A 1 327 ? -26.256 -2.036 61.434 1.00 97.19 327 LEU A C 1
ATOM 2694 O O . LEU A 1 327 ? -26.965 -1.929 62.435 1.00 97.19 327 LEU A O 1
ATOM 2698 N N . LEU A 1 328 ? -25.101 -1.374 61.307 1.00 97.25 328 LEU A N 1
ATOM 2699 C CA . LEU A 1 328 ? -24.611 -0.419 62.300 1.00 97.25 328 LEU A CA 1
ATOM 2700 C C . LEU A 1 328 ? -25.559 0.784 62.428 1.00 97.25 328 LEU A C 1
ATOM 2702 O O . LEU A 1 328 ? -25.919 1.156 63.542 1.00 97.25 328 LEU A O 1
ATOM 2706 N N . GLU A 1 329 ? -26.005 1.355 61.305 1.00 96.62 329 GLU A N 1
ATOM 2707 C CA . GLU A 1 329 ? -26.977 2.456 61.290 1.00 96.62 329 GLU A CA 1
ATOM 2708 C C . GLU A 1 329 ? -28.318 2.048 61.920 1.00 96.62 329 GLU A C 1
ATOM 2710 O O . GLU A 1 329 ? -28.917 2.818 62.673 1.00 96.62 329 GLU A O 1
ATOM 2715 N N . GLU A 1 330 ? -28.801 0.833 61.656 1.00 96.88 330 GLU A N 1
ATOM 2716 C CA . GLU A 1 330 ? -30.012 0.301 62.289 1.00 96.88 330 GLU A CA 1
ATOM 2717 C C . GLU A 1 330 ? -29.855 0.137 63.805 1.00 96.88 330 GLU A C 1
ATOM 2719 O O . GLU A 1 330 ? -30.773 0.477 64.555 1.00 96.88 330 GLU A O 1
ATOM 2724 N N . GLN A 1 331 ? -28.703 -0.350 64.274 1.00 97.19 331 GLN A N 1
ATOM 2725 C CA . GLN A 1 331 ? -28.411 -0.458 65.706 1.00 97.19 331 GLN A CA 1
ATOM 2726 C C . GLN A 1 331 ? -28.310 0.915 66.371 1.00 97.19 331 GLN A C 1
ATOM 2728 O O . GLN A 1 331 ? -28.894 1.123 67.431 1.00 97.19 331 GLN A O 1
ATOM 2733 N N . GLN A 1 332 ? -27.659 1.884 65.727 1.00 96.50 332 GLN A N 1
ATOM 2734 C CA . GLN A 1 332 ? -27.613 3.264 66.216 1.00 96.50 332 GLN A CA 1
ATOM 2735 C C . GLN A 1 332 ? -29.015 3.872 66.326 1.00 96.50 332 GLN A C 1
ATOM 2737 O O . GLN A 1 332 ? -29.330 4.494 67.337 1.00 96.50 332 GLN A O 1
ATOM 2742 N N . LYS A 1 333 ? -29.896 3.634 65.343 1.00 95.81 333 LYS A N 1
ATOM 2743 C CA . LYS A 1 333 ? -31.305 4.061 65.411 1.00 95.81 333 LYS A CA 1
ATOM 2744 C C . LYS A 1 333 ? -32.061 3.397 66.563 1.00 95.81 333 LYS A C 1
ATOM 2746 O O . LYS A 1 333 ? -32.843 4.067 67.233 1.00 95.81 333 LYS A O 1
ATOM 2751 N N . LYS A 1 334 ? -31.841 2.100 66.809 1.00 96.12 334 LYS A N 1
ATOM 2752 C CA . LYS A 1 334 ? -32.441 1.383 67.949 1.00 96.12 334 LYS A CA 1
ATOM 2753 C C . LYS A 1 334 ? -31.949 1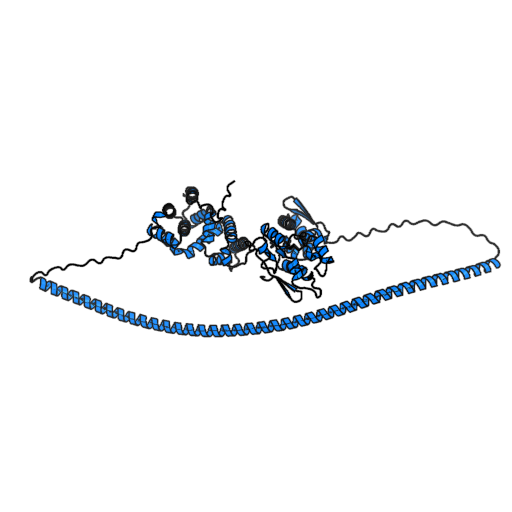.939 69.284 1.00 96.12 334 LYS A C 1
ATOM 2755 O O . LYS A 1 334 ? -32.774 2.191 70.157 1.00 96.12 334 LYS A O 1
ATOM 2760 N N . ASN A 1 335 ? -30.647 2.181 69.416 1.00 94.56 335 ASN A N 1
ATOM 2761 C CA . ASN A 1 335 ? -30.056 2.772 70.615 1.00 94.56 335 ASN A CA 1
ATOM 2762 C C . ASN A 1 335 ? -30.609 4.178 70.866 1.00 94.56 335 ASN A C 1
ATOM 2764 O O . ASN A 1 335 ? -31.108 4.433 71.954 1.00 94.56 335 ASN A O 1
ATOM 2768 N N . ALA A 1 336 ? -30.657 5.037 69.845 1.00 95.44 336 ALA A N 1
ATOM 2769 C CA . ALA A 1 336 ? -31.249 6.370 69.958 1.00 95.44 336 ALA A CA 1
ATOM 2770 C C . ALA A 1 336 ? -32.738 6.321 70.354 1.00 95.44 336 ALA A C 1
ATOM 2772 O O . ALA A 1 336 ? -33.210 7.139 71.140 1.00 95.44 336 ALA A O 1
ATOM 2773 N N . ALA A 1 337 ? -33.499 5.345 69.846 1.00 94.81 337 ALA A N 1
ATOM 2774 C CA . ALA A 1 337 ? -34.894 5.153 70.241 1.00 94.81 337 ALA A CA 1
ATOM 2775 C C . ALA A 1 337 ? -35.039 4.684 71.702 1.00 94.81 337 ALA A C 1
ATOM 2777 O O . ALA A 1 337 ? -35.995 5.074 72.375 1.00 94.81 337 ALA A O 1
ATOM 2778 N N . LEU A 1 338 ? -34.115 3.854 72.196 1.00 95.44 338 LEU A N 1
ATOM 2779 C CA . LEU A 1 338 ? -34.063 3.445 73.602 1.00 95.44 338 LEU A CA 1
ATOM 2780 C C . LEU A 1 338 ? -33.666 4.612 74.511 1.00 95.44 338 LEU A C 1
ATOM 2782 O O . LEU A 1 338 ? -34.338 4.833 75.512 1.00 95.44 338 LEU A O 1
ATOM 2786 N N . GLU A 1 339 ? -32.652 5.391 74.137 1.00 95.19 339 GLU A N 1
ATOM 2787 C CA . GLU A 1 339 ? -32.250 6.614 74.844 1.00 95.19 339 GLU A CA 1
ATOM 2788 C C . GLU A 1 339 ? -33.404 7.620 74.914 1.00 95.19 339 GLU A C 1
ATOM 2790 O O . GLU A 1 339 ? -33.707 8.133 75.985 1.00 95.19 339 GLU A O 1
ATOM 2795 N N . ALA A 1 340 ? -34.131 7.835 73.813 1.00 94.25 340 ALA A N 1
ATOM 2796 C CA . ALA A 1 340 ? -35.309 8.701 73.803 1.00 94.25 340 ALA A CA 1
ATOM 2797 C C . ALA A 1 340 ? -36.435 8.182 74.717 1.00 94.25 340 ALA A C 1
ATOM 2799 O O . ALA A 1 340 ? -37.141 8.972 75.345 1.00 94.25 340 ALA A O 1
ATOM 2800 N N . ARG A 1 341 ? -36.618 6.857 74.812 1.00 94.56 341 ARG A N 1
ATOM 2801 C CA . ARG A 1 341 ? -37.568 6.252 75.760 1.00 94.56 341 ARG A CA 1
ATOM 2802 C C . ARG A 1 341 ? -37.124 6.443 77.207 1.00 94.56 341 ARG A C 1
ATOM 2804 O O . ARG A 1 341 ? -37.969 6.771 78.030 1.00 94.56 341 ARG A O 1
ATOM 2811 N N . LEU A 1 342 ? -35.837 6.259 77.501 1.00 92.88 342 LEU A N 1
ATOM 2812 C CA . LEU A 1 342 ? -35.270 6.505 78.829 1.00 92.88 342 LEU A CA 1
ATOM 2813 C C . LEU A 1 342 ? -35.444 7.970 79.232 1.00 92.88 342 LEU A C 1
ATOM 2815 O O . LEU A 1 342 ? -36.022 8.229 80.279 1.00 92.88 342 LEU A O 1
ATOM 2819 N N . ALA A 1 343 ? -35.084 8.910 78.356 1.00 92.25 343 ALA A N 1
ATOM 2820 C CA . ALA A 1 343 ? -35.273 10.340 78.589 1.00 92.25 343 ALA A CA 1
ATOM 2821 C C . ALA A 1 343 ? -36.747 10.697 78.841 1.00 92.25 343 ALA A C 1
ATOM 2823 O O . ALA A 1 343 ? -37.050 11.523 79.694 1.00 92.25 343 ALA A O 1
ATOM 2824 N N . LYS A 1 344 ? -37.686 10.051 78.138 1.00 92.56 344 LYS A N 1
ATOM 2825 C CA . LYS A 1 344 ? -39.122 10.257 78.363 1.00 92.56 344 LYS A CA 1
ATOM 2826 C C . LYS A 1 344 ? -39.584 9.718 79.721 1.00 92.56 344 LYS A C 1
ATOM 2828 O O . LYS A 1 344 ? -40.401 10.360 80.369 1.00 92.56 344 LYS A O 1
ATOM 2833 N N . ILE A 1 345 ? -39.066 8.568 80.153 1.00 90.69 345 ILE A N 1
ATOM 2834 C CA . ILE A 1 345 ? -39.333 8.020 81.492 1.00 90.69 345 ILE A CA 1
ATOM 2835 C C . ILE A 1 345 ? -38.764 8.957 82.563 1.00 90.69 345 ILE A C 1
ATOM 2837 O O . ILE A 1 345 ? -39.455 9.252 83.533 1.00 90.69 345 ILE A O 1
ATOM 2841 N N . GLU A 1 346 ? -37.544 9.462 82.375 1.00 88.94 346 GLU A N 1
ATOM 2842 C CA . GLU A 1 346 ? -36.926 10.453 83.264 1.00 88.94 346 GLU A CA 1
ATOM 2843 C C . GLU A 1 346 ? -37.731 11.759 83.300 1.00 88.94 346 GLU A C 1
ATOM 2845 O O . GLU A 1 346 ? -37.957 12.306 84.374 1.00 88.94 346 GLU A O 1
ATOM 2850 N N . GLU A 1 347 ? -38.231 12.238 82.156 1.00 87.38 347 GLU A N 1
ATOM 2851 C CA . GLU A 1 347 ? -39.096 13.419 82.072 1.00 87.38 347 GLU A CA 1
ATOM 2852 C C . GLU A 1 347 ? -40.452 13.183 82.759 1.00 87.38 347 GLU A C 1
ATOM 2854 O O . GLU A 1 347 ? -40.948 14.066 83.453 1.00 87.38 347 GLU A O 1
ATOM 2859 N N . GLU A 1 348 ? -41.063 12.006 82.601 1.00 84.56 348 GLU A N 1
ATOM 2860 C CA . GLU A 1 348 ? -42.300 11.627 83.299 1.00 84.56 348 GLU A CA 1
ATOM 2861 C C . GLU A 1 348 ? -42.079 11.522 84.818 1.00 84.56 348 GLU A C 1
ATOM 2863 O O . GLU A 1 348 ? -42.904 12.015 85.591 1.00 84.56 348 GLU A O 1
ATOM 2868 N N . GLN A 1 349 ? -40.938 10.980 85.258 1.00 78.31 349 GLN A N 1
ATOM 2869 C CA . GLN A 1 349 ? -40.527 10.985 86.666 1.00 78.31 349 GLN A CA 1
ATOM 2870 C C . GLN A 1 349 ? -40.258 12.404 87.186 1.00 78.31 349 GLN A C 1
ATOM 2872 O O . GLN A 1 349 ? -40.668 12.736 88.297 1.00 78.31 349 GLN A O 1
ATOM 2877 N N . ALA A 1 350 ? -39.635 13.268 86.383 1.00 74.81 350 ALA A N 1
ATOM 2878 C CA . ALA A 1 350 ? -39.398 14.666 86.727 1.00 74.81 350 ALA A CA 1
ATOM 2879 C C . ALA A 1 350 ? -40.704 15.478 86.779 1.00 74.81 350 ALA A C 1
ATOM 2881 O O . ALA A 1 350 ? -40.871 16.308 87.667 1.00 74.81 350 ALA A O 1
ATOM 2882 N N . LYS A 1 351 ? -41.670 15.207 85.889 1.00 66.69 351 LYS A N 1
ATOM 2883 C CA . LYS A 1 351 ? -43.020 15.807 85.906 1.00 66.69 351 LYS A CA 1
ATOM 2884 C C . LYS A 1 351 ? -43.840 15.378 87.119 1.00 66.69 351 LYS A C 1
ATOM 2886 O O . LYS A 1 351 ? -44.631 16.172 87.613 1.00 66.69 351 LYS A O 1
ATOM 2891 N N . LEU A 1 352 ? -43.634 14.163 87.625 1.00 61.22 352 LEU A N 1
ATOM 2892 C CA . LEU A 1 352 ? -44.182 13.723 88.913 1.00 61.22 352 LEU A CA 1
ATOM 2893 C C . LEU A 1 352 ? -43.521 14.430 90.115 1.00 61.22 352 LEU A C 1
ATOM 2895 O O . LEU A 1 352 ? -44.094 14.416 91.203 1.00 61.22 352 LEU A O 1
ATOM 2899 N N . ALA A 1 353 ? -42.354 15.059 89.931 1.00 53.94 353 ALA A N 1
ATOM 2900 C CA . ALA A 1 353 ? -41.554 15.676 90.992 1.00 53.94 353 ALA A CA 1
ATOM 2901 C C . ALA A 1 353 ? -41.493 17.222 90.959 1.00 53.94 353 ALA A C 1
ATOM 2903 O O . ALA A 1 353 ? -40.995 17.816 91.916 1.00 53.94 353 ALA A O 1
ATOM 2904 N N . ALA A 1 354 ? -41.979 17.896 89.908 1.00 43.34 354 ALA A N 1
ATOM 2905 C CA . ALA A 1 354 ? -41.740 19.330 89.696 1.00 43.34 354 ALA A CA 1
ATOM 2906 C C . ALA A 1 354 ? -43.025 20.199 89.714 1.00 43.34 354 ALA A C 1
ATOM 2908 O O . ALA A 1 354 ? -43.992 19.872 89.022 1.00 43.34 354 ALA A O 1
ATOM 2909 N N . PRO A 1 355 ? -43.042 21.340 90.441 1.00 45.34 355 PRO A N 1
ATOM 2910 C CA . PRO A 1 355 ? -44.128 22.319 90.402 1.00 45.34 355 PRO A CA 1
ATOM 2911 C C . PRO A 1 355 ? -44.175 23.079 89.066 1.00 45.34 355 PRO A C 1
ATOM 2913 O O . PRO A 1 355 ? -43.148 23.400 88.471 1.00 45.34 355 PRO A O 1
ATOM 2916 N N . ILE A 1 356 ? -45.399 23.379 88.635 1.00 44.28 356 ILE A N 1
ATOM 2917 C CA . ILE A 1 356 ? -45.789 23.965 87.346 1.00 44.28 356 ILE A CA 1
ATOM 2918 C C . ILE A 1 356 ? -45.119 25.333 87.111 1.00 44.28 356 ILE A C 1
ATOM 2920 O O . ILE A 1 356 ? -45.389 26.283 87.842 1.00 44.28 356 ILE A O 1
ATOM 2924 N N . VAL A 1 357 ? -44.311 25.449 86.047 1.00 46.34 357 VAL A N 1
ATOM 2925 C CA . VAL A 1 357 ? -43.844 26.724 85.466 1.00 46.34 357 VAL A CA 1
ATOM 2926 C C . VAL A 1 357 ? -43.926 26.641 83.931 1.00 46.34 357 VAL A C 1
ATOM 2928 O O . VAL A 1 357 ? -43.469 25.669 83.329 1.00 46.34 357 VAL A O 1
ATOM 2931 N N . GLU A 1 358 ? -44.556 27.646 83.314 1.00 47.72 358 GLU A N 1
ATOM 2932 C CA . GLU A 1 358 ? -44.863 27.768 81.875 1.00 47.72 358 GLU A CA 1
ATOM 2933 C C . GLU A 1 358 ? -43.629 28.010 80.975 1.00 47.72 358 GLU A C 1
ATOM 2935 O O . GLU A 1 358 ? -42.724 28.743 81.381 1.00 47.72 358 GLU A O 1
ATOM 2940 N N . PRO A 1 359 ? -43.617 27.507 79.716 1.00 44.19 359 PRO A N 1
ATOM 2941 C CA . PRO A 1 359 ? -42.621 27.899 78.716 1.00 44.19 359 PRO A CA 1
ATOM 2942 C C . PRO A 1 359 ? -43.178 28.674 77.483 1.00 44.19 359 PRO A C 1
ATOM 2944 O O . PRO A 1 359 ? -44.367 28.580 77.172 1.00 44.19 359 PRO A O 1
ATOM 2947 N N . PRO A 1 360 ? -42.311 29.411 76.741 1.00 46.84 360 PRO A N 1
ATOM 2948 C CA . PRO A 1 360 ? -42.659 30.403 75.707 1.00 46.84 360 PRO A CA 1
ATOM 2949 C C . PRO A 1 360 ? -42.511 29.869 74.241 1.00 46.84 360 PRO A C 1
ATOM 2951 O O . PRO A 1 360 ? -42.251 28.678 74.052 1.00 46.84 360 PRO A O 1
ATOM 2954 N N . PRO A 1 361 ? -42.740 30.685 73.174 1.00 48.16 361 PRO A N 1
ATOM 2955 C CA . PRO A 1 361 ? -43.317 30.225 71.900 1.00 48.16 361 PRO A CA 1
ATOM 2956 C C . PRO A 1 361 ? -42.332 29.846 70.768 1.00 48.16 361 PRO A C 1
ATOM 2958 O O . PRO A 1 361 ? -41.177 30.262 70.721 1.00 48.16 361 PRO A O 1
ATOM 2961 N N . LYS A 1 362 ? -42.866 29.061 69.813 1.00 46.09 362 LYS A N 1
ATOM 2962 C CA . LYS A 1 362 ? -42.230 28.455 68.620 1.00 46.09 362 LYS A CA 1
ATOM 2963 C C . LYS A 1 362 ? -41.869 29.457 67.509 1.00 46.09 362 LYS A C 1
ATOM 2965 O O . LYS A 1 362 ? -42.705 30.265 67.115 1.00 46.09 362 LYS A O 1
ATOM 2970 N N . VAL A 1 363 ? -40.694 29.272 66.892 1.00 44.84 363 VAL A N 1
ATOM 2971 C CA . VAL A 1 363 ? -40.261 29.931 65.638 1.00 44.84 363 VAL A CA 1
ATOM 2972 C C . VAL A 1 363 ? -40.050 28.888 64.525 1.00 44.84 363 VAL A C 1
ATOM 2974 O O . VAL A 1 363 ? -39.529 27.801 64.770 1.00 44.84 363 VAL A O 1
ATOM 2977 N N . ALA A 1 364 ? -40.498 29.217 63.308 1.00 51.72 364 ALA A N 1
ATOM 2978 C CA . ALA A 1 364 ? -40.540 28.365 62.112 1.00 51.72 364 ALA A CA 1
ATOM 2979 C C . ALA A 1 364 ? -39.205 28.307 61.323 1.00 51.72 364 ALA A C 1
ATOM 2981 O O . ALA A 1 364 ? -38.445 29.276 61.360 1.00 51.72 364 ALA A O 1
ATOM 2982 N N . PRO A 1 365 ? -38.918 27.231 60.550 1.00 48.19 365 PRO A N 1
ATOM 2983 C CA . PRO A 1 365 ? -37.677 27.117 59.787 1.00 48.19 365 PRO A CA 1
ATOM 2984 C C . PRO A 1 365 ? -37.797 27.614 58.333 1.00 48.19 365 PRO A C 1
ATOM 2986 O O . PRO A 1 365 ? -38.740 27.307 57.603 1.00 48.19 365 PRO A O 1
ATOM 2989 N N . VAL A 1 366 ? -36.765 28.347 57.911 1.00 46.22 366 VAL A N 1
ATOM 2990 C C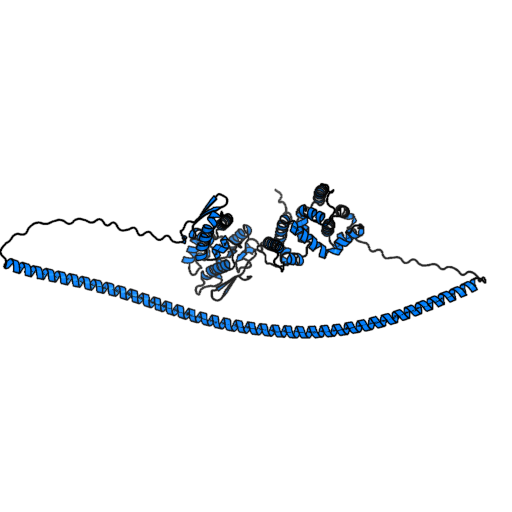A . VAL A 1 366 ? -36.547 28.921 56.574 1.00 46.22 366 VAL A CA 1
ATOM 2991 C C . VAL A 1 366 ? -35.952 27.874 55.615 1.00 46.22 366 VAL A C 1
ATOM 2993 O O . VAL A 1 366 ? -34.958 27.221 55.935 1.00 46.22 366 VAL A O 1
ATOM 2996 N N . ARG A 1 367 ? -36.529 27.735 54.409 1.00 44.91 367 ARG A N 1
ATOM 2997 C CA . ARG A 1 367 ? -36.007 26.915 53.292 1.00 44.91 367 ARG A CA 1
ATOM 2998 C C . ARG A 1 367 ? -34.809 27.602 52.614 1.00 44.91 367 ARG A C 1
ATOM 3000 O O . ARG A 1 367 ? -34.936 28.734 52.159 1.00 44.91 367 ARG A O 1
ATOM 3007 N N . LYS A 1 368 ? -33.677 26.897 52.475 1.00 42.97 368 LYS A N 1
ATOM 3008 C CA . LYS A 1 368 ? -32.516 27.306 51.656 1.00 42.97 368 LYS A CA 1
ATOM 3009 C C . LYS A 1 368 ? -32.624 26.745 50.231 1.00 42.97 368 LYS A C 1
ATOM 3011 O O . LYS A 1 368 ? -32.841 25.549 50.056 1.00 42.97 368 LYS A O 1
ATOM 3016 N N . ALA A 1 369 ? -32.439 27.610 49.234 1.00 47.19 369 ALA A N 1
ATOM 3017 C CA . ALA A 1 369 ? -32.284 27.257 47.825 1.00 47.19 369 ALA A CA 1
ATOM 3018 C C . ALA A 1 369 ? -30.857 26.748 47.548 1.00 47.19 369 ALA A C 1
ATOM 3020 O O . ALA A 1 369 ? -29.885 27.343 48.010 1.00 47.19 369 ALA A O 1
ATOM 3021 N N . ALA A 1 370 ? -30.740 25.647 46.803 1.00 44.41 370 ALA A N 1
ATOM 3022 C CA . ALA A 1 370 ? -29.471 25.044 46.408 1.00 44.41 370 ALA A CA 1
ATOM 3023 C C . ALA A 1 370 ? -29.082 25.495 44.990 1.00 44.41 370 ALA A C 1
ATOM 3025 O O . ALA A 1 370 ? -29.630 25.010 44.003 1.00 44.41 370 ALA A O 1
ATOM 3026 N N . THR A 1 371 ? -28.121 26.411 44.887 1.00 47.19 371 THR A N 1
ATOM 3027 C CA . THR A 1 371 ? -27.393 26.734 43.654 1.00 47.19 371 THR A CA 1
ATOM 3028 C C . THR A 1 371 ? -26.138 25.863 43.582 1.00 47.19 371 THR A C 1
ATOM 3030 O O . THR A 1 371 ? -25.115 26.151 44.198 1.00 47.19 371 THR A O 1
ATOM 3033 N N . GLY A 1 372 ? -26.228 24.742 42.864 1.00 48.56 372 GLY A N 1
ATOM 3034 C CA . GLY A 1 372 ? -25.072 23.894 42.571 1.00 48.56 372 GLY A CA 1
ATOM 3035 C C . GLY A 1 372 ? -24.257 24.452 41.392 1.00 48.56 372 GLY A C 1
ATOM 3036 O O . GLY A 1 372 ? -24.857 24.842 40.391 1.00 48.56 372 GLY A O 1
ATOM 3037 N N . PRO A 1 373 ? -22.914 24.483 41.460 1.00 52.06 373 PRO A N 1
ATOM 3038 C CA . PRO A 1 373 ? -22.073 24.918 40.349 1.00 52.06 373 PRO A CA 1
ATOM 3039 C C . PRO A 1 373 ? -22.124 23.900 39.199 1.00 52.06 373 PRO A C 1
ATOM 3041 O O . PRO A 1 373 ? -21.768 22.730 39.364 1.00 52.06 373 PRO A O 1
ATOM 3044 N N . THR A 1 374 ? -22.533 24.344 38.010 1.00 55.03 374 THR A N 1
ATOM 3045 C CA . THR A 1 374 ? -22.392 23.592 36.757 1.00 55.03 374 THR A CA 1
ATOM 3046 C C . THR A 1 374 ? -20.911 23.346 36.481 1.00 55.03 374 THR A C 1
ATOM 3048 O O . THR A 1 374 ? -20.174 24.257 36.108 1.00 55.03 374 THR A O 1
ATOM 3051 N N . LYS A 1 375 ? -20.453 22.105 36.686 1.00 65.56 375 LYS A N 1
ATOM 3052 C CA . LYS A 1 375 ? -19.112 21.658 36.292 1.00 65.56 375 LYS A CA 1
ATOM 3053 C C . LYS A 1 375 ? -18.961 21.837 34.781 1.00 65.56 375 LYS A C 1
ATOM 3055 O O . LYS A 1 375 ? -19.588 21.105 34.019 1.00 65.56 375 LYS A O 1
ATOM 3060 N N . ALA A 1 376 ? -18.116 22.780 34.366 1.00 70.06 376 ALA A N 1
ATOM 3061 C CA . ALA A 1 376 ? -17.685 22.909 32.980 1.00 70.06 376 ALA A CA 1
ATOM 3062 C C . ALA A 1 376 ? -17.123 21.558 32.513 1.00 70.06 376 ALA A C 1
ATOM 3064 O O . ALA A 1 376 ? -16.140 21.047 33.057 1.00 70.06 376 ALA A O 1
ATOM 3065 N N . THR A 1 377 ? -17.802 20.935 31.556 1.00 78.31 377 THR A N 1
ATOM 3066 C CA . THR A 1 377 ? -17.383 19.663 30.976 1.00 78.31 377 THR A CA 1
ATOM 3067 C C . THR A 1 377 ? -16.109 19.936 30.183 1.00 78.31 377 THR A C 1
ATOM 3069 O O . THR A 1 377 ? -16.116 20.762 29.274 1.00 78.31 377 THR A O 1
ATOM 3072 N N . LYS A 1 378 ? -14.990 19.305 30.554 1.00 86.44 378 LYS A N 1
ATOM 3073 C CA . LYS A 1 378 ? -13.737 19.430 29.799 1.00 86.44 378 LYS A CA 1
ATOM 3074 C C . LYS A 1 378 ? -13.982 18.900 28.384 1.00 86.44 378 LYS A C 1
ATOM 3076 O O . LYS A 1 378 ? -14.195 17.702 28.218 1.00 86.44 378 LYS A O 1
ATOM 3081 N N . ILE A 1 379 ? -13.996 19.794 27.396 1.00 87.38 379 ILE A N 1
ATOM 3082 C CA . ILE A 1 379 ? -14.115 19.433 25.980 1.00 87.38 379 ILE A CA 1
ATOM 3083 C C . ILE A 1 379 ? -12.882 18.603 25.614 1.00 87.38 379 ILE A C 1
ATOM 3085 O O . ILE A 1 379 ? -11.763 18.950 25.998 1.00 87.38 379 ILE A O 1
ATOM 3089 N N . SER A 1 380 ? -13.084 17.475 24.930 1.00 93.38 380 SER A N 1
ATOM 3090 C CA . SER A 1 380 ? -11.969 16.641 24.486 1.00 93.38 380 SER A CA 1
ATOM 3091 C C . SER A 1 380 ? -11.095 17.430 23.505 1.00 93.38 380 SER A C 1
ATOM 3093 O O . SER A 1 380 ? -11.641 18.087 22.619 1.00 93.38 380 SER A O 1
ATOM 3095 N N . PRO A 1 381 ? -9.760 17.312 23.575 1.00 92.06 381 PRO A N 1
ATOM 3096 C CA . PRO A 1 381 ? -8.849 17.880 22.578 1.00 92.06 381 PRO A CA 1
ATOM 3097 C C . PRO A 1 381 ? -9.179 17.510 21.117 1.00 92.06 381 PRO A C 1
ATOM 3099 O O . PRO A 1 381 ? -8.798 18.234 20.202 1.00 92.06 381 PRO A O 1
ATOM 3102 N N . LEU A 1 382 ? -9.884 16.397 20.879 1.00 94.38 382 LEU A N 1
ATOM 3103 C CA . LEU A 1 382 ? -10.303 15.966 19.537 1.00 94.38 382 LEU A CA 1
ATOM 3104 C C . LEU A 1 382 ? -11.553 16.682 19.009 1.00 94.38 382 LEU A C 1
ATOM 3106 O O . LEU A 1 382 ? -11.805 16.642 17.805 1.00 94.38 382 LEU A O 1
ATOM 3110 N N . ASP A 1 383 ? -12.324 17.300 19.904 1.00 96.25 383 ASP A N 1
ATOM 3111 C CA . ASP A 1 383 ? -13.566 18.021 19.603 1.00 96.25 383 ASP A CA 1
ATOM 3112 C C . ASP A 1 383 ? -13.324 19.538 19.454 1.00 96.25 383 ASP A C 1
ATOM 3114 O O . ASP A 1 383 ? -14.258 20.316 19.261 1.00 96.25 383 ASP A O 1
ATOM 3118 N N . GLU A 1 384 ? -12.058 19.966 19.521 1.00 95.38 384 GLU A N 1
ATOM 3119 C CA . GLU A 1 384 ? -11.635 21.317 19.167 1.00 95.38 384 GLU A CA 1
ATOM 3120 C C . GLU A 1 384 ? -11.886 21.568 17.673 1.00 95.38 384 GLU A C 1
ATOM 3122 O O . GLU A 1 384 ? -11.500 20.773 16.811 1.00 95.38 384 GLU A O 1
ATOM 3127 N N . ILE A 1 385 ? -12.568 22.673 17.369 1.00 97.12 385 ILE A N 1
ATOM 3128 C CA . ILE A 1 385 ? -12.918 23.052 16.001 1.00 97.12 385 ILE A CA 1
ATOM 3129 C C . ILE A 1 385 ? -11.768 23.862 15.418 1.00 97.12 385 ILE A C 1
ATOM 3131 O O . ILE A 1 385 ? -11.544 25.005 15.821 1.00 97.12 385 ILE A O 1
ATOM 3135 N N . PHE A 1 386 ? -11.097 23.302 14.420 1.00 95.50 386 PHE A N 1
ATOM 3136 C CA . PHE A 1 386 ? -10.079 24.006 13.661 1.00 95.50 386 PHE A CA 1
ATOM 3137 C C . PHE A 1 386 ? -10.732 24.781 12.519 1.00 95.50 386 PHE A C 1
ATOM 3139 O O . PHE A 1 386 ? -11.654 24.290 11.866 1.00 95.50 386 PHE A O 1
ATOM 3146 N N . ARG A 1 387 ? -10.269 26.019 12.325 1.00 95.81 387 ARG A N 1
ATOM 3147 C CA . ARG A 1 387 ? -10.728 26.937 11.279 1.00 95.81 387 ARG A CA 1
ATOM 3148 C C . ARG A 1 387 ? -9.527 27.620 10.646 1.00 95.81 387 ARG A C 1
ATOM 3150 O O . ARG A 1 387 ? -8.734 28.233 11.370 1.00 95.81 387 ARG A O 1
ATOM 3157 N N . TRP A 1 388 ? -9.410 27.525 9.332 1.00 93.44 388 TRP A N 1
ATOM 3158 C CA . TRP A 1 388 ? -8.392 28.230 8.559 1.00 93.44 388 TRP A CA 1
ATOM 3159 C C . TRP A 1 388 ? -8.920 28.577 7.168 1.00 93.44 388 TRP A C 1
ATOM 3161 O O . TRP A 1 388 ? -9.880 27.967 6.693 1.00 93.44 388 TRP A O 1
ATOM 3171 N N . MET A 1 389 ? -8.302 29.569 6.532 1.00 89.25 389 MET A N 1
ATOM 3172 C CA . MET A 1 389 ? -8.616 29.930 5.150 1.00 89.25 389 MET A CA 1
ATOM 3173 C C . MET A 1 389 ? -7.754 29.106 4.191 1.00 89.25 389 MET A C 1
ATOM 3175 O O . MET A 1 389 ? -6.531 29.071 4.343 1.00 89.25 389 MET A O 1
ATOM 3179 N N . ALA A 1 390 ? -8.388 28.476 3.204 1.00 86.00 390 ALA A N 1
ATOM 3180 C CA . ALA A 1 390 ? -7.727 27.810 2.087 1.00 86.00 390 ALA A CA 1
ATOM 3181 C C . ALA A 1 390 ? -8.408 28.228 0.781 1.00 86.00 390 ALA A C 1
ATOM 3183 O O . ALA A 1 390 ? -9.630 28.131 0.667 1.00 86.00 390 ALA A O 1
ATOM 3184 N N . ASP A 1 391 ? -7.637 28.764 -0.166 1.00 84.62 391 ASP A N 1
ATOM 3185 C CA . ASP A 1 391 ? -8.126 29.250 -1.467 1.00 84.62 391 ASP A CA 1
ATOM 3186 C C . ASP A 1 391 ? -9.342 30.195 -1.377 1.00 84.62 391 ASP A C 1
ATOM 3188 O O . ASP A 1 391 ? -10.261 30.156 -2.190 1.00 84.62 391 ASP A O 1
ATOM 3192 N N . GLY A 1 392 ? -9.378 31.051 -0.350 1.00 84.56 392 GLY A N 1
ATOM 3193 C CA . GLY A 1 392 ? -10.476 32.002 -0.132 1.00 84.56 392 GLY A CA 1
ATOM 3194 C C . GLY A 1 392 ? -11.732 31.413 0.524 1.00 84.56 392 GLY A C 1
ATOM 3195 O O . GLY A 1 392 ? -12.677 32.157 0.785 1.00 84.56 392 GLY A O 1
ATOM 3196 N N . HIS A 1 393 ? -11.735 30.123 0.865 1.00 86.69 393 HIS A N 1
ATOM 3197 C CA . HIS A 1 393 ? -12.824 29.453 1.572 1.00 86.69 393 HIS A CA 1
ATOM 3198 C C . HIS A 1 393 ? -12.434 29.100 3.015 1.00 86.69 393 HIS A C 1
ATOM 3200 O O . HIS A 1 393 ? -11.297 28.724 3.300 1.00 86.69 393 HIS A O 1
ATOM 3206 N N . GLU A 1 394 ? -13.386 29.216 3.945 1.00 93.50 394 GLU A N 1
ATOM 3207 C CA . GLU A 1 394 ? -13.193 28.771 5.330 1.00 93.50 394 GLU A CA 1
ATOM 3208 C C . GLU A 1 394 ? -13.312 27.242 5.392 1.00 93.50 394 GLU A C 1
ATOM 3210 O O . GLU A 1 394 ? -14.374 26.678 5.122 1.00 93.50 394 GLU A O 1
ATOM 3215 N N . PHE A 1 395 ? -12.234 26.567 5.787 1.00 94.69 395 PHE A N 1
ATOM 3216 C CA . PHE A 1 395 ? -12.251 25.141 6.084 1.00 94.69 395 PHE A CA 1
ATOM 3217 C C . PHE A 1 395 ? -12.446 24.939 7.589 1.00 94.69 395 PHE A C 1
ATOM 3219 O O . PHE A 1 395 ? -11.647 25.415 8.401 1.00 94.69 395 PHE A O 1
ATOM 3226 N N . ARG A 1 396 ? -13.524 24.244 7.972 1.00 96.81 396 ARG A N 1
ATOM 3227 C CA . ARG A 1 396 ? -13.912 24.021 9.371 1.00 96.81 396 ARG A CA 1
ATOM 3228 C C . ARG A 1 396 ? -14.091 22.535 9.650 1.00 96.81 396 ARG A C 1
ATOM 3230 O O . ARG A 1 396 ? -15.000 21.922 9.103 1.00 96.81 396 ARG A O 1
ATOM 3237 N N . ILE A 1 397 ? -13.279 21.982 10.550 1.00 97.75 397 ILE A N 1
ATOM 3238 C CA . ILE A 1 397 ? -13.362 20.567 10.930 1.00 97.75 397 ILE A CA 1
ATOM 3239 C C . ILE A 1 397 ? -12.805 20.303 12.334 1.00 97.75 397 ILE A C 1
ATOM 3241 O O . ILE A 1 397 ? -11.954 21.042 12.831 1.00 97.75 397 ILE A O 1
ATOM 3245 N N . THR A 1 398 ? -13.261 19.229 12.977 1.00 97.69 398 THR A N 1
ATOM 3246 C CA . THR A 1 398 ? -12.631 18.688 14.197 1.00 97.69 398 THR A CA 1
ATOM 3247 C C . THR A 1 398 ? -11.696 17.523 13.864 1.00 97.69 398 THR A C 1
ATOM 3249 O O . THR A 1 398 ? -11.917 16.799 12.893 1.00 97.69 398 THR A O 1
ATOM 3252 N N . ALA A 1 399 ? -10.674 17.268 14.687 1.00 97.44 399 ALA A N 1
ATOM 3253 C CA . ALA A 1 399 ? -9.796 16.109 14.478 1.00 97.44 399 ALA A CA 1
ATOM 3254 C C . ALA A 1 399 ? -10.587 14.785 14.496 1.00 97.44 399 ALA A C 1
ATOM 3256 O O . ALA A 1 399 ? -10.331 13.894 13.686 1.00 97.44 399 ALA A O 1
ATOM 3257 N N . ARG A 1 400 ? -11.603 14.675 15.366 1.00 97.19 400 ARG A N 1
ATOM 3258 C CA . ARG A 1 400 ? -12.481 13.497 15.430 1.00 97.19 400 ARG A CA 1
ATOM 3259 C C . ARG A 1 400 ? -13.270 13.281 14.140 1.00 97.19 400 ARG A C 1
ATOM 3261 O O . ARG A 1 400 ? -13.406 12.147 13.691 1.00 97.19 400 ARG A O 1
ATOM 3268 N N . GLU A 1 401 ? -13.831 14.344 13.578 1.00 97.31 401 GLU A N 1
ATOM 3269 C CA . GLU A 1 401 ? -14.599 14.279 12.334 1.00 97.31 401 GLU A CA 1
ATOM 3270 C C . GLU A 1 401 ? -13.712 13.871 11.159 1.00 97.31 401 GLU A C 1
ATOM 3272 O O . GLU A 1 401 ? -14.067 12.937 10.443 1.00 97.31 401 GLU A O 1
ATOM 3277 N N . ALA A 1 402 ? -12.520 14.465 11.039 1.00 97.56 402 ALA A N 1
ATOM 3278 C CA . ALA A 1 402 ? -11.546 14.079 10.023 1.00 97.56 402 ALA A CA 1
ATOM 3279 C C . ALA A 1 402 ? -11.203 12.584 10.112 1.00 97.56 402 ALA A C 1
ATOM 3281 O O . ALA A 1 402 ? -11.316 11.868 9.121 1.00 97.56 402 ALA A O 1
ATOM 3282 N N . ILE A 1 403 ? -10.883 12.082 11.310 1.00 96.62 403 ILE A N 1
ATOM 3283 C CA . ILE A 1 403 ? -10.588 10.658 11.528 1.00 96.62 403 ILE A CA 1
ATOM 3284 C C . ILE A 1 403 ? -11.768 9.773 11.114 1.00 96.62 403 ILE A C 1
ATOM 3286 O O . ILE A 1 403 ? -11.558 8.786 10.418 1.00 96.62 403 ILE A O 1
ATOM 3290 N N . ARG A 1 404 ? -13.012 10.143 11.449 1.00 95.44 404 ARG A N 1
ATOM 3291 C CA . ARG A 1 404 ? -14.201 9.375 11.031 1.00 95.44 404 ARG A CA 1
ATOM 3292 C C . ARG A 1 404 ? -14.358 9.308 9.513 1.00 95.44 404 ARG A C 1
ATOM 3294 O O . ARG A 1 404 ? -14.753 8.261 9.010 1.00 95.44 404 ARG A O 1
ATOM 3301 N N . HIS A 1 405 ? -14.092 10.394 8.789 1.00 96.69 405 HIS A N 1
ATOM 3302 C CA . HIS A 1 405 ? -14.117 10.371 7.323 1.00 96.69 405 HIS A CA 1
ATOM 3303 C C . HIS A 1 405 ? -13.007 9.472 6.761 1.00 96.69 405 HIS A C 1
ATOM 3305 O O . HIS A 1 405 ? -13.259 8.657 5.874 1.00 96.69 405 HIS A O 1
ATOM 3311 N N . LEU A 1 406 ? -11.799 9.545 7.326 1.00 96.56 406 LEU A N 1
ATOM 3312 C CA . LEU A 1 406 ? -10.677 8.702 6.907 1.00 96.56 406 LEU A CA 1
ATOM 3313 C C . LEU A 1 406 ? -10.895 7.215 7.243 1.00 96.56 406 LEU A C 1
ATOM 3315 O O . LEU A 1 406 ? -10.525 6.345 6.457 1.00 96.56 406 LEU A O 1
ATOM 3319 N N . ASP A 1 407 ? -11.536 6.901 8.369 1.00 93.62 407 ASP A N 1
ATOM 3320 C CA . ASP A 1 407 ? -11.911 5.534 8.749 1.00 93.62 407 ASP A CA 1
ATOM 3321 C C . ASP A 1 407 ? -12.906 4.900 7.773 1.00 93.62 407 ASP A C 1
ATOM 3323 O O . ASP A 1 407 ? -12.805 3.702 7.502 1.00 93.62 407 ASP A O 1
ATOM 3327 N N . LYS A 1 408 ? -13.819 5.710 7.222 1.00 95.12 408 LYS A N 1
ATOM 3328 C CA . LYS A 1 408 ? -14.782 5.318 6.181 1.00 95.12 408 LYS A CA 1
ATOM 3329 C C . LYS A 1 408 ? -14.163 5.181 4.789 1.00 95.12 408 LYS A C 1
ATOM 3331 O O . LYS A 1 408 ? -14.846 4.742 3.872 1.00 95.12 408 LYS A O 1
ATOM 3336 N N . GLY A 1 409 ? -12.907 5.593 4.606 1.00 95.88 409 GLY A N 1
ATOM 3337 C CA . GLY A 1 409 ? -12.292 5.656 3.281 1.00 95.88 409 GLY A CA 1
ATOM 3338 C C . GLY A 1 409 ? -12.890 6.749 2.387 1.00 95.88 409 GLY A C 1
ATOM 3339 O O . GLY A 1 409 ? -12.942 6.574 1.173 1.00 95.88 409 GLY A O 1
ATOM 3340 N N . ASP A 1 410 ? -13.350 7.866 2.962 1.00 96.88 410 ASP A N 1
ATOM 3341 C CA . ASP A 1 410 ? -13.907 8.996 2.209 1.00 96.88 410 ASP A CA 1
ATOM 3342 C C . ASP A 1 410 ? -12.800 9.734 1.431 1.00 96.88 410 ASP A C 1
ATOM 3344 O O . ASP A 1 410 ? -12.131 10.643 1.935 1.00 96.88 410 ASP A O 1
ATOM 3348 N N . ALA A 1 411 ? -12.569 9.285 0.195 1.00 95.31 411 ALA A N 1
ATOM 3349 C CA . ALA A 1 411 ? -11.523 9.810 -0.675 1.00 95.31 411 ALA A CA 1
ATOM 3350 C C . ALA A 1 411 ? -11.764 11.269 -1.087 1.00 95.31 411 ALA A C 1
ATOM 3352 O O . ALA A 1 411 ? -10.805 12.029 -1.221 1.00 95.31 411 ALA A O 1
ATOM 3353 N N . GLU A 1 412 ? -13.026 11.673 -1.249 1.00 94.50 412 GLU A N 1
ATOM 3354 C CA . GLU A 1 412 ? -13.383 13.049 -1.599 1.00 94.50 412 GLU A CA 1
ATOM 3355 C C . GLU A 1 412 ? -13.064 13.999 -0.442 1.00 94.50 412 GLU A C 1
ATOM 3357 O O . GLU A 1 412 ? -12.467 15.060 -0.641 1.00 94.50 412 GLU A O 1
ATOM 3362 N N . PHE A 1 413 ? -13.413 13.613 0.789 1.00 96.38 413 PHE A N 1
ATOM 3363 C CA . PHE A 1 413 ? -13.006 14.352 1.976 1.00 96.38 413 PHE A CA 1
ATOM 3364 C C . PHE A 1 413 ? -11.483 14.475 2.072 1.00 96.38 413 PHE A C 1
ATOM 3366 O O . PHE A 1 413 ? -10.984 15.587 2.238 1.00 96.38 413 PHE A O 1
ATOM 3373 N N . ALA A 1 414 ? -10.749 13.364 1.958 1.00 97.00 414 ALA A N 1
ATOM 3374 C CA . ALA A 1 414 ? -9.296 13.382 2.093 1.00 97.00 414 ALA A CA 1
ATOM 3375 C C . ALA A 1 414 ? -8.639 14.294 1.051 1.00 97.00 414 ALA A C 1
ATOM 3377 O O . ALA A 1 414 ? -7.779 15.091 1.410 1.00 97.00 414 ALA A O 1
ATOM 3378 N N . PHE A 1 415 ? -9.093 14.239 -0.204 1.00 94.06 415 PHE A N 1
ATOM 3379 C CA . PHE A 1 415 ? -8.603 15.111 -1.268 1.00 94.06 415 PHE A CA 1
ATOM 3380 C C . PHE A 1 415 ? -8.879 16.593 -0.975 1.00 94.06 415 PHE A C 1
ATOM 3382 O O . PHE A 1 415 ? -7.973 17.420 -1.050 1.00 94.06 415 PHE A O 1
ATOM 3389 N N . ARG A 1 416 ? -10.104 16.943 -0.558 1.00 94.56 416 ARG A N 1
ATOM 3390 C CA . ARG A 1 416 ? -10.434 18.326 -0.162 1.00 94.56 416 ARG A CA 1
ATOM 3391 C C . ARG A 1 416 ? -9.616 18.793 1.040 1.00 94.56 416 ARG A C 1
ATOM 3393 O O . ARG A 1 416 ? -9.188 19.941 1.072 1.00 94.56 416 ARG A O 1
ATOM 3400 N N . ALA A 1 417 ? -9.393 17.919 2.018 1.00 95.81 417 ALA A N 1
ATOM 3401 C CA . ALA A 1 417 ? -8.588 18.226 3.192 1.00 95.81 417 ALA A CA 1
ATOM 3402 C C . ALA A 1 417 ? -7.103 18.409 2.836 1.00 95.81 417 ALA A C 1
ATOM 3404 O O . ALA A 1 417 ? -6.482 19.325 3.362 1.00 95.81 417 ALA A O 1
ATOM 3405 N N . GLN A 1 418 ? -6.549 17.597 1.928 1.00 95.81 418 GLN A N 1
ATOM 3406 C CA . GLN A 1 418 ? -5.191 17.767 1.395 1.00 95.81 418 GLN A CA 1
ATOM 3407 C C . GLN A 1 418 ? -5.032 19.138 0.732 1.00 95.81 418 GLN A C 1
ATOM 3409 O O . GLN A 1 418 ? -4.178 19.914 1.155 1.00 95.81 418 GLN A O 1
ATOM 3414 N N . LEU A 1 419 ? -5.914 19.480 -0.216 1.00 92.50 419 LEU A N 1
ATOM 3415 C CA . LEU A 1 419 ? -5.911 20.795 -0.869 1.00 92.50 419 LEU A CA 1
ATOM 3416 C C . LEU A 1 419 ? -6.032 21.931 0.154 1.00 92.50 419 LEU A C 1
ATOM 3418 O O . LEU A 1 419 ? -5.255 22.883 0.131 1.00 92.50 419 LEU A O 1
ATOM 3422 N N . ALA A 1 420 ? -6.945 21.794 1.121 1.00 94.25 420 ALA A N 1
ATOM 3423 C CA . ALA A 1 420 ? -7.123 22.792 2.168 1.00 94.25 420 ALA A CA 1
ATOM 3424 C C . ALA A 1 420 ? -5.891 22.943 3.073 1.00 94.25 420 ALA A C 1
ATOM 3426 O O . ALA A 1 420 ? -5.663 24.022 3.612 1.00 94.25 420 ALA A O 1
ATOM 3427 N N . LEU A 1 421 ? -5.116 21.876 3.281 1.00 95.06 421 LEU A N 1
ATOM 3428 C CA . LEU A 1 421 ? -3.878 21.897 4.060 1.00 95.06 421 LEU A CA 1
ATOM 3429 C C . LEU A 1 421 ? -2.700 22.457 3.252 1.00 95.06 421 LEU A C 1
ATOM 3431 O O . LEU A 1 421 ? -1.800 23.060 3.842 1.00 95.06 421 LEU A O 1
ATOM 3435 N N . GLU A 1 422 ? -2.675 22.261 1.938 1.00 93.81 422 GLU A N 1
ATOM 3436 C CA . GLU A 1 422 ? -1.670 22.829 1.034 1.00 93.81 422 GLU A CA 1
ATOM 3437 C C . GLU A 1 422 ? -1.878 24.337 0.840 1.00 93.81 422 GLU A C 1
ATOM 3439 O O . GLU A 1 422 ? -0.914 25.094 0.941 1.00 93.81 422 GLU A O 1
ATOM 3444 N N . GLY A 1 423 ? -3.129 24.783 0.690 1.00 91.38 423 GLY A N 1
ATOM 3445 C CA . GLY A 1 423 ? -3.513 26.187 0.492 1.00 91.38 423 GLY A CA 1
ATOM 3446 C C . GLY A 1 423 ? -3.604 27.046 1.763 1.00 91.38 423 GLY A C 1
ATOM 3447 O O . GLY A 1 423 ? -4.180 28.133 1.724 1.00 91.38 423 GLY A O 1
ATOM 3448 N N . VAL A 1 424 ? -3.083 26.583 2.907 1.00 92.88 424 VAL A N 1
ATOM 3449 C CA . VAL A 1 424 ? -3.165 27.324 4.183 1.00 92.88 424 VAL A CA 1
ATOM 3450 C C . VAL A 1 424 ? -2.380 28.633 4.106 1.00 92.88 424 VAL A C 1
ATOM 3452 O O . VAL A 1 424 ? -1.173 28.634 3.863 1.00 92.88 424 VAL A O 1
ATOM 3455 N N . ALA A 1 425 ? -3.047 29.749 4.408 1.00 87.56 425 ALA A N 1
ATOM 3456 C CA . ALA A 1 425 ? -2.401 31.055 4.492 1.00 87.56 425 ALA A CA 1
ATOM 3457 C C . ALA A 1 425 ? -1.266 31.075 5.545 1.00 87.56 425 ALA A C 1
ATOM 3459 O O . ALA A 1 425 ? -1.400 30.449 6.601 1.00 87.56 425 ALA A O 1
ATOM 3460 N N . PRO A 1 426 ? -0.185 31.861 5.354 1.00 88.56 426 PRO A N 1
ATOM 3461 C CA . PRO A 1 426 ? 0.941 31.903 6.295 1.00 88.56 426 PRO A CA 1
ATOM 3462 C C . PRO A 1 426 ? 0.551 32.178 7.758 1.00 88.56 426 PRO A C 1
ATOM 3464 O O . PRO A 1 426 ? 1.149 31.618 8.676 1.00 88.56 426 PRO A O 1
ATOM 3467 N N . ALA A 1 427 ? -0.489 32.987 7.983 1.00 89.25 427 ALA A N 1
ATOM 3468 C CA . ALA A 1 427 ? -1.001 33.310 9.317 1.00 89.25 427 ALA A CA 1
ATOM 3469 C C . ALA A 1 427 ? -1.634 32.109 10.055 1.00 89.25 427 ALA A C 1
ATOM 3471 O O . ALA A 1 427 ? -1.713 32.116 11.283 1.00 89.25 427 ALA A O 1
ATOM 3472 N N . ASP A 1 428 ? -2.054 31.067 9.333 1.00 92.25 428 ASP A N 1
ATOM 3473 C CA . ASP A 1 428 ? -2.758 29.901 9.877 1.00 92.25 428 ASP A CA 1
ATOM 3474 C C . ASP A 1 428 ? -1.867 28.644 9.994 1.00 92.25 428 ASP A C 1
ATOM 3476 O O . ASP A 1 428 ? -2.330 27.598 10.459 1.00 92.25 428 ASP A O 1
ATOM 3480 N N . ILE A 1 429 ? -0.569 28.725 9.662 1.00 92.69 429 ILE A N 1
ATOM 3481 C CA . ILE A 1 429 ? 0.371 27.583 9.722 1.00 92.69 429 ILE A CA 1
ATOM 3482 C C . ILE A 1 429 ? 0.403 26.937 11.118 1.00 92.69 429 ILE A C 1
ATOM 3484 O O . ILE A 1 429 ? 0.431 25.710 11.244 1.00 92.69 429 ILE A O 1
ATOM 3488 N N . ALA A 1 430 ? 0.350 27.740 12.185 1.00 94.50 430 ALA A N 1
ATOM 3489 C CA . ALA A 1 430 ? 0.327 27.223 13.554 1.00 94.50 430 ALA A CA 1
ATOM 3490 C C . ALA A 1 430 ? -0.924 26.366 13.832 1.00 94.50 430 ALA A C 1
ATOM 3492 O O . ALA A 1 430 ? -0.822 25.319 14.473 1.00 94.50 430 ALA A O 1
ATOM 3493 N N . LYS A 1 431 ? -2.089 26.761 13.298 1.00 94.44 431 LYS A N 1
ATOM 3494 C CA . LYS A 1 431 ? -3.345 26.006 13.438 1.00 94.44 431 LYS A CA 1
ATOM 3495 C C . LYS A 1 431 ? -3.307 24.711 12.635 1.00 94.44 431 LYS A C 1
ATOM 3497 O O . LYS A 1 431 ? -3.698 23.674 13.164 1.00 94.44 431 LYS A O 1
ATOM 3502 N N . LYS A 1 432 ? -2.776 24.751 11.405 1.00 94.50 432 LYS A N 1
ATOM 3503 C CA . LYS A 1 432 ? -2.517 23.554 10.586 1.00 94.50 432 LYS A CA 1
ATOM 3504 C C . LYS A 1 432 ? -1.657 22.543 11.348 1.00 94.50 432 LYS A C 1
ATOM 3506 O O . LYS A 1 432 ? -2.016 21.373 11.452 1.00 94.50 432 LYS A O 1
ATOM 3511 N N . ASN A 1 433 ? -0.543 22.993 11.924 1.00 95.75 433 ASN A N 1
ATOM 3512 C CA . ASN A 1 433 ? 0.364 22.120 12.669 1.00 95.75 433 ASN A CA 1
ATOM 3513 C C . ASN A 1 433 ? -0.286 21.563 13.942 1.00 95.75 433 ASN A C 1
ATOM 3515 O O . ASN A 1 433 ? -0.100 20.386 14.252 1.00 95.75 433 ASN A O 1
ATOM 3519 N N . ALA A 1 434 ? -1.080 22.368 14.653 1.00 96.50 434 ALA A N 1
ATOM 3520 C CA . ALA A 1 434 ? -1.848 21.903 15.805 1.00 96.50 434 ALA A CA 1
ATOM 3521 C C . ALA A 1 434 ? -2.878 20.832 15.405 1.00 96.50 434 ALA A C 1
ATOM 3523 O O . ALA A 1 434 ? -2.943 19.785 16.047 1.00 96.50 434 ALA A O 1
ATOM 3524 N N . PHE A 1 435 ? -3.612 21.037 14.308 1.00 97.25 435 PHE A N 1
ATOM 3525 C CA . PHE A 1 435 ? -4.559 20.063 13.761 1.00 97.25 435 PHE A CA 1
ATOM 3526 C C . PHE A 1 435 ? -3.878 18.735 13.408 1.00 97.25 435 PHE A C 1
ATOM 3528 O O . PHE A 1 435 ? -4.288 17.680 13.894 1.00 97.25 435 PHE A O 1
ATOM 3535 N N . LEU A 1 436 ? -2.789 18.781 12.633 1.00 97.44 436 LEU A N 1
ATOM 3536 C CA . LEU A 1 436 ? -2.034 17.582 12.261 1.00 97.44 436 LEU A CA 1
ATOM 3537 C C . LEU A 1 436 ? -1.417 16.888 13.480 1.00 97.44 436 LEU A C 1
ATOM 3539 O O . LEU A 1 436 ? -1.361 15.663 13.512 1.00 97.44 436 LEU A O 1
ATOM 3543 N N . THR A 1 437 ? -1.000 17.643 14.500 1.00 97.56 437 THR A N 1
ATOM 3544 C CA . THR A 1 437 ? -0.505 17.073 15.762 1.00 97.56 437 THR A CA 1
ATOM 3545 C C . THR A 1 437 ? -1.613 16.316 16.493 1.00 97.56 437 THR A C 1
ATOM 3547 O O . THR A 1 437 ? -1.397 15.174 16.883 1.00 97.56 437 THR A O 1
ATOM 3550 N N . ARG A 1 438 ? -2.824 16.883 16.592 1.00 96.94 438 ARG A N 1
ATOM 3551 C CA . ARG A 1 438 ? -3.978 16.205 17.213 1.00 96.94 438 ARG A CA 1
ATOM 3552 C C . ARG A 1 438 ? -4.410 14.951 16.462 1.00 96.94 438 ARG A C 1
ATOM 3554 O O . ARG A 1 438 ? -4.812 13.975 17.087 1.00 96.94 438 ARG A O 1
ATOM 3561 N N . ILE A 1 439 ? -4.310 14.954 15.135 1.00 97.31 439 ILE A N 1
ATOM 3562 C CA . ILE A 1 439 ? -4.538 13.752 14.326 1.00 97.31 439 ILE A CA 1
ATOM 3563 C C . ILE A 1 439 ? -3.431 12.714 14.572 1.00 97.31 439 ILE A C 1
ATOM 3565 O O . ILE A 1 439 ? -3.736 11.541 14.791 1.00 97.31 439 ILE A O 1
ATOM 3569 N N . ARG A 1 440 ? -2.160 13.139 14.601 1.00 97.19 440 ARG A N 1
ATOM 3570 C CA . ARG A 1 440 ? -0.998 12.267 14.854 1.00 97.19 440 ARG A CA 1
ATOM 3571 C C . ARG A 1 440 ? -1.060 11.576 16.212 1.00 97.19 440 ARG A C 1
ATOM 3573 O O . ARG A 1 440 ? -0.632 10.434 16.317 1.00 97.19 440 ARG A O 1
ATOM 3580 N N . GLU A 1 441 ? -1.575 12.261 17.232 1.00 96.06 441 GLU A N 1
ATOM 3581 C CA . GLU A 1 441 ? -1.781 11.710 18.579 1.00 96.06 441 GLU A CA 1
ATOM 3582 C C . GLU A 1 441 ? -2.732 10.504 18.592 1.00 96.06 441 GLU A C 1
ATOM 3584 O O . GLU A 1 441 ? -2.683 9.711 19.529 1.00 96.06 441 GLU A O 1
ATOM 3589 N N . GLN A 1 442 ? -3.596 10.362 17.581 1.00 95.94 442 GLN A N 1
ATOM 3590 C CA . GLN A 1 442 ? -4.444 9.180 17.420 1.00 95.94 442 GLN A CA 1
ATOM 3591 C C . GLN A 1 442 ? -3.738 8.095 16.611 1.00 95.94 442 GLN A C 1
ATOM 3593 O O . GLN A 1 442 ? -3.604 6.971 17.085 1.00 95.94 442 GLN A O 1
ATOM 3598 N N . ASP A 1 443 ? -3.289 8.429 15.400 1.00 95.94 443 ASP A N 1
ATOM 3599 C CA . ASP A 1 443 ? -2.543 7.515 14.534 1.00 95.94 443 ASP A CA 1
ATOM 3600 C C . ASP A 1 443 ? -1.758 8.315 13.479 1.00 95.94 443 ASP A C 1
ATOM 3602 O O . ASP A 1 443 ? -2.299 9.203 12.809 1.00 95.94 443 ASP A O 1
ATOM 3606 N N . GLY A 1 444 ? -0.476 7.986 13.294 1.00 96.44 444 GLY A N 1
ATOM 3607 C CA . GLY A 1 444 ? 0.371 8.586 12.261 1.00 96.44 444 GLY A CA 1
ATOM 3608 C C . GLY A 1 444 ? -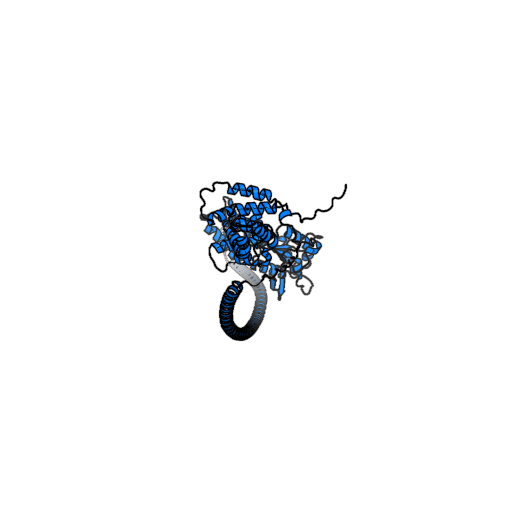0.131 8.327 10.835 1.00 96.44 444 GLY A C 1
ATOM 3609 O O . GLY A 1 444 ? 0.113 9.148 9.949 1.00 96.44 444 GLY A O 1
ATOM 3610 N N . TYR A 1 445 ? -0.888 7.243 10.623 1.00 97.44 445 TYR A N 1
ATOM 3611 C CA . TYR A 1 445 ? -1.519 6.916 9.344 1.00 97.44 445 TYR A CA 1
ATOM 3612 C C . TYR A 1 445 ? -2.401 8.053 8.817 1.00 97.44 445 TYR A C 1
ATOM 3614 O O . TYR A 1 445 ? -2.309 8.408 7.645 1.00 97.44 445 TYR A O 1
ATOM 3622 N N . TYR A 1 446 ? -3.220 8.675 9.665 1.00 97.94 446 TYR A N 1
ATOM 3623 C CA . TYR A 1 446 ? -4.139 9.724 9.215 1.00 97.94 446 TYR A CA 1
ATOM 3624 C C . TYR A 1 446 ? -3.405 10.977 8.744 1.00 97.94 446 TYR A C 1
ATOM 3626 O O . TYR A 1 446 ? -3.818 11.601 7.772 1.00 97.94 446 TYR A O 1
ATOM 3634 N N . VAL A 1 447 ? -2.291 11.328 9.396 1.00 97.75 447 VAL A N 1
ATOM 3635 C CA . VAL A 1 447 ? -1.441 12.427 8.923 1.00 97.75 447 VAL A CA 1
ATOM 3636 C C . VAL A 1 447 ? -0.875 12.088 7.556 1.00 97.75 447 VAL A C 1
ATOM 3638 O O . VAL A 1 447 ? -0.994 12.903 6.653 1.00 97.75 447 VAL A O 1
ATOM 3641 N N . ARG A 1 448 ? -0.349 10.869 7.383 1.00 97.56 448 ARG A N 1
ATOM 3642 C CA . ARG A 1 448 ? 0.156 10.393 6.092 1.00 97.56 448 ARG A CA 1
ATOM 3643 C C . ARG A 1 448 ? -0.902 10.502 4.996 1.00 97.56 448 ARG A C 1
ATOM 3645 O O . ARG A 1 448 ? -0.612 11.048 3.943 1.00 97.56 448 ARG A O 1
ATOM 3652 N N . VAL A 1 449 ? -2.138 10.072 5.255 1.00 97.62 449 VAL A N 1
ATOM 3653 C CA . VAL A 1 449 ? -3.239 10.225 4.289 1.00 97.62 449 VAL A CA 1
ATOM 3654 C C . VAL A 1 449 ? -3.489 11.690 3.930 1.00 97.62 449 VAL A C 1
ATOM 3656 O O . VAL A 1 449 ? -3.807 11.980 2.786 1.00 97.62 449 VAL A O 1
ATOM 3659 N N . LEU A 1 450 ? -3.338 12.620 4.870 1.00 97.50 450 LEU A N 1
ATOM 3660 C CA . LEU A 1 450 ? -3.593 14.046 4.648 1.00 97.50 450 LEU A CA 1
ATOM 3661 C C . LEU A 1 450 ? -2.402 14.829 4.080 1.00 97.50 450 LEU A C 1
ATOM 3663 O O . LEU A 1 450 ? -2.579 15.988 3.714 1.00 97.50 450 LEU A O 1
ATOM 3667 N N . THR A 1 451 ? -1.201 14.249 4.036 1.00 96.12 451 THR A N 1
ATOM 3668 C CA . THR A 1 451 ? 0.017 14.969 3.621 1.00 96.12 451 THR A CA 1
ATOM 3669 C C . THR A 1 451 ? 0.830 14.266 2.543 1.00 96.12 451 THR A C 1
ATOM 3671 O O . THR A 1 451 ? 1.733 14.875 1.983 1.00 96.12 451 THR A O 1
ATOM 3674 N N . GLU A 1 452 ? 0.568 12.991 2.274 1.00 94.38 452 GLU A N 1
ATOM 3675 C CA . GLU A 1 452 ? 1.311 12.187 1.309 1.00 94.38 452 GLU A CA 1
ATOM 3676 C C . GLU A 1 452 ? 0.371 11.571 0.264 1.00 94.38 452 GLU A C 1
ATOM 3678 O O . GLU A 1 452 ? -0.802 11.297 0.543 1.00 94.38 452 GLU A O 1
ATOM 3683 N N . PRO A 1 453 ? 0.878 11.291 -0.948 1.00 89.88 453 PRO A N 1
ATOM 3684 C CA . PRO A 1 453 ? 0.134 10.518 -1.927 1.00 89.88 453 PRO A CA 1
ATOM 3685 C C . PRO A 1 453 ? -0.092 9.086 -1.425 1.00 89.88 453 PRO A C 1
ATOM 3687 O O . PRO A 1 453 ? 0.825 8.412 -0.956 1.00 89.88 453 PRO A O 1
ATOM 3690 N N . THR A 1 454 ? -1.318 8.598 -1.589 1.00 94.88 454 THR A N 1
ATOM 3691 C CA . THR A 1 454 ? -1.741 7.257 -1.166 1.00 94.88 454 THR A CA 1
ATOM 3692 C C . THR A 1 454 ? -2.214 6.412 -2.348 1.00 94.88 454 THR A C 1
ATOM 3694 O O . THR A 1 454 ? -2.387 6.899 -3.475 1.00 94.88 454 THR A O 1
ATOM 3697 N N . GLN A 1 455 ? -2.358 5.106 -2.111 1.00 95.25 455 GLN A N 1
ATOM 3698 C CA . GLN A 1 455 ? -2.834 4.139 -3.101 1.00 95.25 455 GLN A CA 1
ATOM 3699 C C . GLN A 1 455 ? -4.159 3.523 -2.665 1.00 95.25 455 GLN A C 1
ATOM 3701 O O . GLN A 1 455 ? -4.303 3.091 -1.529 1.00 95.25 455 GLN A O 1
ATOM 3706 N N . ARG A 1 456 ? -5.115 3.418 -3.585 1.00 97.81 456 ARG A N 1
ATOM 3707 C CA . ARG A 1 456 ? -6.414 2.797 -3.318 1.00 97.81 456 ARG A CA 1
ATOM 3708 C C . ARG A 1 456 ? -6.289 1.279 -3.170 1.00 97.81 456 ARG A C 1
ATOM 3710 O O . ARG A 1 456 ? -5.643 0.643 -4.004 1.00 97.81 456 ARG A O 1
ATOM 3717 N N . ALA A 1 457 ? -6.958 0.713 -2.168 1.00 98.19 457 ALA A N 1
ATOM 3718 C CA . ALA A 1 457 ? -7.104 -0.725 -1.964 1.00 98.19 457 ALA A CA 1
ATOM 3719 C C . ALA A 1 457 ? -8.587 -1.124 -1.943 1.00 98.19 457 ALA A C 1
ATOM 3721 O O . ALA A 1 457 ? -9.394 -0.523 -1.236 1.00 98.19 457 ALA A O 1
ATOM 3722 N N . LEU A 1 458 ? -8.924 -2.159 -2.706 1.00 98.31 458 LEU A N 1
ATOM 3723 C CA . LEU A 1 458 ? -10.230 -2.808 -2.757 1.00 98.31 458 LEU A CA 1
ATOM 3724 C C . LEU A 1 458 ? -10.090 -4.183 -2.115 1.00 98.31 458 LEU A C 1
ATOM 3726 O O . LEU A 1 458 ? -9.399 -5.042 -2.647 1.00 98.31 458 LEU A O 1
ATOM 3730 N N . VAL A 1 459 ? -10.700 -4.393 -0.960 1.00 98.50 459 VAL A N 1
ATOM 3731 C CA . VAL A 1 459 ? -10.505 -5.598 -0.153 1.00 98.50 459 VAL A CA 1
ATOM 3732 C C . VAL A 1 459 ? -11.725 -6.499 -0.268 1.00 98.50 459 VAL A C 1
ATOM 3734 O O . VAL A 1 459 ? -12.839 -6.078 0.052 1.00 98.50 459 VAL A O 1
ATOM 3737 N N . ASP A 1 460 ? -11.504 -7.757 -0.645 1.00 98.44 460 ASP A N 1
ATOM 3738 C CA . ASP A 1 460 ? -12.502 -8.813 -0.495 1.00 98.44 460 ASP A CA 1
ATOM 3739 C C . ASP A 1 460 ? -12.569 -9.248 0.974 1.00 98.44 460 ASP A C 1
ATOM 3741 O O . ASP A 1 460 ? -11.847 -10.132 1.446 1.00 98.44 460 ASP A O 1
ATOM 3745 N N . ALA A 1 461 ? -13.447 -8.600 1.735 1.00 98.44 461 ALA A N 1
ATOM 3746 C CA . ALA A 1 461 ? -13.567 -8.845 3.163 1.00 98.44 461 ALA A CA 1
ATOM 3747 C C . ALA A 1 461 ? -14.057 -10.268 3.474 1.00 98.44 461 ALA A C 1
ATOM 3749 O O . ALA A 1 461 ? -13.733 -10.805 4.535 1.00 98.44 461 ALA A O 1
ATOM 3750 N N . SER A 1 462 ? -14.797 -10.909 2.563 1.00 98.19 462 SER A N 1
ATOM 3751 C CA . SER A 1 462 ? -15.300 -12.272 2.779 1.00 98.19 462 SER A CA 1
ATOM 3752 C C . SER A 1 462 ? -14.187 -13.296 2.645 1.00 98.19 462 SER A C 1
ATOM 3754 O O . SER A 1 462 ? -14.079 -14.185 3.493 1.00 98.19 462 SER A O 1
ATOM 3756 N N . ASN A 1 463 ? -13.321 -13.137 1.644 1.00 97.94 463 ASN A N 1
ATOM 3757 C CA . ASN A 1 463 ? -12.120 -13.949 1.477 1.00 97.94 463 ASN A CA 1
ATOM 3758 C C . ASN A 1 463 ? -11.165 -13.797 2.669 1.00 97.94 463 ASN A C 1
ATOM 3760 O O . ASN A 1 463 ? -10.706 -14.792 3.233 1.00 97.94 463 ASN A O 1
ATOM 3764 N N . VAL A 1 464 ? -10.950 -12.563 3.132 1.00 98.19 464 VAL A N 1
ATOM 3765 C CA . VAL A 1 464 ? -10.052 -12.265 4.258 1.00 98.19 464 VAL A CA 1
ATOM 3766 C C . VAL A 1 464 ? -10.553 -12.867 5.565 1.00 98.19 464 VAL A C 1
ATOM 3768 O O . VAL A 1 464 ? -9.804 -13.574 6.243 1.00 98.19 464 VAL A O 1
ATOM 3771 N N . VAL A 1 465 ? -11.824 -12.656 5.913 1.00 98.12 465 VAL A N 1
ATOM 3772 C CA . VAL A 1 465 ? -12.408 -13.212 7.145 1.00 98.12 465 VAL A CA 1
ATOM 3773 C C . VAL A 1 465 ? -12.432 -14.745 7.106 1.00 98.12 465 VAL A C 1
ATOM 3775 O O . VAL A 1 465 ? -12.230 -15.384 8.134 1.00 98.12 465 VAL A O 1
ATOM 3778 N N . ARG A 1 466 ? -12.627 -15.363 5.932 1.00 97.38 466 ARG A N 1
ATOM 3779 C CA . ARG A 1 466 ? -12.684 -16.831 5.774 1.00 97.38 466 ARG A CA 1
ATOM 3780 C C . ARG A 1 466 ? -11.327 -17.504 5.549 1.00 97.38 466 ARG A C 1
ATOM 3782 O O . ARG A 1 466 ? -11.291 -18.732 5.464 1.00 97.38 466 ARG A O 1
ATOM 3789 N N . SER A 1 467 ? -10.239 -16.738 5.461 1.00 96.75 467 SER A N 1
ATOM 3790 C CA . SER A 1 467 ? -8.882 -17.266 5.249 1.00 96.75 467 SER A CA 1
ATOM 3791 C C . SER A 1 467 ? -8.433 -18.226 6.357 1.00 96.75 467 SER A C 1
ATOM 3793 O O . SER A 1 467 ? -7.744 -19.209 6.088 1.00 96.75 467 SER A O 1
ATOM 3795 N N . THR A 1 468 ? -8.895 -18.002 7.588 1.00 94.75 468 THR A N 1
ATOM 3796 C CA . THR A 1 468 ? -8.865 -18.975 8.682 1.00 94.75 468 THR A CA 1
ATOM 3797 C C . THR A 1 468 ? -10.288 -19.229 9.165 1.00 94.75 468 THR A C 1
ATOM 3799 O O . THR A 1 468 ? -11.184 -18.395 9.022 1.00 94.75 468 THR A O 1
ATOM 3802 N N . LYS A 1 469 ? -10.516 -20.417 9.727 1.00 92.69 469 LYS A N 1
ATOM 3803 C CA . LYS A 1 469 ? -11.792 -20.773 10.343 1.00 92.69 469 LYS A CA 1
ATOM 3804 C C . LYS A 1 469 ? -11.571 -21.087 11.809 1.00 92.69 469 LYS A C 1
ATOM 3806 O O . LYS A 1 469 ? -10.654 -21.826 12.164 1.00 92.69 469 LYS A O 1
ATOM 3811 N N . THR A 1 470 ? -12.469 -20.582 12.643 1.00 92.88 470 THR A N 1
ATOM 3812 C CA . THR A 1 470 ? -12.579 -21.010 14.037 1.00 92.88 470 THR A CA 1
ATOM 3813 C C . THR A 1 470 ? -12.927 -22.499 14.118 1.00 92.88 470 THR A C 1
ATOM 3815 O O . THR A 1 470 ? -13.394 -23.108 13.151 1.00 92.88 470 THR A O 1
ATOM 3818 N N . ARG A 1 471 ? -12.830 -23.081 15.322 1.00 90.81 471 ARG A N 1
ATOM 3819 C CA . ARG A 1 471 ? -13.289 -24.458 15.597 1.00 90.81 471 ARG A CA 1
ATOM 3820 C C . ARG A 1 471 ? -14.754 -24.732 15.212 1.00 90.81 471 ARG A C 1
ATOM 3822 O O . ARG A 1 471 ? -15.142 -25.886 15.100 1.00 90.81 471 ARG A O 1
ATOM 3829 N N . TYR A 1 472 ? -15.558 -23.682 15.034 1.00 91.00 472 TYR A N 1
ATOM 3830 C CA . TYR A 1 472 ? -16.974 -23.752 14.665 1.00 91.00 472 TYR A CA 1
ATOM 3831 C C . TYR A 1 472 ? -17.231 -23.466 13.179 1.00 91.00 472 TYR A C 1
ATOM 3833 O O . TYR A 1 472 ? -18.376 -23.278 12.782 1.00 91.00 472 TYR A O 1
ATOM 3841 N N . GLY A 1 473 ? -16.183 -23.367 12.357 1.00 95.12 473 GLY A N 1
ATOM 3842 C CA . GLY A 1 473 ? -16.304 -23.097 10.923 1.00 95.12 473 GLY A CA 1
ATOM 3843 C C . GLY A 1 473 ? -16.629 -21.643 10.558 1.00 95.12 473 GLY A C 1
ATOM 3844 O O . GLY A 1 473 ? -16.705 -21.337 9.369 1.00 95.12 473 GLY A O 1
ATOM 3845 N N . LYS A 1 474 ? -16.789 -20.747 11.543 1.00 97.19 474 LYS A N 1
ATOM 3846 C CA . LYS A 1 474 ? -16.954 -19.300 11.321 1.00 97.19 474 LYS A CA 1
ATOM 3847 C C . LYS A 1 474 ? -15.629 -18.662 10.920 1.00 97.19 474 LYS A C 1
ATOM 3849 O O . LYS A 1 474 ? -14.591 -19.076 11.442 1.00 97.19 474 LYS A O 1
ATOM 3854 N N . GLY A 1 475 ? -15.680 -17.665 10.042 1.00 97.19 475 GLY A N 1
ATOM 3855 C CA . GLY A 1 475 ? -14.520 -16.836 9.730 1.00 97.19 475 GLY A CA 1
ATOM 3856 C C . GLY A 1 475 ? -14.167 -15.898 10.886 1.00 97.19 475 GLY A C 1
ATOM 3857 O O . GLY A 1 475 ? -15.003 -15.627 11.749 1.00 97.19 475 GLY A O 1
ATOM 3858 N N . GLU A 1 476 ? -12.924 -15.437 10.911 1.00 97.62 476 GLU A N 1
ATOM 3859 C CA . GLU A 1 476 ? -12.348 -14.673 12.017 1.00 97.62 476 GLU A CA 1
ATOM 3860 C C . GLU A 1 476 ? -12.241 -13.179 11.672 1.00 97.62 476 GLU A C 1
ATOM 3862 O O . GLU A 1 476 ? -11.446 -12.783 10.814 1.00 97.62 476 GLU A O 1
ATOM 3867 N N . LEU A 1 477 ? -13.008 -12.323 12.360 1.00 97.88 477 LEU A N 1
ATOM 3868 C CA . LEU A 1 477 ? -13.013 -10.870 12.129 1.00 97.88 477 LEU A CA 1
ATOM 3869 C C . LEU A 1 477 ? -11.627 -10.243 12.333 1.00 97.88 477 LEU A C 1
ATOM 3871 O O . LEU A 1 477 ? -11.255 -9.303 11.628 1.00 97.88 477 LEU A O 1
ATOM 3875 N N . ARG A 1 478 ? -10.836 -10.792 13.265 1.00 97.69 478 ARG A N 1
ATOM 3876 C CA . ARG A 1 478 ? -9.470 -10.323 13.550 1.00 97.69 478 ARG A CA 1
ATOM 3877 C C . ARG A 1 478 ? -8.580 -10.282 12.307 1.00 97.69 478 ARG A C 1
ATOM 3879 O O . ARG A 1 478 ? -7.736 -9.399 12.216 1.00 97.69 478 ARG A O 1
ATOM 3886 N N . ASN A 1 479 ? -8.785 -11.175 11.334 1.00 98.00 479 ASN A N 1
ATOM 3887 C CA . ASN A 1 479 ? -7.994 -11.178 10.103 1.00 98.00 479 ASN A CA 1
ATOM 3888 C C . ASN A 1 479 ? -8.259 -9.921 9.274 1.00 98.00 479 ASN A C 1
ATOM 3890 O O . ASN A 1 479 ? -7.325 -9.322 8.752 1.00 98.00 479 ASN A O 1
ATOM 3894 N N . LEU A 1 480 ? -9.518 -9.483 9.192 1.00 98.19 480 LEU A N 1
ATOM 3895 C CA . LEU A 1 480 ? -9.888 -8.268 8.468 1.00 98.19 480 LEU A CA 1
ATOM 3896 C C . LEU A 1 480 ? -9.318 -7.018 9.145 1.00 98.19 480 LEU A C 1
ATOM 3898 O O . LEU A 1 480 ? -8.783 -6.141 8.471 1.00 98.19 480 LEU A O 1
ATOM 3902 N N . LEU A 1 481 ? -9.379 -6.963 10.478 1.00 97.69 481 LEU A N 1
ATOM 3903 C CA . LEU A 1 481 ? -8.799 -5.866 11.259 1.00 97.69 481 LEU A CA 1
ATOM 3904 C C . LEU A 1 481 ? -7.273 -5.806 11.109 1.00 97.69 481 LEU A C 1
ATOM 3906 O O . LEU A 1 481 ? -6.712 -4.730 10.906 1.00 97.69 481 LEU A O 1
ATOM 3910 N N . ASN A 1 482 ? -6.601 -6.957 11.152 1.00 97.69 482 ASN A N 1
ATOM 3911 C CA . ASN A 1 482 ? -5.153 -7.038 10.982 1.00 97.69 482 ASN A CA 1
ATOM 3912 C C . ASN A 1 482 ? -4.731 -6.690 9.553 1.00 97.69 482 ASN A C 1
ATOM 3914 O O . ASN A 1 482 ? -3.767 -5.948 9.379 1.00 97.69 482 ASN A O 1
ATOM 3918 N N . LEU A 1 483 ? -5.486 -7.129 8.541 1.00 98.06 483 LEU A N 1
ATOM 3919 C CA . LEU A 1 483 ? -5.255 -6.713 7.160 1.00 98.06 483 LEU A CA 1
ATOM 3920 C C . LEU A 1 483 ? -5.424 -5.200 6.994 1.00 98.06 483 LEU A C 1
ATOM 3922 O O . LEU A 1 483 ? -4.585 -4.562 6.367 1.00 98.06 483 LEU A O 1
ATOM 3926 N N . LYS A 1 484 ? -6.476 -4.604 7.572 1.00 97.81 484 LYS A N 1
ATOM 3927 C CA . LYS A 1 484 ? -6.684 -3.149 7.546 1.00 97.81 484 LYS A CA 1
ATOM 3928 C C . LYS A 1 484 ? -5.487 -2.419 8.158 1.00 97.81 484 LYS A C 1
ATOM 3930 O O . LYS A 1 484 ? -4.983 -1.481 7.548 1.00 97.81 484 LYS A O 1
ATOM 3935 N N . THR A 1 485 ? -5.001 -2.860 9.318 1.00 97.19 485 THR A N 1
ATOM 3936 C CA . THR A 1 485 ? -3.799 -2.298 9.960 1.00 97.19 485 THR A CA 1
ATOM 3937 C C . THR A 1 485 ? -2.560 -2.433 9.074 1.00 97.19 485 THR A C 1
ATOM 3939 O O . THR A 1 485 ? -1.798 -1.477 8.931 1.00 97.19 485 THR A O 1
ATOM 3942 N N . GLU A 1 486 ? -2.376 -3.582 8.427 1.00 97.44 486 GLU A N 1
ATOM 3943 C CA . GLU A 1 486 ? -1.242 -3.811 7.532 1.00 97.44 486 GLU A CA 1
ATOM 3944 C C . GLU A 1 486 ? -1.303 -2.920 6.282 1.00 97.44 486 GLU A C 1
ATOM 3946 O O . GLU A 1 486 ? -0.325 -2.262 5.931 1.00 97.44 486 GLU A O 1
ATOM 3951 N N . LEU A 1 487 ? -2.474 -2.788 5.655 1.00 97.56 487 LEU A N 1
ATOM 3952 C CA . LEU A 1 487 ? -2.683 -1.878 4.526 1.00 97.56 487 LEU A CA 1
ATOM 3953 C C . LEU A 1 487 ? -2.438 -0.412 4.921 1.00 97.56 487 LEU A C 1
ATOM 3955 O O . LEU A 1 487 ? -1.824 0.341 4.163 1.00 97.56 487 LEU A O 1
ATOM 3959 N N . ARG A 1 488 ? -2.837 -0.007 6.134 1.00 97.31 488 ARG A N 1
ATOM 3960 C CA . ARG A 1 488 ? -2.514 1.322 6.683 1.00 97.31 488 ARG A CA 1
ATOM 3961 C C . ARG A 1 488 ? -1.013 1.530 6.831 1.00 97.31 488 ARG A C 1
ATOM 3963 O O . ARG A 1 488 ? -0.500 2.572 6.423 1.00 97.31 488 ARG A O 1
ATOM 3970 N N . ARG A 1 489 ? -0.297 0.534 7.359 1.00 96.19 489 ARG A N 1
ATOM 3971 C CA . ARG A 1 489 ? 1.167 0.556 7.492 1.00 96.19 489 ARG A CA 1
ATOM 3972 C C . ARG A 1 489 ? 1.846 0.733 6.131 1.00 96.19 489 ARG A C 1
ATOM 3974 O O . ARG A 1 489 ? 2.774 1.531 6.003 1.00 96.19 489 ARG A O 1
ATOM 3981 N N . LEU A 1 490 ? 1.347 0.044 5.105 1.00 95.44 490 LEU A N 1
ATOM 3982 C CA . LEU A 1 490 ? 1.835 0.153 3.726 1.00 95.44 490 LEU A CA 1
ATOM 3983 C C . LEU A 1 490 ? 1.469 1.498 3.062 1.00 95.44 490 LEU A C 1
ATOM 3985 O O . LEU A 1 490 ? 2.176 1.960 2.166 1.00 95.44 490 LEU A O 1
ATOM 3989 N N . GLY A 1 491 ? 0.462 2.210 3.576 1.00 96.12 491 GLY A N 1
ATOM 3990 C CA . GLY A 1 491 ? 0.057 3.540 3.099 1.00 96.12 491 GLY A CA 1
ATOM 3991 C C . GLY A 1 491 ? -1.076 3.530 2.088 1.00 96.12 491 GLY A C 1
ATOM 3992 O O . GLY A 1 491 ? -1.195 4.458 1.284 1.00 96.12 491 GLY A O 1
ATOM 3993 N N . PHE A 1 492 ? -1.893 2.480 2.104 1.00 97.88 492 PHE A N 1
ATOM 3994 C CA . PHE A 1 492 ? -3.084 2.425 1.276 1.00 97.88 492 PHE A CA 1
ATOM 3995 C C . PHE A 1 492 ? -4.174 3.342 1.832 1.00 97.88 492 PHE A C 1
ATOM 3997 O O . PHE A 1 492 ? -4.479 3.302 3.021 1.00 97.88 492 PHE A O 1
ATOM 4004 N N . PHE A 1 493 ? -4.772 4.140 0.953 1.00 98.25 493 PHE A N 1
ATOM 4005 C CA . PHE A 1 493 ? -5.999 4.894 1.159 1.00 98.25 493 PHE A CA 1
ATOM 4006 C C . PHE A 1 493 ? -6.614 5.281 -0.212 1.00 98.25 493 PHE A C 1
ATOM 4008 O O . PHE A 1 493 ? -5.874 5.660 -1.123 1.00 98.25 493 PHE A O 1
ATOM 4015 N N . PRO A 1 494 ? -7.948 5.214 -0.384 1.00 98.19 494 PRO A N 1
ATOM 4016 C CA . PRO A 1 494 ? -8.907 4.630 0.551 1.00 98.19 494 PRO A CA 1
ATOM 4017 C C . PRO A 1 494 ? -8.766 3.101 0.616 1.00 98.19 494 PRO A C 1
ATOM 4019 O O . PRO A 1 494 ? -8.262 2.475 -0.318 1.00 98.19 494 PRO A O 1
ATOM 4022 N N . ILE A 1 495 ? -9.198 2.511 1.733 1.00 98.31 495 ILE A N 1
ATOM 4023 C CA . ILE A 1 495 ? -9.303 1.056 1.915 1.00 98.31 495 ILE A CA 1
ATOM 4024 C C . ILE A 1 495 ? -10.794 0.717 1.909 1.00 98.31 495 ILE A C 1
ATOM 4026 O O . ILE A 1 495 ? -11.473 0.892 2.918 1.00 98.31 495 ILE A O 1
ATOM 4030 N N . GLU A 1 496 ? -11.307 0.265 0.769 1.00 98.19 496 GLU A N 1
ATOM 4031 C CA . GLU A 1 496 ? -12.715 -0.100 0.607 1.00 98.19 496 GLU A CA 1
ATOM 4032 C C . GLU A 1 496 ? -12.885 -1.602 0.817 1.00 98.19 496 GLU A C 1
ATOM 4034 O O . GLU A 1 496 ? -12.394 -2.405 0.026 1.00 98.19 496 GLU A O 1
ATOM 4039 N N . MET A 1 497 ? -13.581 -1.990 1.883 1.00 98.50 497 MET A N 1
ATOM 4040 C CA . MET A 1 497 ? -13.845 -3.390 2.210 1.00 98.50 497 MET A CA 1
ATOM 4041 C C . MET A 1 497 ? -15.239 -3.780 1.723 1.00 98.50 497 MET A C 1
ATOM 4043 O O . MET A 1 497 ? -16.229 -3.228 2.200 1.00 98.50 497 MET A O 1
ATOM 4047 N N . VAL A 1 498 ? -15.323 -4.741 0.804 1.00 98.44 498 VAL A N 1
ATOM 4048 C CA . VAL A 1 498 ? -16.588 -5.255 0.259 1.00 98.44 498 VAL A CA 1
ATOM 4049 C C . VAL A 1 498 ? -16.803 -6.681 0.755 1.00 98.44 498 VAL A C 1
ATOM 4051 O O . VAL A 1 498 ? -15.891 -7.504 0.703 1.00 98.44 498 VAL A O 1
ATOM 4054 N N . ALA A 1 499 ? -17.996 -6.982 1.259 1.00 98.44 499 ALA A N 1
ATOM 4055 C CA . ALA A 1 499 ? -18.341 -8.289 1.807 1.00 98.44 499 ALA A CA 1
ATOM 4056 C C . ALA A 1 499 ? -19.640 -8.843 1.215 1.00 98.44 499 ALA A C 1
ATOM 4058 O O . ALA A 1 499 ? -20.588 -8.098 0.974 1.00 98.44 499 ALA A O 1
ATOM 4059 N N . ASP A 1 500 ? -19.718 -10.168 1.089 1.00 98.25 500 ASP A N 1
ATOM 4060 C CA . ASP A 1 500 ? -20.940 -10.886 0.757 1.00 98.25 500 ASP A CA 1
ATOM 4061 C C . ASP A 1 500 ? -22.005 -10.682 1.838 1.00 98.25 500 ASP A C 1
ATOM 4063 O O . ASP A 1 500 ? -21.711 -10.689 3.039 1.00 98.25 500 ASP A O 1
ATOM 4067 N N . ALA A 1 501 ? -23.275 -10.662 1.428 1.00 97.69 501 ALA A N 1
ATOM 4068 C CA . ALA A 1 501 ? -24.415 -10.625 2.348 1.00 97.69 501 ALA A CA 1
ATOM 4069 C C . ALA A 1 501 ? -24.359 -11.739 3.414 1.00 97.69 501 ALA A C 1
ATOM 4071 O O . ALA A 1 501 ? -24.718 -11.531 4.576 1.00 97.69 501 ALA A O 1
ATOM 4072 N N . SER A 1 502 ? -23.859 -12.920 3.032 1.00 97.12 502 SER A N 1
ATOM 4073 C CA . SER A 1 502 ? -23.772 -14.093 3.909 1.00 97.12 502 SER A CA 1
ATOM 4074 C C . SER A 1 502 ? -22.769 -13.945 5.060 1.00 97.12 502 SER A C 1
ATOM 4076 O O . SER A 1 502 ? -22.861 -14.683 6.044 1.00 97.12 502 SER A O 1
ATOM 4078 N N . LEU A 1 503 ? -21.808 -13.013 4.975 1.00 97.50 503 LEU A N 1
ATOM 4079 C CA . LEU A 1 503 ? -20.747 -12.888 5.976 1.00 97.50 503 LEU A CA 1
ATOM 4080 C C . LEU A 1 503 ? -21.287 -12.491 7.357 1.00 97.50 503 LEU A C 1
ATOM 4082 O O . LEU A 1 503 ? -20.774 -12.978 8.363 1.00 97.50 503 LEU A O 1
ATOM 4086 N N . ARG A 1 504 ? -22.384 -11.720 7.410 1.00 96.56 504 ARG A N 1
ATOM 4087 C CA . ARG A 1 504 ? -23.056 -11.295 8.657 1.00 96.56 504 ARG A CA 1
ATOM 4088 C C . ARG A 1 504 ? -23.411 -12.451 9.594 1.00 96.56 504 ARG A C 1
ATOM 4090 O O . ARG A 1 504 ? -23.441 -12.270 10.807 1.00 96.56 504 ARG A O 1
ATOM 4097 N N . HIS A 1 505 ? -23.684 -13.631 9.043 1.00 96.62 505 HIS A N 1
ATOM 4098 C CA . HIS A 1 505 ? -24.061 -14.819 9.814 1.00 96.62 505 HIS A CA 1
ATOM 4099 C C . HIS A 1 505 ? -22.881 -15.770 10.067 1.00 96.62 505 HIS A C 1
ATOM 4101 O O . HIS A 1 505 ? -22.973 -16.655 10.917 1.00 96.62 505 HIS A O 1
ATOM 4107 N N . ASN A 1 506 ? -21.764 -15.568 9.360 1.00 97.06 506 ASN A N 1
ATOM 4108 C CA . ASN A 1 506 ? -20.638 -16.500 9.272 1.00 97.06 506 ASN A CA 1
ATOM 4109 C C . ASN A 1 506 ? -19.318 -15.921 9.812 1.00 97.06 506 ASN A C 1
ATOM 4111 O O . ASN A 1 506 ? -18.242 -16.408 9.460 1.00 97.06 506 ASN A O 1
ATOM 4115 N N . VAL A 1 507 ? -19.398 -14.912 10.680 1.00 97.88 507 VAL A N 1
ATOM 4116 C CA . VAL A 1 507 ? -18.266 -14.309 11.397 1.00 97.88 507 VAL A CA 1
ATOM 4117 C C . VAL A 1 507 ? -18.342 -14.632 12.895 1.00 97.88 507 VAL A C 1
ATOM 4119 O O . VAL A 1 507 ? -19.430 -14.836 13.448 1.00 97.88 507 VAL A O 1
ATOM 4122 N N . ASP A 1 508 ? -17.189 -14.763 13.543 1.00 97.88 508 ASP A N 1
ATOM 4123 C CA . ASP A 1 508 ? -17.054 -15.064 14.970 1.00 97.88 508 ASP A CA 1
ATOM 4124 C C . ASP A 1 508 ? -17.585 -13.940 15.876 1.00 97.88 508 ASP A C 1
ATOM 4126 O O . ASP A 1 508 ? -18.399 -14.225 16.758 1.00 97.88 508 ASP A O 1
ATOM 4130 N N . ASP A 1 509 ? -17.212 -12.686 15.611 1.00 97.56 509 ASP A N 1
ATOM 4131 C CA . ASP A 1 509 ? -17.700 -11.491 16.311 1.00 97.56 509 ASP A CA 1
ATOM 4132 C C . ASP A 1 509 ? -18.691 -10.688 15.449 1.00 97.56 509 ASP A C 1
ATOM 4134 O O . ASP A 1 509 ? -18.354 -9.735 14.742 1.00 97.56 509 ASP A O 1
ATOM 4138 N N . ILE A 1 510 ? -19.959 -11.101 15.505 1.00 97.62 510 ILE A N 1
ATOM 4139 C CA . ILE A 1 510 ? -21.053 -10.504 14.724 1.00 97.62 510 ILE A CA 1
ATOM 4140 C C . ILE A 1 510 ? -21.322 -9.051 15.142 1.00 97.62 510 ILE A C 1
ATOM 4142 O O . ILE A 1 510 ? -21.678 -8.228 14.299 1.00 97.62 510 ILE A O 1
ATOM 4146 N N . ASN A 1 511 ? -21.162 -8.723 16.426 1.00 97.69 511 ASN A N 1
ATOM 4147 C CA . ASN A 1 511 ? -21.474 -7.388 16.933 1.00 97.69 511 ASN A CA 1
ATOM 4148 C C . ASN A 1 511 ? -20.454 -6.373 16.423 1.00 97.69 511 ASN A C 1
ATOM 4150 O O . ASN A 1 511 ? -20.850 -5.384 15.807 1.00 97.69 511 ASN A O 1
ATOM 4154 N N . ALA A 1 512 ? -19.158 -6.657 16.585 1.00 97.38 512 ALA A N 1
ATOM 4155 C CA . ALA A 1 512 ? -18.104 -5.785 16.076 1.00 97.38 512 ALA A CA 1
ATOM 4156 C C . ALA A 1 512 ? -18.170 -5.644 14.545 1.00 97.38 512 ALA A C 1
ATOM 4158 O O . ALA A 1 512 ? -18.024 -4.540 14.017 1.00 97.38 512 ALA A O 1
ATOM 4159 N N . TYR A 1 513 ? -18.473 -6.730 13.824 1.00 98.12 513 TYR A N 1
ATOM 4160 C CA . TYR A 1 513 ? -18.669 -6.674 12.375 1.00 98.12 513 TYR A CA 1
ATOM 4161 C C . TYR A 1 513 ? -19.855 -5.777 11.984 1.00 98.12 513 TYR A C 1
ATOM 4163 O O . TYR A 1 513 ? -19.713 -4.902 11.131 1.00 98.12 513 TYR A O 1
ATOM 4171 N N . ASN A 1 514 ? -21.014 -5.926 12.635 1.00 97.88 514 ASN A N 1
ATOM 4172 C CA . ASN A 1 514 ? -22.182 -5.080 12.370 1.00 97.88 514 ASN A CA 1
ATOM 4173 C C . ASN A 1 514 ? -21.917 -3.606 12.690 1.00 97.88 514 ASN A C 1
ATOM 4175 O O . ASN A 1 514 ? -22.421 -2.730 11.990 1.00 97.88 514 ASN A O 1
ATOM 4179 N N . GLU A 1 515 ? -21.114 -3.308 13.709 1.00 96.88 515 GLU A N 1
ATOM 4180 C CA . GLU A 1 515 ? -20.688 -1.937 13.969 1.00 96.88 515 GLU A CA 1
ATOM 4181 C C . GLU A 1 515 ? -19.827 -1.368 12.834 1.00 96.88 515 GLU A C 1
ATOM 4183 O O . GLU A 1 515 ? -20.059 -0.231 12.428 1.00 96.88 515 GLU A O 1
ATOM 4188 N N . MET A 1 516 ? -18.884 -2.140 12.276 1.00 97.06 516 MET A N 1
ATOM 4189 C CA . MET A 1 516 ? -18.099 -1.713 11.105 1.00 97.06 516 MET A CA 1
ATOM 4190 C C . MET A 1 516 ? -18.999 -1.423 9.899 1.00 97.06 516 MET A C 1
ATOM 4192 O O . MET A 1 516 ? -18.805 -0.423 9.208 1.00 97.06 516 MET A O 1
ATOM 4196 N N . VAL A 1 517 ? -20.020 -2.255 9.682 1.00 97.12 517 VAL A N 1
ATOM 4197 C CA . VAL A 1 517 ? -21.022 -2.049 8.627 1.00 97.12 517 VAL A CA 1
ATOM 4198 C C . VAL A 1 517 ? -21.841 -0.781 8.884 1.00 97.12 517 VAL A C 1
ATOM 4200 O O . VAL A 1 517 ? -21.977 0.053 7.994 1.00 97.12 517 VAL A O 1
ATOM 4203 N N . ASN A 1 518 ? -22.332 -0.579 10.109 1.00 96.62 518 ASN A N 1
ATOM 4204 C CA . ASN A 1 518 ? -23.112 0.608 10.481 1.00 96.62 518 ASN A CA 1
ATOM 4205 C C . ASN A 1 518 ? -22.298 1.905 10.370 1.00 96.62 518 ASN A C 1
ATOM 4207 O O . ASN A 1 518 ? -22.850 2.961 10.063 1.00 96.62 518 ASN A O 1
ATOM 4211 N N . ARG A 1 519 ? -20.984 1.840 10.615 1.00 94.94 519 ARG A N 1
ATOM 4212 C CA . ARG A 1 519 ? -20.070 2.973 10.420 1.00 94.94 519 ARG A CA 1
ATOM 4213 C C . ARG A 1 519 ? -19.716 3.210 8.950 1.00 94.94 519 ARG A C 1
ATOM 4215 O O . ARG A 1 519 ? -19.173 4.271 8.655 1.00 94.94 519 ARG A O 1
ATOM 4222 N N . GLY A 1 520 ? -20.052 2.288 8.047 1.00 95.75 520 GLY A N 1
ATOM 4223 C CA . GLY A 1 520 ? -19.716 2.360 6.624 1.00 95.75 520 GLY A CA 1
ATOM 4224 C C . GLY A 1 520 ? -18.268 1.979 6.310 1.00 95.75 520 GLY A C 1
ATOM 4225 O O . GLY A 1 520 ? -17.780 2.317 5.242 1.00 95.75 520 GLY A O 1
ATOM 4226 N N . GLU A 1 521 ? -17.567 1.302 7.225 1.00 96.31 521 GLU A N 1
ATOM 4227 C CA . GLU A 1 521 ? -16.210 0.800 6.967 1.00 96.31 521 GLU A CA 1
ATOM 4228 C C . GLU A 1 521 ? -16.227 -0.440 6.063 1.00 96.31 521 GLU A C 1
ATOM 4230 O O . GLU A 1 521 ? -15.288 -0.661 5.303 1.00 96.31 521 GLU A O 1
ATOM 4235 N N . VAL A 1 522 ? -17.283 -1.256 6.163 1.00 98.00 522 VAL A N 1
ATOM 4236 C CA . VAL A 1 522 ? -17.497 -2.450 5.335 1.00 98.00 522 VAL A CA 1
ATOM 4237 C C . VAL A 1 522 ? -18.800 -2.298 4.560 1.00 98.00 522 VAL A C 1
ATOM 4239 O O . VAL A 1 522 ? -19.876 -2.183 5.149 1.00 98.00 522 VAL A O 1
ATOM 4242 N N . GLU A 1 523 ? -18.705 -2.350 3.237 1.00 97.94 523 GLU A N 1
ATOM 4243 C CA . GLU A 1 523 ? -19.842 -2.385 2.328 1.00 97.94 523 GLU A CA 1
ATOM 4244 C C . GLU A 1 523 ? -20.326 -3.829 2.177 1.00 97.94 523 GLU A C 1
ATOM 4246 O O . GLU A 1 523 ? -19.644 -4.678 1.604 1.00 97.94 523 GLU A O 1
ATOM 4251 N N . VAL A 1 524 ? -21.511 -4.127 2.711 1.00 98.19 524 VAL A N 1
ATOM 4252 C CA . VAL A 1 524 ? -22.146 -5.437 2.526 1.00 98.19 524 VAL A CA 1
ATOM 4253 C C . VAL A 1 524 ? -23.026 -5.382 1.290 1.00 98.19 524 VAL A C 1
ATOM 4255 O O . VAL A 1 524 ? -23.961 -4.582 1.238 1.00 98.19 524 VAL A O 1
ATOM 4258 N N . VAL A 1 525 ? -22.749 -6.246 0.317 1.00 98.00 525 VAL A N 1
ATOM 4259 C CA . VAL A 1 525 ? -23.531 -6.318 -0.921 1.00 98.00 525 VAL A CA 1
ATOM 4260 C C . VAL A 1 525 ? -24.959 -6.802 -0.660 1.00 98.00 525 VAL A C 1
ATOM 4262 O O . VAL A 1 525 ? -25.253 -7.470 0.336 1.00 98.00 525 VAL A O 1
ATOM 4265 N N . THR A 1 526 ? -25.867 -6.456 -1.571 1.00 96.81 526 THR A N 1
ATOM 4266 C CA . THR A 1 526 ? -27.272 -6.881 -1.492 1.00 96.81 526 THR A CA 1
ATOM 4267 C C . THR A 1 526 ? -27.369 -8.401 -1.694 1.00 96.81 526 THR A C 1
ATOM 4269 O O . THR A 1 526 ? -26.615 -8.949 -2.501 1.00 96.81 526 THR A O 1
ATOM 4272 N N . PRO A 1 527 ? -28.275 -9.117 -0.995 1.00 96.50 527 PRO A N 1
ATOM 4273 C CA . PRO A 1 527 ? -28.507 -10.534 -1.261 1.00 96.50 527 PRO A CA 1
ATOM 4274 C C . PRO A 1 527 ? -28.776 -10.799 -2.750 1.00 96.50 527 PRO A C 1
ATOM 4276 O O . PRO A 1 527 ? -29.602 -10.125 -3.358 1.00 96.50 527 PRO A O 1
ATOM 4279 N N . GLY A 1 528 ? -28.080 -11.783 -3.323 1.00 94.38 528 GLY A N 1
ATOM 4280 C CA . GLY A 1 528 ? -28.155 -12.110 -4.752 1.00 94.38 528 GLY A CA 1
ATOM 4281 C C . GLY A 1 528 ? -27.092 -11.431 -5.624 1.00 94.38 528 GLY A C 1
ATOM 4282 O O . GLY A 1 528 ? -26.975 -11.783 -6.790 1.00 94.38 528 GLY A O 1
ATOM 4283 N N . THR A 1 529 ? -26.297 -10.512 -5.073 1.00 96.44 529 THR A N 1
ATOM 4284 C CA . THR A 1 529 ? -25.105 -9.948 -5.726 1.00 96.44 529 THR A CA 1
ATOM 4285 C C . THR A 1 529 ? -23.848 -10.548 -5.095 1.00 96.44 529 THR A C 1
ATOM 4287 O O . THR A 1 529 ? -23.755 -10.608 -3.869 1.00 96.44 529 THR A O 1
ATOM 4290 N N . GLU A 1 530 ? -22.886 -10.994 -5.907 1.00 96.19 530 GLU A N 1
ATOM 4291 C CA . GLU A 1 530 ? -21.580 -11.463 -5.415 1.00 96.19 530 GLU A CA 1
ATOM 4292 C C . GLU A 1 530 ? -20.664 -10.262 -5.101 1.00 96.19 530 GLU A C 1
ATOM 4294 O O . GLU A 1 530 ? -20.655 -9.270 -5.838 1.00 96.19 530 GLU A O 1
ATOM 4299 N N . ALA A 1 531 ? -19.873 -10.330 -4.021 1.00 97.25 531 ALA A N 1
ATOM 4300 C CA . ALA A 1 531 ? -18.893 -9.284 -3.698 1.00 97.25 531 ALA A CA 1
ATOM 4301 C C . ALA A 1 531 ? -17.894 -9.042 -4.845 1.00 97.25 531 ALA A C 1
ATOM 4303 O O . ALA A 1 531 ? -17.544 -7.892 -5.129 1.00 97.25 531 ALA A O 1
ATOM 4304 N N . ASP A 1 532 ? -17.519 -10.106 -5.557 1.00 97.62 532 ASP A N 1
ATOM 4305 C CA . ASP A 1 532 ? -16.633 -10.083 -6.722 1.00 97.62 532 ASP A CA 1
ATOM 4306 C C . ASP A 1 532 ? -17.120 -9.123 -7.819 1.00 97.62 532 ASP A C 1
ATOM 4308 O O . ASP A 1 532 ? -16.338 -8.338 -8.365 1.00 97.62 532 ASP A O 1
ATOM 4312 N N . GLU A 1 533 ? -18.427 -9.108 -8.108 1.00 97.00 533 GLU A N 1
ATOM 4313 C CA . GLU A 1 533 ? -19.029 -8.207 -9.100 1.00 97.00 533 GLU A CA 1
ATOM 4314 C C . GLU A 1 533 ? -18.893 -6.736 -8.708 1.00 97.00 533 GLU A C 1
ATOM 4316 O O . GLU A 1 533 ? -18.641 -5.868 -9.554 1.00 97.00 533 GLU A O 1
ATOM 4321 N N . VAL A 1 534 ? -19.063 -6.438 -7.420 1.00 97.88 534 VAL A N 1
ATOM 4322 C CA . VAL A 1 534 ? -18.944 -5.077 -6.890 1.00 97.88 534 VAL A CA 1
ATOM 4323 C C . VAL A 1 534 ? -17.481 -4.637 -6.874 1.00 97.88 534 VAL A C 1
ATOM 4325 O O . VAL A 1 534 ? -17.190 -3.512 -7.289 1.00 97.88 534 VAL A O 1
ATOM 4328 N N . LEU A 1 535 ? -16.552 -5.521 -6.495 1.00 97.62 535 LEU A N 1
ATOM 4329 C CA . LEU A 1 535 ? -15.110 -5.260 -6.546 1.00 97.62 535 LEU A CA 1
ATOM 4330 C C . LEU A 1 535 ? -14.637 -4.963 -7.973 1.00 97.62 535 LEU A C 1
ATOM 4332 O O . LEU A 1 535 ? -13.984 -3.944 -8.198 1.00 97.62 535 LEU A O 1
ATOM 4336 N N . VAL A 1 536 ? -15.022 -5.786 -8.956 1.00 97.38 536 VAL A N 1
ATOM 4337 C CA . VAL A 1 536 ? -14.691 -5.572 -10.378 1.00 97.38 536 VAL A CA 1
ATOM 4338 C C . VAL A 1 536 ? -15.231 -4.231 -10.880 1.00 97.38 536 VAL A C 1
ATOM 4340 O O . VAL A 1 536 ? -14.529 -3.490 -11.574 1.00 97.38 536 VAL A O 1
ATOM 4343 N N . ARG A 1 537 ? -16.465 -3.876 -10.509 1.00 97.00 537 ARG A N 1
ATOM 4344 C CA . ARG A 1 537 ? -17.089 -2.602 -10.893 1.00 97.00 537 ARG A CA 1
ATOM 4345 C C . ARG A 1 537 ? -16.364 -1.401 -10.289 1.00 97.00 537 ARG A C 1
ATOM 4347 O O . ARG A 1 537 ? -16.044 -0.464 -11.017 1.00 97.00 537 ARG A O 1
ATOM 4354 N N . LYS A 1 538 ? -16.062 -1.449 -8.988 1.00 97.06 538 LYS A N 1
ATOM 4355 C CA . LYS A 1 538 ? -15.297 -0.408 -8.283 1.00 97.06 538 LYS A CA 1
ATOM 4356 C C . LYS A 1 538 ? -13.879 -0.272 -8.824 1.00 97.06 538 LYS A C 1
ATOM 4358 O O . LYS A 1 538 ? -13.363 0.844 -8.909 1.00 97.06 538 LYS A O 1
ATOM 4363 N N . PHE A 1 539 ? -13.248 -1.381 -9.201 1.00 97.06 539 PHE A N 1
ATOM 4364 C CA . PHE A 1 539 ? -11.940 -1.361 -9.843 1.00 97.06 539 PHE A CA 1
ATOM 4365 C C . PHE A 1 539 ? -12.006 -0.656 -11.200 1.00 97.06 539 PHE A C 1
ATOM 4367 O O . PHE A 1 539 ? -11.218 0.249 -11.451 1.00 97.06 539 PHE A O 1
ATOM 4374 N N . ARG A 1 540 ? -12.981 -0.988 -12.053 1.00 94.75 540 ARG A N 1
ATOM 4375 C CA . ARG A 1 540 ? -13.149 -0.321 -13.356 1.00 94.75 540 ARG A CA 1
ATOM 4376 C C . ARG A 1 540 ? -13.378 1.185 -13.229 1.00 94.75 540 ARG A C 1
ATOM 4378 O O . ARG A 1 540 ? -12.879 1.936 -14.057 1.00 94.75 540 ARG A O 1
ATOM 4385 N N . SER A 1 541 ? -14.116 1.626 -12.209 1.00 94.00 541 SER A N 1
ATOM 4386 C CA . SER A 1 541 ? -14.455 3.043 -12.052 1.00 94.00 541 SER A CA 1
ATOM 4387 C C . SER A 1 541 ? -13.323 3.900 -11.479 1.00 94.00 541 SER A C 1
ATOM 4389 O O . SER A 1 541 ? -13.295 5.096 -11.742 1.00 94.00 541 SER A O 1
ATOM 4391 N N . GLY A 1 542 ? -12.412 3.332 -10.680 1.00 91.50 542 GLY A N 1
ATOM 4392 C CA . GLY A 1 542 ? -11.410 4.130 -9.953 1.00 91.50 542 GLY A CA 1
ATOM 4393 C C . GLY A 1 542 ? -10.022 3.506 -9.807 1.00 91.50 542 GLY A C 1
ATOM 4394 O O . GLY A 1 542 ? -9.174 4.073 -9.122 1.00 91.50 542 GLY A O 1
ATOM 4395 N N . GLY A 1 543 ? -9.772 2.341 -10.406 1.00 96.12 543 GLY A N 1
ATOM 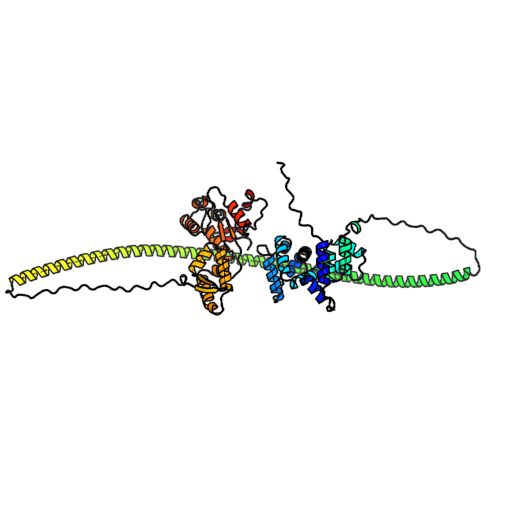4396 C CA . GLY A 1 543 ? -8.523 1.592 -10.268 1.00 96.12 543 GLY A CA 1
ATOM 4397 C C . GLY A 1 543 ? -8.215 1.183 -8.822 1.00 96.12 543 GLY A C 1
ATOM 4398 O O . GLY A 1 543 ? -9.107 1.113 -7.974 1.00 96.12 543 GLY A O 1
ATOM 4399 N N . GLY A 1 544 ? -6.935 0.935 -8.539 1.00 95.62 544 GLY A N 1
ATOM 4400 C CA . GLY A 1 544 ? -6.436 0.512 -7.225 1.00 95.62 544 GLY A CA 1
ATOM 4401 C C . GLY A 1 544 ? -5.969 -0.941 -7.208 1.00 95.62 544 GLY A C 1
ATOM 4402 O O . GLY A 1 544 ? -6.037 -1.628 -8.221 1.00 95.62 544 GLY A O 1
ATOM 4403 N N . TYR A 1 545 ? -5.484 -1.400 -6.061 1.00 97.38 545 TYR A N 1
ATOM 4404 C CA . TYR A 1 545 ? -5.090 -2.794 -5.865 1.00 97.38 545 TYR A CA 1
ATOM 4405 C C . TYR A 1 545 ? -6.255 -3.598 -5.309 1.00 97.38 545 TYR A C 1
ATOM 4407 O O . TYR A 1 545 ? -6.941 -3.127 -4.403 1.00 97.38 545 TYR A O 1
ATOM 4415 N N . VAL A 1 546 ? -6.470 -4.808 -5.822 1.00 97.69 546 VAL A N 1
ATOM 4416 C CA . VAL A 1 546 ? -7.476 -5.723 -5.270 1.00 97.69 546 VAL A CA 1
ATOM 4417 C C . VAL A 1 546 ? -6.803 -6.693 -4.307 1.00 97.69 546 VAL A C 1
ATOM 4419 O O . VAL A 1 546 ? -5.896 -7.421 -4.690 1.00 97.69 546 VAL A O 1
ATOM 4422 N N . ILE A 1 547 ? -7.231 -6.702 -3.052 1.00 98.12 547 ILE A N 1
ATOM 4423 C CA . ILE A 1 547 ? -6.664 -7.539 -1.998 1.00 98.12 547 ILE A CA 1
ATOM 4424 C C . ILE A 1 547 ? -7.554 -8.767 -1.830 1.00 98.12 547 ILE A C 1
ATOM 4426 O O . ILE A 1 547 ? -8.645 -8.677 -1.260 1.00 98.12 547 ILE A O 1
ATOM 4430 N N . THR A 1 548 ? -7.106 -9.902 -2.364 1.00 98.00 548 THR A N 1
ATOM 4431 C CA . THR A 1 548 ? -7.811 -11.189 -2.293 1.00 98.00 548 THR A CA 1
ATOM 4432 C C . THR A 1 548 ? -6.845 -12.343 -2.563 1.00 98.00 548 THR A C 1
ATOM 4434 O O . THR A 1 548 ? -5.906 -12.204 -3.345 1.00 98.00 548 THR A O 1
ATOM 4437 N N . ASN A 1 549 ? -7.086 -13.499 -1.944 1.00 97.75 549 ASN A N 1
ATOM 4438 C CA . ASN A 1 549 ? -6.404 -14.745 -2.303 1.00 97.75 549 ASN A CA 1
ATOM 4439 C C . ASN A 1 549 ? -7.141 -15.526 -3.403 1.00 97.75 549 ASN A C 1
ATOM 4441 O O . ASN A 1 549 ? -6.629 -16.538 -3.884 1.00 97.75 549 ASN A O 1
ATOM 4445 N N . ASP A 1 550 ? -8.337 -15.087 -3.810 1.00 96.56 550 ASP A N 1
ATOM 4446 C CA . ASP A 1 550 ? -9.031 -15.680 -4.949 1.00 96.56 550 ASP A CA 1
ATOM 4447 C C . ASP A 1 550 ? -8.487 -15.116 -6.268 1.00 96.56 550 ASP A C 1
ATOM 4449 O O . ASP A 1 550 ? -8.913 -14.077 -6.768 1.00 96.56 550 ASP A O 1
ATOM 4453 N N . THR A 1 551 ? -7.545 -15.845 -6.867 1.00 93.56 551 THR A N 1
ATOM 4454 C CA . THR A 1 551 ? -6.949 -15.498 -8.172 1.00 93.56 551 THR A CA 1
ATOM 4455 C C . THR A 1 551 ? -7.960 -15.396 -9.321 1.00 93.56 551 THR A C 1
ATOM 4457 O O . THR A 1 551 ? -7.638 -14.822 -10.361 1.00 93.56 551 THR A O 1
ATOM 4460 N N . LYS A 1 552 ? -9.175 -15.940 -9.161 1.00 94.50 552 LYS A N 1
ATOM 4461 C CA . LYS A 1 552 ? -10.198 -16.011 -10.209 1.00 94.50 552 LYS A CA 1
ATOM 4462 C C . LYS A 1 552 ? -11.449 -15.185 -9.909 1.00 94.50 552 LYS A C 1
ATOM 4464 O O . LYS A 1 552 ? -12.407 -15.292 -10.671 1.00 94.50 552 LYS A O 1
ATOM 4469 N N . PHE A 1 553 ? -11.434 -14.319 -8.893 1.00 93.81 553 PHE A N 1
ATOM 4470 C CA . PHE A 1 553 ? -12.601 -13.511 -8.502 1.00 93.81 553 PHE A CA 1
ATOM 4471 C C . PHE A 1 553 ? -13.233 -12.742 -9.687 1.00 93.81 553 PHE A C 1
ATOM 4473 O O . PHE A 1 553 ? -14.447 -12.651 -9.833 1.00 93.81 553 PHE A O 1
ATOM 4480 N N . HIS A 1 554 ? -12.415 -12.235 -10.617 1.00 93.31 554 HIS A N 1
ATOM 4481 C CA . HIS A 1 554 ? -12.884 -11.451 -11.763 1.00 93.31 554 HIS A CA 1
ATOM 4482 C C . HIS A 1 554 ? -13.383 -12.299 -12.946 1.00 93.31 554 HIS A C 1
ATOM 4484 O O . HIS A 1 554 ? -14.060 -11.760 -13.823 1.00 93.31 554 HIS A O 1
ATOM 4490 N N . PHE A 1 555 ? -13.085 -13.605 -12.998 1.00 92.75 555 PHE A N 1
ATOM 4491 C CA . PHE A 1 555 ? -13.331 -14.436 -14.187 1.00 92.75 555 PHE A CA 1
ATOM 4492 C C . PHE A 1 555 ? -14.812 -14.537 -14.545 1.00 92.75 555 PHE A C 1
ATOM 4494 O O . PHE A 1 555 ? -15.148 -14.532 -15.724 1.00 92.75 555 PHE A O 1
ATOM 4501 N N . LYS A 1 556 ? -15.707 -14.614 -13.556 1.00 89.00 556 LYS A N 1
ATOM 4502 C CA . LYS A 1 556 ? -17.151 -14.723 -13.822 1.00 89.00 556 LYS A CA 1
ATOM 4503 C C . LYS A 1 556 ? -17.735 -13.456 -14.447 1.00 89.00 556 LYS A C 1
ATOM 4505 O O . LYS A 1 556 ? -18.683 -13.527 -15.219 1.00 89.00 556 LYS A O 1
ATOM 4510 N N . VAL A 1 557 ? -17.173 -12.304 -14.092 1.00 91.62 557 VAL A N 1
ATOM 4511 C CA . VAL A 1 557 ? -17.744 -10.983 -14.392 1.00 91.62 557 VAL A CA 1
ATOM 4512 C C . VAL A 1 557 ? -17.082 -10.370 -15.618 1.00 91.62 557 VAL A C 1
ATOM 4514 O O . VAL A 1 557 ? -17.725 -9.709 -16.431 1.00 91.62 557 VAL A O 1
ATOM 4517 N N . SER A 1 558 ? -15.769 -10.551 -15.739 1.00 93.31 558 SER A N 1
ATOM 4518 C CA . SER A 1 558 ? -14.957 -9.954 -16.789 1.00 93.31 558 SER A CA 1
ATOM 4519 C C . SER A 1 558 ? -13.660 -10.743 -17.003 1.00 93.31 558 SER A C 1
ATOM 4521 O O . SER A 1 558 ? -12.608 -10.305 -16.534 1.00 93.31 558 SER A O 1
ATOM 4523 N N . PRO A 1 559 ? -13.691 -11.847 -17.770 1.00 91.62 559 PRO A N 1
ATOM 4524 C CA . PRO A 1 559 ? -12.517 -12.687 -18.024 1.00 91.62 559 PRO A CA 1
ATOM 4525 C C . PRO A 1 559 ? -11.299 -11.940 -18.590 1.00 91.62 559 PRO A C 1
ATOM 4527 O O . PRO A 1 559 ? -10.168 -12.323 -18.328 1.00 91.62 559 PRO A O 1
ATOM 4530 N N . ALA A 1 560 ? -11.523 -10.872 -19.364 1.00 91.62 560 ALA A N 1
ATOM 4531 C CA . ALA A 1 560 ? -10.453 -10.088 -19.987 1.00 91.62 560 ALA A CA 1
ATOM 4532 C C . ALA A 1 560 ? -9.793 -9.063 -19.043 1.00 91.62 560 ALA A C 1
ATOM 4534 O O . ALA A 1 560 ? -8.799 -8.437 -19.404 1.00 91.62 560 ALA A O 1
ATOM 4535 N N . LEU A 1 561 ? -10.357 -8.836 -17.854 1.00 91.00 561 LEU A N 1
ATOM 4536 C CA . LEU A 1 561 ? -9.847 -7.845 -16.910 1.00 91.00 561 LEU A CA 1
ATOM 4537 C C . LEU A 1 561 ? -8.809 -8.497 -16.001 1.00 91.00 561 LEU A C 1
ATOM 4539 O O . LEU A 1 561 ? -9.163 -9.384 -15.242 1.00 91.00 561 LEU A O 1
ATOM 4543 N N . ALA A 1 562 ? -7.572 -8.006 -16.009 1.00 91.88 562 ALA A N 1
ATOM 4544 C CA . ALA A 1 562 ? -6.521 -8.442 -15.089 1.00 91.88 562 ALA A CA 1
ATOM 4545 C C . ALA A 1 562 ? -6.194 -7.314 -14.091 1.00 91.88 562 ALA A C 1
ATOM 4547 O O . ALA A 1 562 ? -5.262 -6.539 -14.323 1.00 91.88 562 ALA A O 1
ATOM 4548 N N . PRO A 1 563 ? -6.987 -7.140 -13.015 1.00 92.88 563 PRO A N 1
ATOM 4549 C CA . PRO A 1 563 ? -6.701 -6.117 -12.017 1.00 92.88 563 PRO A CA 1
ATOM 4550 C C . PRO A 1 563 ? -5.394 -6.454 -11.277 1.00 92.88 563 PRO A C 1
ATOM 4552 O O . PRO A 1 563 ? -5.146 -7.631 -11.011 1.00 92.88 563 PRO A O 1
ATOM 4555 N N . PRO A 1 564 ? -4.564 -5.458 -10.905 1.00 94.62 564 PRO A N 1
ATOM 4556 C CA . PRO A 1 564 ? -3.408 -5.693 -10.055 1.00 94.62 564 PRO A CA 1
ATOM 4557 C C . PRO A 1 564 ? -3.904 -6.186 -8.693 1.00 94.62 564 PRO A C 1
ATOM 4559 O O . PRO A 1 564 ? -4.492 -5.433 -7.912 1.00 94.62 564 PRO A O 1
ATOM 4562 N N . SER A 1 565 ? -3.714 -7.475 -8.438 1.00 95.31 565 SER A N 1
ATOM 4563 C CA . SER A 1 565 ? -4.131 -8.130 -7.207 1.00 95.31 565 SER A CA 1
ATOM 4564 C C . SER A 1 565 ? -2.947 -8.329 -6.274 1.00 95.31 565 SER A C 1
ATOM 4566 O O . SER A 1 565 ? -1.884 -8.741 -6.729 1.00 95.31 565 SER A O 1
ATOM 4568 N N . LEU A 1 566 ? -3.151 -8.100 -4.981 1.00 96.69 566 LEU A N 1
ATOM 4569 C CA . LEU A 1 566 ? -2.198 -8.454 -3.935 1.00 96.69 566 LEU A CA 1
ATOM 4570 C C . LEU A 1 566 ? -2.778 -9.604 -3.117 1.00 96.69 566 LEU A C 1
ATOM 4572 O O . LEU A 1 566 ? -3.926 -9.543 -2.665 1.00 96.69 566 LEU A O 1
ATOM 4576 N N . SER A 1 567 ? -1.972 -10.643 -2.930 1.00 97.06 567 SER A N 1
ATOM 4577 C CA . SER A 1 567 ? -2.317 -11.760 -2.051 1.00 97.06 567 SER A CA 1
ATOM 4578 C C . SER A 1 567 ? -1.912 -11.456 -0.608 1.00 97.06 567 SER A C 1
ATOM 4580 O O . SER A 1 567 ? -1.185 -10.500 -0.332 1.00 97.06 567 SER A O 1
ATOM 4582 N N . PHE A 1 568 ? -2.419 -12.230 0.344 1.00 98.00 568 PHE A N 1
ATOM 4583 C CA . PHE A 1 568 ? -2.073 -12.078 1.752 1.00 98.00 568 PHE A CA 1
ATOM 4584 C C . PHE A 1 568 ? -1.943 -13.436 2.436 1.00 98.00 568 PHE A C 1
ATOM 4586 O O . PHE A 1 568 ? -2.632 -14.406 2.114 1.00 98.00 568 PHE A O 1
ATOM 4593 N N . ARG A 1 569 ? -1.098 -13.495 3.462 1.00 97.75 569 ARG A N 1
ATOM 4594 C CA . ARG A 1 569 ? -0.924 -14.674 4.314 1.00 97.75 569 ARG A CA 1
ATOM 4595 C C . ARG A 1 569 ? -1.349 -14.373 5.736 1.00 97.75 569 ARG A C 1
ATOM 4597 O O . ARG A 1 569 ? -1.087 -13.296 6.262 1.00 97.75 569 ARG A O 1
ATOM 4604 N N . VAL A 1 570 ? -1.980 -15.362 6.364 1.00 97.12 570 VAL A N 1
ATOM 4605 C CA . VAL A 1 570 ? -2.320 -15.337 7.789 1.00 97.12 570 VAL A CA 1
ATOM 4606 C C . VAL A 1 570 ? -1.453 -16.366 8.504 1.00 97.12 570 VAL A C 1
ATOM 4608 O O . VAL A 1 570 ? -1.569 -17.563 8.250 1.00 97.12 570 VAL A O 1
ATOM 4611 N N . SER A 1 571 ? -0.571 -15.913 9.393 1.00 95.19 571 SER A N 1
ATOM 4612 C CA . SER A 1 571 ? 0.332 -16.774 10.162 1.00 95.19 571 SER A CA 1
ATOM 4613 C C . SER A 1 571 ? 0.314 -16.371 11.629 1.00 95.19 571 SER A C 1
ATOM 4615 O O . SER A 1 571 ? 0.636 -15.237 11.968 1.00 95.19 571 SER A O 1
ATOM 4617 N N . ALA A 1 572 ? -0.055 -17.305 12.511 1.00 91.94 572 ALA A N 1
ATOM 4618 C CA . ALA A 1 572 ? -0.164 -17.064 13.955 1.00 91.94 572 ALA A CA 1
ATOM 4619 C C . ALA A 1 572 ? -1.046 -15.845 14.319 1.00 91.94 572 ALA A C 1
ATOM 4621 O O . ALA A 1 572 ? -0.776 -15.130 15.279 1.00 91.94 572 ALA A O 1
ATOM 4622 N N . GLY A 1 573 ? -2.102 -15.596 13.536 1.00 89.06 573 GLY A N 1
ATOM 4623 C CA . GLY A 1 573 ? -3.002 -14.453 13.716 1.00 89.06 573 GLY A CA 1
ATOM 4624 C C . GLY A 1 573 ? -2.476 -13.127 13.157 1.00 89.06 573 GLY A C 1
ATOM 4625 O O . GLY A 1 573 ? -3.236 -12.166 13.119 1.00 89.06 573 GLY A O 1
ATOM 4626 N N . LEU A 1 574 ? -1.229 -13.061 12.681 1.00 94.00 574 LEU A N 1
ATOM 4627 C CA . LEU A 1 574 ? -0.706 -11.910 11.948 1.00 94.00 574 LEU A CA 1
ATOM 4628 C C . LEU A 1 574 ? -1.090 -12.022 10.469 1.00 94.00 574 LEU A C 1
ATOM 4630 O O . LEU A 1 574 ? -0.967 -13.101 9.886 1.00 94.00 574 LEU A O 1
ATOM 4634 N N . VAL A 1 575 ? -1.524 -10.913 9.871 1.00 97.38 575 VAL A N 1
ATOM 4635 C CA . VAL A 1 575 ? -1.801 -10.826 8.433 1.00 97.38 575 VAL A CA 1
ATOM 4636 C C . VAL A 1 575 ? -0.703 -10.013 7.761 1.00 97.38 575 VAL A C 1
ATOM 4638 O O . VAL A 1 575 ? -0.407 -8.907 8.202 1.00 97.38 575 VAL A O 1
ATOM 4641 N N . THR A 1 576 ? -0.112 -10.563 6.704 1.00 97.00 576 THR A N 1
ATOM 4642 C CA . THR A 1 576 ? 0.911 -9.906 5.881 1.00 97.00 576 THR A CA 1
ATOM 4643 C C . THR A 1 576 ? 0.456 -9.894 4.431 1.00 97.00 576 THR A C 1
ATOM 4645 O O . THR A 1 576 ? 0.053 -10.938 3.918 1.00 97.00 576 THR A O 1
ATOM 4648 N N . VAL A 1 577 ? 0.521 -8.738 3.775 1.00 97.44 577 VAL A N 1
ATOM 4649 C CA . VAL A 1 577 ? 0.258 -8.615 2.334 1.00 97.44 577 VAL A CA 1
ATOM 4650 C C . VAL A 1 577 ? 1.534 -9.000 1.591 1.00 97.44 577 VAL A C 1
ATOM 4652 O O . VAL A 1 577 ? 2.604 -8.483 1.903 1.00 97.44 577 VAL A O 1
ATOM 4655 N N . ASP A 1 578 ? 1.430 -9.942 0.662 1.00 90.44 578 ASP A N 1
ATOM 4656 C CA . ASP A 1 578 ? 2.555 -10.355 -0.172 1.00 90.44 578 ASP A CA 1
ATOM 4657 C C . ASP A 1 578 ? 2.801 -9.285 -1.260 1.00 90.44 578 ASP A C 1
ATOM 4659 O O . ASP A 1 578 ? 1.868 -8.601 -1.675 1.00 90.44 578 ASP A O 1
ATOM 4663 N N . ASP A 1 579 ? 4.058 -9.133 -1.694 1.00 69.00 579 ASP A N 1
ATOM 4664 C CA . ASP A 1 579 ? 4.560 -8.140 -2.674 1.00 69.00 579 ASP A CA 1
ATOM 4665 C C . ASP A 1 579 ? 5.006 -6.755 -2.145 1.00 69.00 579 ASP A C 1
ATOM 4667 O O . ASP A 1 579 ? 5.247 -5.849 -2.950 1.00 69.00 579 ASP A O 1
ATOM 4671 N N . PHE A 1 580 ? 5.222 -6.602 -0.828 1.00 53.78 580 PHE A N 1
ATOM 4672 C CA . PHE A 1 580 ? 5.880 -5.423 -0.228 1.00 53.78 580 PHE A CA 1
ATOM 4673 C C . PHE A 1 580 ? 7.064 -5.747 0.686 1.00 53.78 580 PHE A C 1
ATOM 4675 O O . PHE A 1 580 ? 6.995 -6.743 1.443 1.00 53.78 580 PHE A O 1
#

Radius of gyration: 46.23 Å; chains: 1; bounding box: 113×59×177 Å

Sequence (580 aa):
MTVAEPRSDDELPNFNVRDFARRWKDVWEGDVEQLEHNGTQQKLLIENAPETWLRALVREVPATILWAFLNPKSKSDFNQLRIDGRQIALRGFQQTPSILRHATVQNRLVTWLDKHREVAHLFLLLWQQKNIEVVRALDEDVDETALIYVLKKYGALAPWLGAAYLGSERVFAEVERLLSHPETWAIEEEKSEPTTEEDGPVGEPEADSEAAQFWHERAAQLQRELDIRARELKLAREENTEISTLRERMRASQKELDKVRKEEKGRETAWQKKLELAQKAVLTQLDGLKKHDERETRRLHAAEKTRDELDSTVKVLRKQLRHVSQLLEEQQKKNAALEARLAKIEEEQAKLAAPIVEPPPKVAPVRKAATGPTKATKISPLDEIFRWMADGHEFRITAREAIRHLDKGDAEFAFRAQLALEGVAPADIAKKNAFLTRIREQDGYYVRVLTEPTQRALVDASNVVRSTKTRYGKGELRNLLNLKTELRRLGFFPIEMVADASLRHNVDDINAYNEMVNRGEVEVVTPGTEADEVLVRKFRSGGGYVITNDTKFHFKVSPALAPPSLSFRVSAGLVTVDDF

Foldseek 3Di:
DDDDDDDDPPDDPPPPLVVQVVQVVVQCPPDPPPDPDLVVLLLSLLLPPDLVLLLLLLQQQQLVLLLCQLDDPDDDPSNVLSVVLQCQLQPPHDSDSVCSNPPSSSVSSSVSCNVVSVVVSVSLVSSCVVVVVLLVCLPPPHDLVSLLVCCVPPNLSSQVSSCSSRVDPVSVVSSSVCVVCVVVSPDDDPDDDDDDDDDDDDDDDDDDPVVVVVVVVVVVVVVVVVVVVVVVVVVVVVVVVVVVVVVVVVVVVVVVVVVVVVVVVVVVVVVVVVVVVVVVVVVVVVVVVVVVVVVVVVVVVVVVVVVVVVVVVVVVVVVVVVVVVVVVVVVVVVVVVVVVVVVVVVVVVVVVVDDDDDDDDDDDDDDDDDDDDDPDDPDDQQQDWQWFDFPNDIDIDGLVRLVLCQLLLVVVSLVVLLNRLVRGDPVCVVSSVSSLVSNVVVPPLSSCSNHHDAFAEEEAQAQQQQVDADPVRAGENLSVVLVVVQSSVVRHGPHAAEYELCNCVRYPPNPVVVVCVVSNSYHYDDPPDDSLQVSVVVCVVPNGEYEHPPCCSCCVPHVPDDHHYWYWDADPSHIHIPPD